Protein AF-0000000072260199 (afdb_homodimer)

InterPro domains:
  IPR011611 Carbohydrate kinase PfkB [PF00294] (3-303)
  IPR029056 Ribokinase-like [G3DSA:3.40.1190.20] (2-330)
  IPR029056 Ribokinase-like [SSF53613] (3-320)
  IPR052700 Carbohydrate kinase PfkB-like [PTHR43320] (13-313)

Sequence (662 aa):
MGKKIITIGEIMMRMNTPEHLRFSQADTYHVTYGGAEANVAISLAQFGLETSHVTAFPDNDLGTKASSYLRQNGLDTQFVYFREGRMGLYFLENGSMQRASRIIYDRFDSAFANFDGNEIDWDLVFEGASWFHWTGITPAISQKAADLLLKALKVASSKGLTISADINYRRNLWQYGKGPLDIMPELIRYSHVIVAGSSDFENCMDIKVNDWADACFQAKSDFPNIRYITKTKRESISASHNRLKGILWNGKEVLKSKTYEITHIVDRVGGGDAFIAGLIYGLLHTDDQVALEFATAASVLKHSIPGDANLVKVEEVFDLVHDKNVGKLLRMGKKIITIGEIMMRMNTPEHLRFSQADTYHVTYGGAEANVAISLAQFGLETSHVTAFPDNDLGTKASSYLRQNGLDTQFVYFREGRMGLYFLENGSMQRASRIIYDRFDSAFANFDGNEIDWDLVFEGASWFHWTGITPAISQKAADLLLKALKVASSKGLTISADINYRRNLWQYGKGPLDIMPELIRYSHVIVAGSSDFENCMDIKVNDWADACFQAKSDFPNIRYITKTKRESISASHNRLKGILWNGKEVLKSKTYEITHIVDRVGGGDAFIAGLIYGLLHTDDQVALEFATAASVLKHSIPGDANLVKVEEVFDLVHDKNVGKLLR

Structure (mmCIF, N/CA/C/O backbone):
data_AF-0000000072260199-model_v1
#
loop_
_entity.id
_entity.type
_entity.pdbx_description
1 polymer '2-dehydro-3-deoxygluconate kinase'
#
loop_
_atom_site.group_PDB
_atom_site.id
_atom_site.type_symbol
_atom_site.label_atom_id
_atom_site.label_alt_id
_atom_site.label_comp_id
_atom_site.label_asym_id
_atom_site.label_entity_id
_atom_site.label_seq_id
_atom_site.pdbx_PDB_ins_code
_atom_site.Cartn_x
_atom_site.Cartn_y
_atom_site.Cartn_z
_atom_site.occupancy
_atom_site.B_iso_or_equiv
_atom_site.auth_seq_id
_atom_site.auth_comp_id
_atom_site.auth_asym_id
_atom_site.auth_atom_id
_atom_site.pdbx_PDB_model_num
ATOM 1 N N . MET A 1 1 ? -15.352 31.203 24.688 1 41.91 1 MET A N 1
ATOM 2 C CA . MET A 1 1 ? -15.883 30.188 23.781 1 41.91 1 MET A CA 1
ATOM 3 C C . MET A 1 1 ? -14.758 29.516 23 1 41.91 1 MET A C 1
ATOM 5 O O . MET A 1 1 ? -13.875 30.203 22.469 1 41.91 1 MET A O 1
ATOM 9 N N . GLY A 1 2 ? -14.531 28.344 23.156 1 58.09 2 GLY A N 1
ATOM 10 C CA . GLY A 1 2 ? -13.305 27.719 22.672 1 58.09 2 GLY A CA 1
ATOM 11 C C . GLY A 1 2 ? -13.141 27.844 21.156 1 58.09 2 GLY A C 1
ATOM 12 O O . GLY A 1 2 ? -14.117 28.078 20.438 1 58.09 2 GLY A O 1
ATOM 13 N N . LYS A 1 3 ? -11.922 28.172 20.594 1 83.94 3 LYS A N 1
ATOM 14 C CA . LYS A 1 3 ? -11.688 28.406 19.172 1 83.94 3 LYS A CA 1
ATOM 15 C C . LYS A 1 3 ? -11.633 27.094 18.391 1 83.94 3 LYS A C 1
ATOM 17 O O . LYS A 1 3 ? -11 26.125 18.828 1 83.94 3 LYS A O 1
ATOM 22 N N . LYS A 1 4 ? -12.625 26.984 17.469 1 95.75 4 LYS A N 1
ATOM 23 C CA . LYS A 1 4 ? -12.664 25.844 16.578 1 95.75 4 LYS A CA 1
ATOM 24 C C . LYS A 1 4 ? -11.734 26.031 15.383 1 95.75 4 LYS A C 1
ATOM 26 O O . LYS A 1 4 ? -11.758 27.078 14.734 1 95.75 4 LYS A O 1
ATOM 31 N N . ILE A 1 5 ? -10.859 25.047 15.242 1 98.44 5 ILE A N 1
ATOM 32 C CA . ILE A 1 5 ? -9.883 25.078 14.156 1 98.44 5 ILE A CA 1
ATOM 33 C C . ILE A 1 5 ? -10.234 24 13.125 1 98.44 5 ILE A C 1
ATOM 35 O O . ILE A 1 5 ? -10.469 22.844 13.477 1 98.44 5 ILE A O 1
ATOM 39 N N . ILE A 1 6 ? -10.289 24.375 11.875 1 98.81 6 ILE A N 1
ATOM 40 C CA . ILE A 1 6 ? -10.555 23.453 10.773 1 98.81 6 ILE A CA 1
ATOM 41 C C . ILE A 1 6 ? -9.289 23.234 9.961 1 98.81 6 ILE A C 1
ATOM 43 O O . ILE A 1 6 ? -8.555 24.188 9.672 1 98.81 6 ILE A O 1
ATOM 47 N N . THR A 1 7 ? -8.969 22.047 9.695 1 98.81 7 THR A N 1
ATOM 48 C CA . THR A 1 7 ? -7.91 21.703 8.758 1 98.81 7 THR A CA 1
ATOM 49 C C . THR A 1 7 ? -8.445 20.828 7.633 1 98.81 7 THR A C 1
ATOM 51 O O . THR A 1 7 ? -9.539 20.266 7.742 1 98.81 7 THR A O 1
ATOM 54 N N . ILE A 1 8 ? -7.699 20.75 6.5 1 98.81 8 ILE A N 1
ATOM 55 C CA . ILE A 1 8 ? -8.094 19.953 5.34 1 98.81 8 ILE A CA 1
ATOM 56 C C . ILE A 1 8 ? -6.855 19.312 4.715 1 98.81 8 ILE A C 1
ATOM 58 O O . ILE A 1 8 ? -5.82 19.969 4.555 1 98.81 8 ILE A O 1
ATOM 62 N N . GLY A 1 9 ? -6.984 18.031 4.398 1 98.38 9 GLY A N 1
ATOM 63 C CA . GLY A 1 9 ? -5.859 17.438 3.693 1 98.38 9 GLY A CA 1
ATOM 64 C C . GLY A 1 9 ? -5.883 15.922 3.707 1 98.38 9 GLY A C 1
ATOM 65 O O . GLY A 1 9 ? -6.781 15.312 4.297 1 98.38 9 GLY A O 1
ATOM 66 N N . GLU A 1 10 ? -4.879 15.367 3.037 1 98.25 10 GLU A N 1
ATOM 67 C CA . GLU A 1 10 ? -4.738 13.922 2.908 1 98.25 10 GLU A CA 1
ATOM 68 C C . GLU A 1 10 ? -4.109 13.312 4.16 1 98.25 10 GLU A C 1
ATOM 70 O O . GLU A 1 10 ? -3.205 13.906 4.754 1 98.25 10 GLU A O 1
ATOM 75 N N . ILE A 1 11 ? -4.586 12.188 4.578 1 97.88 11 ILE A N 1
ATOM 76 C CA . ILE A 1 11 ? -3.955 11.344 5.59 1 97.88 11 ILE A CA 1
ATOM 77 C C . ILE A 1 11 ? -3.492 10.031 4.957 1 97.88 11 ILE A C 1
ATOM 79 O O . ILE A 1 11 ? -4.242 9.398 4.215 1 97.88 11 ILE A O 1
ATOM 83 N N . MET A 1 12 ? -2.275 9.711 5.215 1 97.94 12 MET A N 1
ATOM 84 C CA . MET A 1 12 ? -1.699 8.477 4.688 1 97.94 12 MET A CA 1
ATOM 85 C C . MET A 1 12 ? -1.478 7.461 5.801 1 97.94 12 MET A C 1
ATOM 87 O O . MET A 1 12 ? -1.394 7.828 6.973 1 97.94 12 MET A O 1
ATOM 91 N N . MET A 1 13 ? -1.472 6.227 5.414 1 97.5 13 MET A N 1
ATOM 92 C CA . MET A 1 13 ? -1.015 5.152 6.293 1 97.5 13 MET A CA 1
ATOM 93 C C . MET A 1 13 ? 0.502 5.004 6.227 1 97.5 13 MET A C 1
ATOM 95 O O . MET A 1 13 ? 1.063 4.816 5.145 1 97.5 13 MET A O 1
ATOM 99 N N . ARG A 1 14 ? 1.135 5.156 7.297 1 96.75 14 ARG A N 1
ATOM 100 C CA . ARG A 1 14 ? 2.582 4.996 7.395 1 96.75 14 ARG A CA 1
ATOM 101 C C . ARG A 1 14 ? 2.949 3.592 7.863 1 96.75 14 ARG A C 1
ATOM 103 O O . ARG A 1 14 ? 2.4 3.1 8.852 1 96.75 14 ARG A O 1
ATOM 110 N N . MET A 1 15 ? 3.824 2.955 7.129 1 95.38 15 MET A N 1
ATOM 111 C CA . MET A 1 15 ? 4.387 1.656 7.484 1 95.38 15 MET A CA 1
ATOM 112 C C . MET A 1 15 ? 5.855 1.787 7.871 1 95.38 15 MET A C 1
ATOM 114 O O . MET A 1 15 ? 6.719 1.952 7.004 1 95.38 15 MET A O 1
ATOM 118 N N . ASN A 1 16 ? 6.125 1.599 9.133 1 94.62 16 ASN A N 1
ATOM 119 C CA . ASN A 1 16 ? 7.48 1.776 9.648 1 94.62 16 ASN A CA 1
ATOM 120 C C . ASN A 1 16 ? 8.125 0.439 10 1 94.62 16 ASN A C 1
ATOM 122 O O . ASN A 1 16 ? 7.512 -0.393 10.672 1 94.62 16 ASN A O 1
ATOM 126 N N . THR A 1 17 ? 9.406 0.3 9.539 1 93.38 17 THR A N 1
ATOM 127 C CA . THR A 1 17 ? 10.148 -0.855 10.023 1 93.38 17 THR A CA 1
ATOM 128 C C . THR A 1 17 ? 10.391 -0.752 11.531 1 93.38 17 THR A C 1
ATOM 130 O O . THR A 1 17 ? 10.539 0.348 12.062 1 93.38 17 THR A O 1
ATOM 133 N N . PRO A 1 18 ? 10.383 -1.902 12.203 1 91.19 18 PRO A N 1
ATOM 134 C CA . PRO A 1 18 ? 10.664 -1.852 13.641 1 91.19 18 PRO A CA 1
ATOM 135 C C . PRO A 1 18 ? 12.078 -1.359 13.953 1 91.19 18 PRO A C 1
ATOM 137 O O . PRO A 1 18 ? 13.039 -1.771 13.297 1 91.19 18 PRO A O 1
ATOM 140 N N . GLU A 1 19 ? 12.078 -0.422 14.922 1 87.69 19 GLU A N 1
ATOM 141 C CA . GLU A 1 19 ? 13.367 0.079 15.406 1 87.69 19 GLU A CA 1
ATOM 142 C C . GLU A 1 19 ? 14.195 0.663 14.266 1 87.69 19 GLU A C 1
ATOM 144 O O . GLU A 1 19 ? 13.727 1.54 13.539 1 87.69 19 GLU A O 1
ATOM 149 N N . HIS A 1 20 ? 15.289 0.077 14.062 1 85.44 20 HIS A N 1
ATOM 150 C CA . HIS A 1 20 ? 16.172 0.608 13.031 1 85.44 20 HIS A CA 1
ATOM 151 C C . HIS A 1 20 ? 16.453 -0.436 11.953 1 85.44 20 HIS A C 1
ATOM 153 O O . HIS A 1 20 ? 17.469 -0.376 11.281 1 85.44 20 HIS A O 1
ATOM 159 N N . LEU A 1 21 ? 15.508 -1.371 11.805 1 85.62 21 LEU A N 1
ATOM 160 C CA . LEU A 1 21 ? 15.648 -2.375 10.758 1 85.62 21 LEU A CA 1
ATOM 161 C C . LEU A 1 21 ? 15.523 -1.739 9.375 1 85.62 21 LEU A C 1
ATOM 163 O O . LEU A 1 21 ? 14.719 -0.83 9.18 1 85.62 21 LEU A O 1
ATOM 167 N N . ARG A 1 22 ? 16.359 -2.273 8.484 1 86.62 22 ARG A N 1
ATOM 168 C CA . ARG A 1 22 ? 16.219 -1.896 7.082 1 86.62 22 ARG A CA 1
ATOM 169 C C . ARG A 1 22 ? 14.984 -2.535 6.465 1 86.62 22 ARG A C 1
ATOM 171 O O . ARG A 1 22 ? 14.461 -3.525 6.984 1 86.62 22 ARG A O 1
ATOM 178 N N . PHE A 1 23 ? 14.523 -1.95 5.355 1 90.38 23 PHE A N 1
ATOM 179 C CA . PHE A 1 23 ? 13.445 -2.588 4.609 1 90.38 23 PHE A CA 1
ATOM 180 C C . PHE A 1 23 ? 13.789 -4.039 4.293 1 90.38 23 PHE A C 1
ATOM 182 O O . PHE A 1 23 ? 12.93 -4.918 4.383 1 90.38 23 PHE A O 1
ATOM 189 N N . SER A 1 24 ? 14.992 -4.324 3.994 1 86.5 24 SER A N 1
ATOM 190 C CA . SER A 1 24 ? 15.469 -5.645 3.582 1 86.5 24 SER A CA 1
ATOM 191 C C . SER A 1 24 ? 15.414 -6.637 4.738 1 86.5 24 SER A C 1
ATOM 193 O O . SER A 1 24 ? 15.414 -7.852 4.523 1 86.5 24 SER A O 1
ATOM 195 N N . GLN A 1 25 ? 15.359 -6.117 5.945 1 84.38 25 GLN A N 1
ATOM 196 C CA . GLN A 1 25 ? 15.406 -6.973 7.129 1 84.38 25 GLN A CA 1
ATOM 197 C C . GLN A 1 25 ? 14.008 -7.199 7.691 1 84.38 25 GLN A C 1
ATOM 199 O O . GLN A 1 25 ? 13.773 -8.164 8.43 1 84.38 25 GLN A O 1
ATOM 204 N N . ALA A 1 26 ? 13.125 -6.309 7.398 1 88.25 26 ALA A N 1
ATOM 205 C CA . ALA A 1 26 ? 11.875 -6.242 8.141 1 88.25 26 ALA A CA 1
ATOM 206 C C . ALA A 1 26 ? 10.859 -7.25 7.609 1 88.25 26 ALA A C 1
ATOM 208 O O . ALA A 1 26 ? 10.68 -7.375 6.395 1 88.25 26 ALA A O 1
ATOM 209 N N . ASP A 1 27 ? 10.219 -7.941 8.531 1 91.88 27 ASP A N 1
ATOM 210 C CA . ASP A 1 27 ? 9.102 -8.805 8.172 1 91.88 27 ASP A CA 1
ATOM 211 C C . ASP A 1 27 ? 7.809 -8.344 8.844 1 91.88 27 ASP A C 1
ATOM 213 O O . ASP A 1 27 ? 6.793 -9.039 8.797 1 91.88 27 ASP A O 1
ATOM 217 N N . THR A 1 28 ? 7.949 -7.25 9.508 1 93.88 28 THR A N 1
ATOM 218 C CA . THR A 1 28 ? 6.805 -6.59 10.133 1 93.88 28 THR A CA 1
ATOM 219 C C . THR A 1 28 ? 6.895 -5.078 9.961 1 93.88 28 THR A C 1
ATOM 221 O O . THR A 1 28 ? 7.988 -4.527 9.812 1 93.88 28 THR A O 1
ATOM 224 N N . TYR A 1 29 ? 5.766 -4.457 9.953 1 95.25 29 TYR A N 1
ATOM 225 C CA . TYR A 1 29 ? 5.684 -3 9.953 1 95.25 29 TYR A CA 1
ATOM 226 C C . TYR A 1 29 ? 4.75 -2.504 11.055 1 95.25 29 TYR A C 1
ATOM 228 O O . TYR A 1 29 ? 3.701 -3.104 11.297 1 95.25 29 TYR A O 1
ATOM 236 N N . HIS A 1 30 ? 5.137 -1.415 11.672 1 94.38 30 HIS A N 1
ATOM 237 C CA . HIS A 1 30 ? 4.234 -0.67 12.539 1 94.38 30 HIS A CA 1
ATOM 238 C C . HIS A 1 30 ? 3.42 0.348 11.75 1 94.38 30 HIS A C 1
ATOM 240 O O . HIS A 1 30 ? 3.949 1.016 10.859 1 94.38 30 HIS A O 1
ATOM 246 N N . VAL A 1 31 ? 2.145 0.368 12.094 1 94.69 31 VAL A N 1
ATOM 247 C CA . VAL A 1 31 ? 1.26 1.221 11.305 1 94.69 31 VAL A CA 1
ATOM 248 C C . VAL A 1 31 ? 0.827 2.424 12.141 1 94.69 31 VAL A C 1
ATOM 250 O O . VAL A 1 31 ? 0.5 2.285 13.32 1 94.69 31 VAL A O 1
ATOM 253 N N . THR A 1 32 ? 0.883 3.564 11.547 1 93.5 32 THR A N 1
ATOM 254 C CA . THR A 1 32 ? 0.284 4.793 12.055 1 93.5 32 THR A CA 1
ATOM 255 C C . THR A 1 32 ? -0.312 5.617 10.922 1 93.5 32 THR A C 1
ATOM 257 O O . THR A 1 32 ? -0.227 5.227 9.75 1 93.5 32 THR A O 1
ATOM 260 N N . TYR A 1 33 ? -1.049 6.566 11.305 1 96.31 33 TYR A N 1
ATOM 261 C CA . TYR A 1 33 ? -1.679 7.445 10.328 1 96.31 33 TYR A CA 1
ATOM 262 C C . TYR A 1 33 ? -1.217 8.891 10.508 1 96.31 33 TYR A C 1
ATOM 264 O O . TYR A 1 33 ? -1.046 9.352 11.641 1 96.31 33 TYR A O 1
ATOM 272 N N . GLY A 1 34 ? -0.975 9.523 9.336 1 95 34 GLY A N 1
ATOM 273 C CA . GLY A 1 34 ? -0.5 10.891 9.445 1 95 34 GLY A CA 1
ATOM 274 C C . GLY A 1 34 ? -0.75 11.711 8.195 1 95 34 GLY A C 1
ATOM 275 O O . GLY A 1 34 ? -0.775 11.172 7.086 1 95 34 GLY A O 1
ATOM 276 N N . GLY A 1 35 ? -0.874 12.891 8.312 1 97 35 GLY A N 1
ATOM 277 C CA . GLY A 1 35 ? -0.984 13.992 7.375 1 97 35 GLY A CA 1
ATOM 278 C C . GLY A 1 35 ? -0.633 15.336 7.992 1 97 35 GLY A C 1
ATOM 279 O O . GLY A 1 35 ? -0.957 15.594 9.156 1 97 35 GLY A O 1
ATOM 280 N N . ALA A 1 36 ? -0.02 16.094 7.191 1 97.62 36 ALA A N 1
ATOM 281 C CA . ALA A 1 36 ? 0.522 17.328 7.738 1 97.62 36 ALA A CA 1
ATOM 282 C C . ALA A 1 36 ? -0.561 18.141 8.453 1 97.62 36 ALA A C 1
ATOM 284 O O . ALA A 1 36 ? -0.431 18.453 9.641 1 97.62 36 ALA A O 1
ATOM 285 N N . GLU A 1 37 ? -1.662 18.422 7.766 1 98.56 37 GLU A N 1
ATOM 286 C CA . GLU A 1 37 ? -2.725 19.234 8.344 1 98.56 37 GLU A CA 1
ATOM 287 C C . GLU A 1 37 ? -3.404 18.516 9.508 1 98.56 37 GLU A C 1
ATOM 289 O O . GLU A 1 37 ? -3.74 19.141 10.516 1 98.56 37 GLU A O 1
ATOM 294 N N . ALA A 1 38 ? -3.561 17.219 9.336 1 98.38 38 ALA A N 1
ATOM 295 C CA . ALA A 1 38 ? -4.176 16.438 10.406 1 98.38 38 ALA A CA 1
ATOM 296 C C . ALA A 1 38 ? -3.293 16.406 11.656 1 98.38 38 ALA A C 1
ATOM 298 O O . ALA A 1 38 ? -3.795 16.469 12.781 1 98.38 38 ALA A O 1
ATOM 299 N N . ASN A 1 39 ? -2.002 16.281 11.461 1 98.44 39 ASN A N 1
ATOM 300 C CA . ASN A 1 39 ? -1.07 16.328 12.586 1 98.44 39 ASN A CA 1
ATOM 301 C C . ASN A 1 39 ? -1.191 17.625 13.367 1 98.44 39 ASN A C 1
ATOM 303 O O . ASN A 1 39 ? -1.14 17.625 14.594 1 98.44 39 ASN A O 1
ATOM 307 N N . VAL A 1 40 ? -1.35 18.719 12.609 1 98.75 40 VAL A N 1
ATOM 308 C CA . VAL A 1 40 ? -1.544 20.016 13.242 1 98.75 40 VAL A CA 1
ATOM 309 C C . VAL A 1 40 ? -2.824 20 14.078 1 98.75 40 VAL A C 1
ATOM 311 O O . VAL A 1 40 ? -2.826 20.422 15.234 1 98.75 40 VAL A O 1
ATOM 314 N N . ALA A 1 41 ? -3.885 19.484 13.508 1 98.56 41 ALA A N 1
ATOM 315 C CA . ALA A 1 41 ? -5.176 19.438 14.188 1 98.56 41 ALA A CA 1
ATOM 316 C C . ALA A 1 41 ? -5.098 18.562 15.445 1 98.56 41 ALA A C 1
ATOM 318 O O . ALA A 1 41 ? -5.652 18.922 16.484 1 98.56 41 ALA A O 1
ATOM 319 N N . ILE A 1 42 ? -4.453 17.438 15.352 1 98.38 42 ILE A N 1
ATOM 320 C CA . ILE A 1 42 ? -4.312 16.531 16.5 1 98.38 42 ILE A CA 1
ATOM 321 C C . ILE A 1 42 ? -3.557 17.234 17.625 1 98.38 42 ILE A C 1
ATOM 323 O O . ILE A 1 42 ? -3.961 17.172 18.781 1 98.38 42 ILE A O 1
ATOM 327 N N . SER A 1 43 ? -2.443 17.891 17.266 1 98.25 43 SER A N 1
ATOM 328 C CA . SER A 1 43 ? -1.666 18.625 18.266 1 98.25 43 SER A CA 1
ATOM 329 C C . SER A 1 43 ? -2.512 19.688 18.938 1 98.25 43 SER A C 1
ATOM 331 O O . SER A 1 43 ? -2.48 19.828 20.172 1 98.25 43 SER A O 1
ATOM 333 N N . LEU A 1 44 ? -3.283 20.406 18.203 1 98.44 44 LEU A N 1
ATOM 334 C CA . LEU A 1 44 ? -4.129 21.469 18.75 1 98.44 44 LEU A CA 1
ATOM 335 C C . LEU A 1 44 ? -5.211 20.891 19.656 1 98.44 44 LEU A C 1
ATOM 337 O O . LEU A 1 44 ? -5.578 21.5 20.656 1 98.44 44 LEU A O 1
ATOM 341 N N . ALA A 1 45 ? -5.707 19.75 19.25 1 97.62 45 ALA A N 1
ATOM 342 C CA . ALA A 1 45 ? -6.66 19.062 20.125 1 97.62 45 ALA A CA 1
ATOM 343 C C . ALA A 1 45 ? -6.031 18.734 21.469 1 97.62 45 ALA A C 1
ATOM 345 O O . ALA A 1 45 ? -6.672 18.875 22.516 1 97.62 45 ALA A O 1
ATOM 346 N N . GLN A 1 46 ? -4.773 18.281 21.453 1 96.81 46 GLN A N 1
ATOM 347 C CA . GLN A 1 46 ? -4.066 18 22.688 1 96.81 46 GLN A CA 1
ATOM 348 C C . GLN A 1 46 ? -3.93 19.266 23.547 1 96.81 46 GLN A C 1
ATOM 350 O O . GLN A 1 46 ? -3.865 19.188 24.766 1 96.81 46 GLN A O 1
ATOM 355 N N . PHE A 1 47 ? -3.887 20.406 22.875 1 97.19 47 PHE A N 1
ATOM 356 C CA . PHE A 1 47 ? -3.764 21.688 23.562 1 97.19 47 PHE A CA 1
ATOM 357 C C . PHE A 1 47 ? -5.121 22.172 24.062 1 97.19 47 PHE A C 1
ATOM 359 O O . PHE A 1 47 ? -5.246 23.297 24.562 1 97.19 47 PHE A O 1
ATOM 366 N N . GLY A 1 48 ? -6.195 21.391 23.859 1 95.19 48 GLY A N 1
ATOM 367 C CA . GLY A 1 48 ? -7.496 21.672 24.438 1 95.19 48 GLY A CA 1
ATOM 368 C C . GLY A 1 48 ? -8.422 22.438 23.516 1 95.19 48 GLY A C 1
ATOM 369 O O . GLY A 1 48 ? -9.484 22.906 23.922 1 95.19 48 GLY A O 1
ATOM 370 N N . LEU A 1 49 ? -8.055 22.562 22.281 1 96.94 49 LEU A N 1
ATOM 371 C CA . LEU A 1 49 ? -8.898 23.281 21.344 1 96.94 49 LEU A CA 1
ATOM 372 C C . LEU A 1 49 ? -9.828 22.328 20.609 1 96.94 49 LEU A C 1
ATOM 374 O O . LEU A 1 49 ? -9.547 21.125 20.516 1 96.94 49 LEU A O 1
ATOM 378 N N . GLU A 1 50 ? -10.93 22.828 20.125 1 97.25 50 GLU A N 1
ATOM 379 C CA . GLU A 1 50 ? -11.82 22.062 19.25 1 97.25 50 GLU A CA 1
ATOM 380 C C . GLU A 1 50 ? -11.289 22.031 17.828 1 97.25 50 GLU A C 1
ATOM 382 O O . GLU A 1 50 ? -11.008 23.078 17.234 1 97.25 50 GLU A O 1
ATOM 387 N N . THR A 1 51 ? -11.086 20.859 17.312 1 98.12 51 THR A N 1
ATOM 388 C CA . THR A 1 51 ? -10.516 20.734 15.977 1 98.12 51 THR A CA 1
ATOM 389 C C . THR A 1 51 ? -11.32 19.75 15.141 1 98.12 51 THR A C 1
ATOM 391 O O . THR A 1 51 ? -11.859 18.766 15.672 1 98.12 51 THR A O 1
ATOM 394 N N . SER A 1 52 ? -11.477 20.016 13.875 1 98.19 52 SER A N 1
ATOM 395 C CA . SER A 1 52 ? -12.047 19.109 12.875 1 98.19 52 SER A CA 1
ATOM 396 C C . SER A 1 52 ? -11.164 19.047 11.633 1 98.19 52 SER A C 1
ATOM 398 O O . SER A 1 52 ? -10.453 20 11.312 1 98.19 52 SER A O 1
ATOM 400 N N . HIS A 1 53 ? -11.211 17.938 10.984 1 98.56 53 HIS A N 1
ATOM 401 C CA . HIS A 1 53 ? -10.414 17.719 9.781 1 98.56 53 HIS A CA 1
ATOM 402 C C . HIS A 1 53 ? -11.289 17.281 8.617 1 98.56 53 HIS A C 1
ATOM 404 O O . HIS A 1 53 ? -12.07 16.328 8.742 1 98.56 53 HIS A O 1
ATOM 410 N N . VAL A 1 54 ? -11.164 18 7.543 1 98.75 54 VAL A N 1
ATOM 411 C CA . VAL A 1 54 ? -11.875 17.641 6.324 1 98.75 54 VAL A CA 1
ATOM 412 C C . VAL A 1 54 ? -10.992 16.75 5.457 1 98.75 54 VAL A C 1
ATOM 414 O O . VAL A 1 54 ? -9.891 17.141 5.074 1 98.75 54 VAL A O 1
ATOM 417 N N . THR A 1 55 ? -11.477 15.539 5.168 1 98.75 55 THR A N 1
ATOM 418 C CA . THR A 1 55 ? -10.688 14.609 4.363 1 98.75 55 THR A CA 1
ATOM 419 C C . THR A 1 55 ? -11.586 13.539 3.748 1 98.75 55 THR A C 1
ATOM 421 O O . THR A 1 55 ? -12.805 13.562 3.924 1 98.75 55 THR A O 1
ATOM 424 N N . ALA A 1 56 ? -10.992 12.719 2.902 1 98.62 56 ALA A N 1
ATOM 425 C CA . ALA A 1 56 ? -11.672 11.562 2.32 1 98.62 56 ALA A CA 1
ATOM 426 C C . ALA A 1 56 ? -10.805 10.305 2.426 1 98.62 56 ALA A C 1
ATOM 428 O O . ALA A 1 56 ? -9.609 10.344 2.141 1 98.62 56 ALA A O 1
ATOM 429 N N . PHE A 1 57 ? -11.422 9.234 2.92 1 98.31 57 PHE A N 1
ATOM 430 C CA . PHE A 1 57 ? -10.789 7.926 3.006 1 98.31 57 PHE A CA 1
ATOM 431 C C . PHE A 1 57 ? -11.469 6.938 2.066 1 98.31 57 PHE A C 1
ATOM 433 O O . PHE A 1 57 ? -12.602 7.152 1.639 1 98.31 57 PHE A O 1
ATOM 440 N N . PRO A 1 58 ? -10.641 5.824 1.667 1 97.62 58 PRO A N 1
ATOM 441 C CA . PRO A 1 58 ? -11.336 4.742 0.964 1 97.62 58 PRO A CA 1
ATOM 442 C C . PRO A 1 58 ? -12.469 4.141 1.787 1 97.62 58 PRO A C 1
ATOM 444 O O . PRO A 1 58 ? -12.352 4.008 3.008 1 97.62 58 PRO A O 1
ATOM 447 N N . ASP A 1 59 ? -13.555 3.775 1.105 1 96.31 59 ASP A N 1
ATOM 448 C CA . ASP A 1 59 ? -14.703 3.164 1.771 1 96.31 59 ASP A CA 1
ATOM 449 C C . ASP A 1 59 ? -14.438 1.69 2.074 1 96.31 59 ASP A C 1
ATOM 451 O O . ASP A 1 59 ? -15.094 0.81 1.512 1 96.31 59 ASP A O 1
ATOM 455 N N . ASN A 1 60 ? -13.539 1.409 2.959 1 95.06 60 ASN A N 1
ATOM 456 C CA . ASN A 1 60 ? -13.172 0.087 3.453 1 95.06 60 ASN A CA 1
ATOM 457 C C . ASN A 1 60 ? -12.602 0.157 4.863 1 95.06 60 ASN A C 1
ATOM 459 O O . ASN A 1 60 ? -12.609 1.217 5.492 1 95.06 60 ASN A O 1
ATOM 463 N N . ASP A 1 61 ? -12.102 -0.939 5.406 1 94.56 61 ASP A N 1
ATOM 464 C CA . ASP A 1 61 ? -11.719 -1.05 6.809 1 94.56 61 ASP A CA 1
ATOM 465 C C . ASP A 1 61 ? -10.477 -0.214 7.102 1 94.56 61 ASP A C 1
ATOM 467 O O . ASP A 1 61 ? -10.266 0.226 8.234 1 94.56 61 ASP A O 1
ATOM 471 N N . LEU A 1 62 ? -9.609 -0.02 6.129 1 95.56 62 LEU A N 1
ATOM 472 C CA . LEU A 1 62 ? -8.445 0.835 6.34 1 95.56 62 LEU A CA 1
ATOM 473 C C . LEU A 1 62 ? -8.875 2.279 6.582 1 95.56 62 LEU A C 1
ATOM 475 O O . LEU A 1 62 ? -8.336 2.949 7.469 1 95.56 62 LEU A O 1
ATOM 479 N N . GLY A 1 63 ? -9.828 2.703 5.699 1 97.12 63 GLY A N 1
ATOM 480 C CA . GLY A 1 63 ? -10.375 4.035 5.906 1 97.12 63 GLY A CA 1
ATOM 481 C C . GLY A 1 63 ? -11.055 4.199 7.254 1 97.12 63 GLY A C 1
ATOM 482 O O . GLY A 1 63 ? -10.875 5.223 7.922 1 97.12 63 GLY A O 1
ATOM 483 N N . THR A 1 64 ? -11.789 3.197 7.629 1 95.44 64 THR A N 1
ATOM 484 C CA . THR A 1 64 ? -12.469 3.223 8.922 1 95.44 64 THR A CA 1
ATOM 485 C C . THR A 1 64 ? -11.461 3.305 10.062 1 95.44 64 THR A C 1
ATOM 487 O O . THR A 1 64 ? -11.664 4.051 11.023 1 95.44 64 THR A O 1
ATOM 490 N N . LYS A 1 65 ? -10.43 2.545 9.969 1 95.56 65 LYS A N 1
ATOM 491 C CA . LYS A 1 65 ? -9.391 2.566 10.992 1 95.56 65 LYS A CA 1
ATOM 492 C C . LYS A 1 65 ? -8.727 3.939 11.07 1 95.56 65 LYS A C 1
ATOM 494 O O . LYS A 1 65 ? -8.445 4.434 12.164 1 95.56 65 LYS A O 1
ATOM 499 N N . ALA A 1 66 ? -8.484 4.535 9.969 1 97.12 66 ALA A N 1
ATOM 500 C CA . ALA A 1 66 ? -7.887 5.867 9.938 1 97.12 66 ALA A CA 1
ATOM 501 C C . ALA A 1 66 ? -8.789 6.895 10.609 1 97.12 66 ALA A C 1
ATOM 503 O O . ALA A 1 66 ? -8.32 7.75 11.359 1 97.12 66 ALA A O 1
ATOM 504 N N . SER A 1 67 ? -10.039 6.797 10.305 1 97.19 67 SER A N 1
ATOM 505 C CA . SER A 1 67 ? -11 7.691 10.945 1 97.19 67 SER A CA 1
ATOM 506 C C . SER A 1 67 ? -11.016 7.496 12.461 1 97.19 67 SER A C 1
ATOM 508 O O . SER A 1 67 ? -11.094 8.469 13.219 1 97.19 67 SER A O 1
ATOM 510 N N . SER A 1 68 ? -10.977 6.254 12.883 1 95.62 68 SER A N 1
ATOM 511 C CA . SER A 1 68 ? -10.938 5.949 14.312 1 95.62 68 SER A CA 1
ATOM 512 C C . SER A 1 68 ? -9.703 6.543 14.977 1 95.62 68 SER A C 1
ATOM 514 O O . SER A 1 68 ? -9.766 7.008 16.109 1 95.62 68 SER A O 1
ATOM 516 N N . TYR A 1 69 ? -8.625 6.488 14.305 1 96.06 69 TYR A N 1
ATOM 517 C CA . TYR A 1 69 ? -7.387 7.078 14.797 1 96.06 69 TYR A CA 1
ATOM 518 C C . TYR A 1 69 ? -7.562 8.562 15.07 1 96.06 69 TYR A C 1
ATOM 520 O O . TYR A 1 69 ? -7.125 9.07 16.109 1 96.06 69 TYR A O 1
ATOM 528 N N . LEU A 1 70 ? -8.18 9.281 14.109 1 97.12 70 LEU A N 1
ATOM 529 C CA . LEU A 1 70 ? -8.43 10.711 14.289 1 97.12 70 LEU A CA 1
ATOM 530 C C . LEU A 1 70 ? -9.297 10.961 15.508 1 97.12 70 LEU A C 1
ATOM 532 O O . LEU A 1 70 ? -8.984 11.82 16.344 1 97.12 70 LEU A O 1
ATOM 536 N N . ARG A 1 71 ? -10.344 10.172 15.57 1 95.69 71 ARG A N 1
ATOM 537 C CA . ARG A 1 71 ? -11.258 10.328 16.703 1 95.69 71 ARG A CA 1
ATOM 538 C C . ARG A 1 71 ? -10.547 10.039 18.016 1 95.69 71 ARG A C 1
ATOM 540 O O . ARG A 1 71 ? -10.75 10.758 19 1 95.69 71 ARG A O 1
ATOM 547 N N . GLN A 1 72 ? -9.766 9.023 18.031 1 94.25 72 GLN A N 1
ATOM 548 C CA . GLN A 1 72 ? -9.016 8.648 19.219 1 94.25 72 GLN A CA 1
ATOM 549 C C . GLN A 1 72 ? -8.109 9.789 19.688 1 94.25 72 GLN A C 1
ATOM 551 O O . GLN A 1 72 ? -7.887 9.961 20.875 1 94.25 72 GLN A O 1
ATOM 556 N N . ASN A 1 73 ? -7.695 10.586 18.734 1 95.69 73 ASN A N 1
ATOM 557 C CA . ASN A 1 73 ? -6.754 11.648 19.047 1 95.69 73 ASN A CA 1
ATOM 558 C C . ASN A 1 73 ? -7.461 12.992 19.203 1 95.69 73 ASN A C 1
ATOM 560 O O . ASN A 1 73 ? -6.828 14.047 19.094 1 95.69 73 ASN A O 1
ATOM 564 N N . GLY A 1 74 ? -8.797 13.023 19.312 1 94.88 74 GLY A N 1
ATOM 565 C CA . GLY A 1 74 ? -9.523 14.195 19.781 1 94.88 74 GLY A CA 1
ATOM 566 C C . GLY A 1 74 ? -10.148 15 18.672 1 94.88 74 GLY A C 1
ATOM 567 O O . GLY A 1 74 ? -10.734 16.062 18.906 1 94.88 74 GLY A O 1
ATOM 568 N N . LEU A 1 75 ? -10.047 14.5 17.406 1 96.75 75 LEU A N 1
ATOM 569 C CA . LEU A 1 75 ? -10.609 15.266 16.297 1 96.75 75 LEU A CA 1
ATOM 570 C C . LEU A 1 75 ? -12.086 14.938 16.109 1 96.75 75 LEU A C 1
ATOM 572 O O . LEU A 1 75 ? -12.5 13.781 16.281 1 96.75 75 LEU A O 1
ATOM 576 N N . ASP A 1 76 ? -12.82 15.977 15.82 1 95.69 76 ASP A N 1
ATOM 577 C CA . ASP A 1 76 ? -14.164 15.75 15.289 1 95.69 76 ASP A CA 1
ATOM 578 C C . ASP A 1 76 ? -14.102 15.203 13.859 1 95.69 76 ASP A C 1
ATOM 580 O O . ASP A 1 76 ? -13.516 15.836 12.977 1 95.69 76 ASP A O 1
ATOM 584 N N . THR A 1 77 ? -14.734 14.039 13.609 1 96.38 77 THR A N 1
ATOM 585 C CA . THR A 1 77 ? -14.594 13.359 12.328 1 96.38 77 THR A CA 1
ATOM 586 C C . THR A 1 77 ? -15.875 13.484 11.508 1 96.38 77 THR A C 1
ATOM 588 O O . THR A 1 77 ? -16.125 12.68 10.609 1 96.38 77 THR A O 1
ATOM 591 N N . GLN A 1 78 ? -16.672 14.492 11.781 1 96.12 78 GLN A N 1
ATOM 592 C CA . GLN A 1 78 ? -17.953 14.664 11.078 1 96.12 78 GLN A CA 1
ATOM 593 C C . GLN A 1 78 ? -17.734 14.992 9.609 1 96.12 78 GLN A C 1
ATOM 595 O O . GLN A 1 78 ? -18.609 14.766 8.773 1 96.12 78 GLN A O 1
ATOM 600 N N . PHE A 1 79 ? -16.578 15.484 9.297 1 98 79 PHE A N 1
ATOM 601 C CA . PHE A 1 79 ? -16.312 15.914 7.93 1 98 79 PHE A CA 1
ATOM 602 C C . PHE A 1 79 ? -15.305 15 7.254 1 98 79 PHE A C 1
ATOM 604 O O . PHE A 1 79 ? -14.492 15.445 6.438 1 98 79 PHE A O 1
ATOM 611 N N . VAL A 1 80 ? -15.25 13.773 7.73 1 98.19 80 VAL A N 1
ATOM 612 C CA . VAL A 1 80 ? -14.531 12.703 7.055 1 98.19 80 VAL A CA 1
ATOM 613 C C . VAL A 1 80 ? -15.461 11.984 6.078 1 98.19 80 VAL A C 1
ATOM 615 O O . VAL A 1 80 ? -16.531 11.5 6.473 1 98.19 80 VAL A O 1
ATOM 618 N N . TYR A 1 81 ? -15.094 11.938 4.844 1 98.5 81 TYR A N 1
ATOM 619 C CA . TYR A 1 81 ? -15.891 11.305 3.805 1 98.5 81 TYR A CA 1
ATOM 620 C C . TYR A 1 81 ? -15.258 9.992 3.354 1 98.5 81 TYR A C 1
ATOM 622 O O . TYR A 1 81 ? -14.039 9.828 3.432 1 98.5 81 TYR A O 1
ATOM 630 N N . PHE A 1 82 ? -16.109 9.039 2.963 1 97.75 82 PHE A N 1
ATOM 631 C CA . PHE A 1 82 ? -15.656 7.75 2.455 1 97.75 82 PHE A CA 1
ATOM 632 C C . PHE A 1 82 ? -16 7.594 0.979 1 97.75 82 PHE A C 1
ATOM 634 O O . PHE A 1 82 ? -17.141 7.816 0.577 1 97.75 82 PHE A O 1
ATOM 641 N N . ARG A 1 83 ? -14.977 7.312 0.173 1 97.06 83 ARG A N 1
ATOM 642 C CA . ARG A 1 83 ? -15.109 7.207 -1.276 1 97.06 83 ARG A CA 1
ATOM 643 C C . ARG A 1 83 ? -14.383 5.973 -1.805 1 97.06 83 ARG A C 1
ATOM 645 O O . ARG A 1 83 ? -13.523 5.414 -1.121 1 97.06 83 ARG A O 1
ATOM 652 N N . GLU A 1 84 ? -14.805 5.566 -3.045 1 94.88 84 GLU A N 1
ATOM 653 C CA . GLU A 1 84 ? -14.047 4.52 -3.717 1 94.88 84 GLU A CA 1
ATOM 654 C C . GLU A 1 84 ? -12.602 4.957 -3.953 1 94.88 84 GLU A C 1
ATOM 656 O O . GLU A 1 84 ? -12.336 6.129 -4.227 1 94.88 84 GLU A O 1
ATOM 661 N N . GLY A 1 85 ? -11.781 3.945 -3.805 1 95.19 85 GLY A N 1
ATOM 662 C CA . GLY A 1 85 ? -10.383 4.242 -4.051 1 95.19 85 GLY A CA 1
ATOM 663 C C . GLY A 1 85 ? -9.453 3.604 -3.037 1 95.19 85 GLY A C 1
ATOM 664 O O . GLY A 1 85 ? -9.828 2.65 -2.354 1 95.19 85 GLY A O 1
ATOM 665 N N . ARG A 1 86 ? -8.203 4.152 -3.016 1 96.31 86 ARG A N 1
ATOM 666 C CA . ARG A 1 86 ? -7.172 3.541 -2.18 1 96.31 86 ARG A CA 1
ATOM 667 C C . ARG A 1 86 ? -6.676 4.52 -1.121 1 96.31 86 ARG A C 1
ATOM 669 O O . ARG A 1 86 ? -6.871 5.73 -1.246 1 96.31 86 ARG A O 1
ATOM 676 N N . MET A 1 87 ? -6.09 3.977 -0.057 1 96.31 87 MET A N 1
ATOM 677 C CA . MET A 1 87 ? -5.375 4.75 0.955 1 96.31 87 MET A CA 1
ATOM 678 C C . MET A 1 87 ? -3.98 5.125 0.465 1 96.31 87 MET A C 1
ATOM 680 O O . MET A 1 87 ? -3.262 4.285 -0.08 1 96.31 87 MET A O 1
ATOM 684 N N . GLY A 1 88 ? -3.645 6.438 0.533 1 96.81 88 GLY A N 1
ATOM 685 C CA . GLY A 1 88 ? -2.236 6.742 0.338 1 96.81 88 GLY A CA 1
ATOM 686 C C . GLY A 1 88 ? -1.339 6.117 1.388 1 96.81 88 GLY A C 1
ATOM 687 O O . GLY A 1 88 ? -1.695 6.066 2.566 1 96.81 88 GLY A O 1
ATOM 688 N N . LEU A 1 89 ? -0.088 5.656 0.94 1 96.75 89 LEU A N 1
ATOM 689 C CA . LEU A 1 89 ? 0.845 4.996 1.846 1 96.75 89 LEU A CA 1
ATOM 690 C C . LEU A 1 89 ? 2.229 5.633 1.757 1 96.75 89 LEU A C 1
ATOM 692 O O . LEU A 1 89 ? 2.564 6.266 0.752 1 96.75 89 LEU A O 1
ATOM 696 N N . TYR A 1 90 ? 2.912 5.48 2.783 1 95.19 90 TYR A N 1
ATOM 697 C CA . TYR A 1 90 ? 4.359 5.605 2.666 1 95.19 90 TYR A CA 1
ATOM 698 C C . TYR A 1 90 ? 5.07 4.672 3.639 1 95.19 90 TYR A C 1
ATOM 700 O O . TYR A 1 90 ? 4.52 4.32 4.688 1 95.19 90 TYR A O 1
ATOM 708 N N . PHE A 1 91 ? 6.234 4.242 3.221 1 95.44 91 PHE A N 1
ATOM 709 C CA . PHE A 1 91 ? 7.082 3.352 4.004 1 95.44 91 PHE A CA 1
ATOM 710 C C . PHE A 1 91 ? 8.281 4.105 4.574 1 95.44 91 PHE A C 1
ATOM 712 O O . PHE A 1 91 ? 8.883 4.934 3.887 1 95.44 91 PHE A O 1
ATOM 719 N N . LEU A 1 92 ? 8.578 3.83 5.852 1 94.12 92 LEU A N 1
ATOM 720 C CA . LEU A 1 92 ? 9.664 4.562 6.504 1 94.12 92 LEU A CA 1
ATOM 721 C C . LEU A 1 92 ? 10.633 3.602 7.184 1 94.12 92 LEU A C 1
ATOM 723 O O . LEU A 1 92 ? 10.219 2.74 7.961 1 94.12 92 LEU A O 1
ATOM 727 N N . GLU A 1 93 ? 11.852 3.676 6.801 1 91.19 93 GLU A N 1
ATOM 728 C CA . GLU A 1 93 ? 12.992 3.07 7.48 1 91.19 93 GLU A CA 1
ATOM 729 C C . GLU A 1 93 ? 13.734 4.098 8.328 1 91.19 93 GLU A C 1
ATOM 731 O O . GLU A 1 93 ? 14.25 5.086 7.801 1 91.19 93 GLU A O 1
ATOM 736 N N . ASN A 1 94 ? 13.75 3.834 9.641 1 87 94 ASN A N 1
ATOM 737 C CA . ASN A 1 94 ? 14.406 4.789 10.531 1 87 94 ASN A CA 1
ATOM 738 C C . ASN A 1 94 ? 15.93 4.656 10.461 1 87 94 ASN A C 1
ATOM 740 O O . ASN A 1 94 ? 16.469 3.57 10.664 1 87 94 ASN A O 1
ATOM 744 N N . GLY A 1 95 ? 16.484 5.777 10.195 1 79.75 95 GLY A N 1
ATOM 745 C CA . GLY A 1 95 ? 17.938 5.816 10.258 1 79.75 95 GLY A CA 1
ATOM 746 C C . GLY A 1 95 ? 18.484 5.805 11.672 1 79.75 95 GLY A C 1
ATOM 747 O O . GLY A 1 95 ? 17.719 5.695 12.633 1 79.75 95 GLY A O 1
ATOM 748 N N . SER A 1 96 ? 19.797 5.688 11.758 1 74.38 96 SER A N 1
ATOM 749 C CA . SER A 1 96 ? 20.516 5.758 13.023 1 74.38 96 SER A CA 1
ATOM 750 C C . SER A 1 96 ? 21.922 6.297 12.828 1 74.38 96 SER A C 1
ATOM 752 O O . SER A 1 96 ? 22.594 5.961 11.852 1 74.38 96 SER A O 1
ATOM 754 N N . MET A 1 97 ? 22.297 7.297 13.68 1 74.5 97 MET A N 1
ATOM 755 C CA . MET A 1 97 ? 23.625 7.883 13.602 1 74.5 97 MET A CA 1
ATOM 756 C C . MET A 1 97 ? 23.859 8.539 12.25 1 74.5 97 MET A C 1
ATOM 758 O O . MET A 1 97 ? 23.125 9.445 11.859 1 74.5 97 MET A O 1
ATOM 762 N N . GLN A 1 98 ? 24.781 7.977 11.5 1 73.75 98 GLN A N 1
ATOM 763 C CA . GLN A 1 98 ? 25.125 8.578 10.211 1 73.75 98 GLN A CA 1
ATOM 764 C C . GLN A 1 98 ? 24.219 8.047 9.102 1 73.75 98 GLN A C 1
ATOM 766 O O . GLN A 1 98 ? 24.266 8.547 7.973 1 73.75 98 GLN A O 1
ATOM 771 N N . ARG A 1 99 ? 23.422 7.102 9.383 1 76.88 99 ARG A N 1
ATOM 772 C CA . ARG A 1 99 ? 22.531 6.527 8.375 1 76.88 99 ARG A CA 1
ATOM 773 C C . ARG A 1 99 ? 21.203 7.281 8.32 1 76.88 99 ARG A C 1
ATOM 775 O O . ARG A 1 99 ? 20.438 7.289 9.297 1 76.88 99 ARG A O 1
ATOM 782 N N . ALA A 1 100 ? 20.891 7.789 7.262 1 83.62 100 ALA A N 1
ATOM 783 C CA . ALA A 1 100 ? 19.688 8.594 7.105 1 83.62 100 ALA A CA 1
ATOM 784 C C . ALA A 1 100 ? 18.438 7.719 7.059 1 83.62 100 ALA A C 1
ATOM 786 O O . ALA A 1 100 ? 18.5 6.562 6.633 1 83.62 100 ALA A O 1
ATOM 787 N N . SER A 1 101 ? 17.391 8.234 7.5 1 86.44 101 SER A N 1
ATOM 788 C CA . SER A 1 101 ? 16.094 7.586 7.293 1 86.44 101 SER A CA 1
ATOM 789 C C . SER A 1 101 ? 15.711 7.582 5.82 1 86.44 101 SER A C 1
ATOM 791 O O . SER A 1 101 ? 16.203 8.406 5.043 1 86.44 101 SER A O 1
ATOM 793 N N . ARG A 1 102 ? 14.953 6.609 5.465 1 89.31 102 ARG A N 1
ATOM 794 C CA . ARG A 1 102 ? 14.508 6.492 4.078 1 89.31 102 ARG A CA 1
ATOM 795 C C . ARG A 1 102 ? 12.992 6.379 3.996 1 89.31 102 ARG A C 1
ATOM 797 O O . ARG A 1 102 ? 12.367 5.707 4.82 1 89.31 102 ARG A O 1
ATOM 804 N N . ILE A 1 103 ? 12.484 7.113 2.988 1 92.5 103 ILE A N 1
ATOM 805 C CA . ILE A 1 103 ? 11.039 7.086 2.787 1 92.5 103 ILE A CA 1
ATOM 806 C C . ILE A 1 103 ? 10.727 6.602 1.374 1 92.5 103 ILE A C 1
ATOM 808 O O . ILE A 1 103 ? 11.398 6.988 0.414 1 92.5 103 ILE A O 1
ATOM 812 N N . ILE A 1 104 ? 9.773 5.691 1.209 1 94.31 104 ILE A N 1
ATOM 813 C CA . ILE A 1 104 ? 9.172 5.293 -0.061 1 94.31 104 ILE A CA 1
ATOM 814 C C . ILE A 1 104 ? 7.691 5.664 -0.076 1 94.31 104 ILE A C 1
ATOM 816 O O . ILE A 1 104 ? 6.898 5.105 0.686 1 94.31 104 ILE A O 1
ATOM 820 N N . TYR A 1 105 ? 7.367 6.539 -0.958 1 93.88 105 TYR A N 1
ATOM 821 C CA . TYR A 1 105 ? 5.977 6.969 -1.047 1 93.88 105 TYR A CA 1
ATOM 822 C C . TYR A 1 105 ? 5.191 6.082 -2.004 1 93.88 105 TYR A C 1
ATOM 824 O O . TYR A 1 105 ? 5.703 5.68 -3.051 1 93.88 105 TYR A O 1
ATOM 832 N N . ASP A 1 106 ? 4.062 5.711 -1.672 1 95.12 106 ASP A N 1
ATOM 833 C CA . ASP A 1 106 ? 3.01 5.125 -2.494 1 95.12 106 ASP A CA 1
ATOM 834 C C . ASP A 1 106 ? 1.69 5.871 -2.307 1 95.12 106 ASP A C 1
ATOM 836 O O . ASP A 1 106 ? 0.744 5.336 -1.728 1 95.12 106 ASP A O 1
ATOM 840 N N . ARG A 1 107 ? 1.651 7.078 -2.922 1 92.81 107 ARG A N 1
ATOM 841 C CA . ARG A 1 107 ? 0.612 7.992 -2.453 1 92.81 107 ARG A CA 1
ATOM 842 C C . ARG A 1 107 ? -0.295 8.422 -3.602 1 92.81 107 ARG A C 1
ATOM 844 O O . ARG A 1 107 ? -1.369 8.984 -3.373 1 92.81 107 ARG A O 1
ATOM 851 N N . PHE A 1 108 ? 0.021 8.188 -4.812 1 90 108 PHE A N 1
ATOM 852 C CA . PHE A 1 108 ? -0.727 8.758 -5.926 1 90 108 PHE A CA 1
ATOM 853 C C . PHE A 1 108 ? -2.08 8.07 -6.078 1 90 108 PHE A C 1
ATOM 855 O O . PHE A 1 108 ? -2.244 6.918 -5.684 1 90 108 PHE A O 1
ATOM 862 N N . ASP A 1 109 ? -3.004 8.766 -6.523 1 93.88 109 ASP A N 1
ATOM 863 C CA . ASP A 1 109 ? -4.332 8.289 -6.891 1 93.88 109 ASP A CA 1
ATOM 864 C C . ASP A 1 109 ? -5.098 7.793 -5.668 1 93.88 109 ASP A C 1
ATOM 866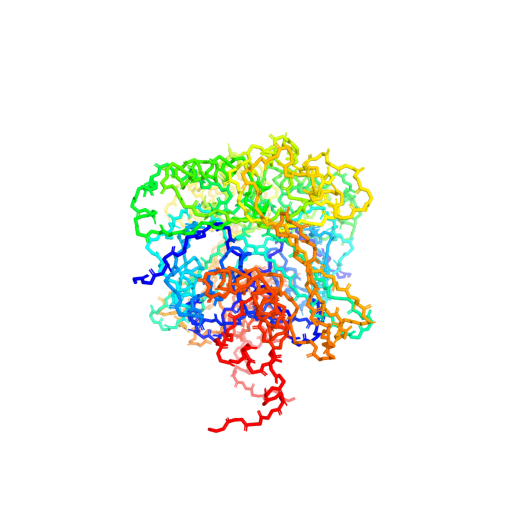 O O . ASP A 1 109 ? -5.781 6.77 -5.727 1 93.88 109 ASP A O 1
ATOM 870 N N . SER A 1 110 ? -4.887 8.492 -4.559 1 96.62 110 SER A N 1
ATOM 871 C CA . SER A 1 110 ? -5.613 8.148 -3.342 1 96.62 110 SER A CA 1
ATOM 872 C C . SER A 1 110 ? -7.059 8.625 -3.404 1 96.62 110 SER A C 1
ATOM 874 O O . SER A 1 110 ? -7.418 9.422 -4.27 1 96.62 110 SER A O 1
ATOM 876 N N . ALA A 1 111 ? -7.875 8.094 -2.482 1 97.81 111 ALA A N 1
ATOM 877 C CA . ALA A 1 111 ? -9.266 8.516 -2.365 1 97.81 111 ALA A CA 1
ATOM 878 C C . ALA A 1 111 ? -9.367 10.023 -2.184 1 97.81 111 ALA A C 1
ATOM 880 O O . ALA A 1 111 ? -10.258 10.664 -2.754 1 97.81 111 ALA A O 1
ATOM 881 N N . PHE A 1 112 ? -8.477 10.648 -1.468 1 98.31 112 PHE A N 1
ATOM 882 C CA . PHE A 1 112 ? -8.5 12.086 -1.247 1 98.31 112 PHE A CA 1
ATOM 883 C C . PHE A 1 112 ? -8.078 12.836 -2.506 1 98.31 112 PHE A C 1
ATOM 885 O O . PHE A 1 112 ? -8.688 13.844 -2.869 1 98.31 112 PHE A O 1
ATOM 892 N N . ALA A 1 113 ? -7.02 12.336 -3.154 1 97.56 113 ALA A N 1
ATOM 893 C CA . ALA A 1 113 ? -6.52 12.992 -4.359 1 97.56 113 ALA A CA 1
ATOM 894 C C . ALA A 1 113 ? -7.602 13.086 -5.426 1 97.56 113 ALA A C 1
ATOM 896 O O . ALA A 1 113 ? -7.609 14.016 -6.238 1 97.56 113 ALA A O 1
ATOM 897 N N . ASN A 1 114 ? -8.578 12.188 -5.383 1 97.25 114 ASN A N 1
ATOM 898 C CA . ASN A 1 114 ? -9.625 12.133 -6.398 1 97.25 114 ASN A CA 1
ATOM 899 C C . ASN A 1 114 ? -10.938 12.695 -5.879 1 97.25 114 ASN A C 1
ATOM 901 O O . ASN A 1 114 ? -11.969 12.609 -6.551 1 97.25 114 ASN A O 1
ATOM 905 N N . PHE A 1 115 ? -10.945 13.242 -4.691 1 97.81 115 PHE A N 1
ATOM 906 C CA . PHE A 1 115 ? -12.141 13.742 -4.02 1 97.81 115 PHE A CA 1
ATOM 907 C C . PHE A 1 115 ? -12.469 15.156 -4.477 1 97.81 115 PHE A C 1
ATOM 909 O O . PHE A 1 115 ? -11.688 16.078 -4.25 1 97.81 115 PHE A O 1
ATOM 916 N N . ASP A 1 116 ? -13.609 15.352 -5.062 1 95.56 116 ASP A N 1
ATOM 917 C CA . ASP A 1 116 ? -13.969 16.672 -5.562 1 95.56 116 ASP A CA 1
ATOM 918 C C . ASP A 1 116 ? -14.664 17.5 -4.488 1 95.56 116 ASP A C 1
ATOM 920 O O . ASP A 1 116 ? -14.727 18.734 -4.582 1 95.56 116 ASP A O 1
ATOM 924 N N . GLY A 1 117 ? -15.289 16.875 -3.49 1 96.5 117 GLY A N 1
ATOM 925 C CA . GLY A 1 117 ? -15.867 17.531 -2.336 1 96.5 117 GLY A CA 1
ATOM 926 C C . GLY A 1 117 ? -17.109 18.344 -2.67 1 96.5 117 GLY A C 1
ATOM 927 O O . GLY A 1 117 ? -17.469 19.266 -1.938 1 96.5 117 GLY A O 1
ATOM 928 N N . ASN A 1 118 ? -17.781 18.062 -3.768 1 95.81 118 ASN A N 1
ATOM 929 C CA . ASN A 1 118 ? -18.953 18.828 -4.199 1 95.81 118 ASN A CA 1
ATOM 930 C C . ASN A 1 118 ? -20.078 18.766 -3.174 1 95.81 118 ASN A C 1
ATOM 932 O O . ASN A 1 118 ? -20.906 19.672 -3.102 1 95.81 118 ASN A O 1
ATOM 936 N N . GLU A 1 119 ? -20.031 17.734 -2.361 1 96.31 119 GLU A N 1
ATOM 937 C CA . GLU A 1 119 ? -21.109 17.531 -1.4 1 96.31 119 GLU A CA 1
ATOM 938 C C . GLU A 1 119 ? -20.828 18.25 -0.088 1 96.31 119 GLU A C 1
ATOM 940 O O . GLU A 1 119 ? -21.688 18.297 0.801 1 96.31 119 GLU A O 1
ATOM 945 N N . ILE A 1 120 ? -19.719 18.875 0.102 1 98.06 120 ILE A N 1
ATOM 946 C CA . ILE A 1 120 ? -19.344 19.5 1.361 1 98.06 120 ILE A CA 1
ATOM 947 C C . ILE A 1 120 ? -20.141 20.781 1.568 1 98.06 120 ILE A C 1
ATOM 949 O O . ILE A 1 120 ? -20.203 21.641 0.675 1 98.06 120 ILE A O 1
ATOM 953 N N . ASP A 1 121 ? -20.766 20.891 2.682 1 98.19 121 ASP A N 1
ATOM 954 C CA . ASP A 1 121 ? -21.375 22.141 3.139 1 98.19 121 ASP A CA 1
ATOM 955 C C . ASP A 1 121 ? -20.391 22.984 3.941 1 98.19 121 ASP A C 1
ATOM 957 O O . ASP A 1 121 ? -20.297 22.844 5.164 1 98.19 121 ASP A O 1
ATOM 961 N N . TRP A 1 122 ? -19.75 23.906 3.252 1 98.12 122 TRP A N 1
ATOM 962 C CA . TRP A 1 122 ? -18.672 24.656 3.863 1 98.12 122 TRP A CA 1
ATOM 963 C C . TRP A 1 122 ? -19.203 25.594 4.945 1 98.12 122 TRP A C 1
ATOM 965 O O . TRP A 1 122 ? -18.484 25.922 5.895 1 98.12 122 TRP A O 1
ATOM 975 N N . ASP A 1 123 ? -20.406 26.031 4.84 1 97.38 123 ASP A N 1
ATOM 976 C CA . ASP A 1 123 ? -21 26.828 5.906 1 97.38 123 ASP A CA 1
ATOM 977 C C . ASP A 1 123 ? -21.078 26.031 7.207 1 97.38 123 ASP A C 1
ATOM 979 O O . ASP A 1 123 ? -20.781 26.562 8.281 1 97.38 123 ASP A O 1
ATOM 983 N N . LEU A 1 124 ? -21.484 24.844 7.016 1 97.44 124 LEU A N 1
ATOM 984 C CA . LEU A 1 124 ? -21.547 23.969 8.188 1 97.44 124 LEU A CA 1
ATOM 985 C C . LEU A 1 124 ? -20.141 23.672 8.719 1 97.44 124 LEU A C 1
ATOM 987 O O . LEU A 1 124 ? -19.922 23.672 9.93 1 97.44 124 LEU A O 1
ATOM 991 N N . VAL A 1 125 ? -19.203 23.422 7.852 1 98.19 125 VAL A N 1
ATOM 992 C CA . VAL A 1 125 ? -17.828 23.078 8.227 1 98.19 125 VAL A CA 1
ATOM 993 C C . VAL A 1 125 ? -17.234 24.219 9.062 1 98.19 125 VAL A C 1
ATOM 995 O O . VAL A 1 125 ? -16.578 23.953 10.086 1 98.19 125 VAL A O 1
ATOM 998 N N . PHE A 1 126 ? -17.484 25.469 8.656 1 98 126 PHE A N 1
ATOM 999 C CA . PHE A 1 126 ? -16.797 26.609 9.281 1 98 126 PHE A CA 1
ATOM 1000 C C . PHE A 1 126 ? -17.672 27.234 10.367 1 98 126 PHE A C 1
ATOM 1002 O O . PHE A 1 126 ? -17.328 28.281 10.922 1 98 126 PHE A O 1
ATOM 1009 N N . GLU A 1 127 ? -18.859 26.578 10.656 1 96.12 127 GLU A N 1
ATOM 1010 C CA . GLU A 1 127 ? -19.688 27.109 11.719 1 96.12 127 GLU A CA 1
ATOM 1011 C C . GLU A 1 127 ? -18.938 27.141 13.047 1 96.12 127 GLU A C 1
ATOM 1013 O O . GLU A 1 127 ? -18.469 26.109 13.523 1 96.12 127 GLU A O 1
ATOM 1018 N N . GLY A 1 128 ? -18.812 28.297 13.609 1 95.38 128 GLY A N 1
ATOM 1019 C CA . GLY A 1 128 ? -18.172 28.469 14.906 1 95.38 128 GLY A CA 1
ATOM 1020 C C . GLY A 1 128 ? -16.656 28.422 14.828 1 95.38 128 GLY A C 1
ATOM 1021 O O . GLY A 1 128 ? -15.977 28.562 15.852 1 95.38 128 GLY A O 1
ATOM 1022 N N . ALA A 1 129 ? -16.078 28.312 13.633 1 97.25 129 ALA A N 1
ATOM 1023 C CA . ALA A 1 129 ? -14.633 28.234 13.477 1 97.25 129 ALA A CA 1
ATOM 1024 C C . ALA A 1 129 ? -14 29.609 13.484 1 97.25 129 ALA A C 1
ATOM 1026 O O . ALA A 1 129 ? -14.609 30.578 13.023 1 97.25 129 ALA A O 1
ATOM 1027 N N . SER A 1 130 ? -12.789 29.688 13.977 1 97.25 130 SER A N 1
ATOM 1028 C CA . SER A 1 130 ? -12.07 30.953 13.984 1 97.25 130 SER A CA 1
ATOM 1029 C C . SER A 1 130 ? -10.758 30.844 13.219 1 97.25 130 SER A C 1
ATOM 1031 O O . SER A 1 130 ? -10.125 31.859 12.914 1 97.25 130 SER A O 1
ATOM 1033 N N . TRP A 1 131 ? -10.391 29.625 12.898 1 98.62 131 TRP A N 1
ATOM 1034 C CA . TRP A 1 131 ? -9.086 29.391 12.273 1 98.62 131 TRP A CA 1
ATOM 1035 C C . TRP A 1 131 ? -9.172 28.266 11.242 1 98.62 131 TRP A C 1
ATOM 1037 O O . TRP A 1 131 ? -9.906 27.297 11.43 1 98.62 131 TRP A O 1
ATOM 1047 N N . PHE A 1 132 ? -8.531 28.438 10.078 1 98.81 132 PHE A N 1
ATOM 1048 C CA . PHE A 1 132 ? -8.414 27.438 9.023 1 98.81 132 PHE A CA 1
ATOM 1049 C C . PHE A 1 132 ? -6.953 27.25 8.625 1 98.81 132 PHE A C 1
ATOM 1051 O O . PHE A 1 132 ? -6.23 28.219 8.406 1 98.81 132 PHE A O 1
ATOM 1058 N N . HIS A 1 133 ? -6.492 25.984 8.602 1 98.88 133 HIS A N 1
ATOM 1059 C CA . HIS A 1 133 ? -5.098 25.688 8.266 1 98.88 133 HIS A CA 1
ATOM 1060 C C . HIS A 1 133 ? -5 24.734 7.09 1 98.88 133 HIS A C 1
ATOM 1062 O O . HIS A 1 133 ? -5.758 23.766 7.008 1 98.88 133 HIS A O 1
ATOM 1068 N N . TRP A 1 134 ? -4.051 25 6.211 1 98.81 134 TRP A N 1
ATOM 1069 C CA . TRP A 1 134 ? -3.791 24.141 5.059 1 98.81 134 TRP A CA 1
ATOM 1070 C C . TRP A 1 134 ? -2.295 24.047 4.77 1 98.81 134 TRP A C 1
ATOM 1072 O O . TRP A 1 134 ? -1.497 24.766 5.383 1 98.81 134 TRP A O 1
ATOM 1082 N N . THR A 1 135 ? -1.878 23.094 4.004 1 98.69 135 THR A N 1
ATOM 1083 C CA . THR A 1 135 ? -0.49 22.984 3.566 1 98.69 135 THR A CA 1
ATOM 1084 C C . THR A 1 135 ? -0.407 22.891 2.045 1 98.69 135 THR A C 1
ATOM 1086 O O . THR A 1 135 ? -1.398 22.594 1.382 1 98.69 135 THR A O 1
ATOM 1089 N N . GLY A 1 136 ? 0.814 23.188 1.511 1 98.38 136 GLY A N 1
ATOM 1090 C CA . GLY A 1 136 ? 1.054 23.094 0.079 1 98.38 136 GLY A CA 1
ATOM 1091 C C . GLY A 1 136 ? 1.017 21.688 -0.454 1 98.38 136 GLY A C 1
ATOM 1092 O O . GLY A 1 136 ? 1.016 21.469 -1.668 1 98.38 136 GLY A O 1
ATOM 1093 N N . ILE A 1 137 ? 0.911 20.734 0.425 1 97.62 137 ILE A N 1
ATOM 1094 C CA . ILE A 1 137 ? 0.811 19.344 0 1 97.62 137 ILE A CA 1
ATOM 1095 C C . ILE A 1 137 ? -0.543 19.094 -0.662 1 97.62 137 ILE A C 1
ATOM 1097 O O . ILE A 1 137 ? -0.624 18.453 -1.706 1 97.62 137 ILE A O 1
ATOM 1101 N N . THR A 1 138 ? -1.612 19.656 -0.129 1 98.12 138 THR A N 1
ATOM 1102 C CA . THR A 1 138 ? -2.977 19.406 -0.58 1 98.12 138 THR A CA 1
ATOM 1103 C C . THR A 1 138 ? -3.146 19.797 -2.043 1 98.12 138 THR A C 1
ATOM 1105 O O . THR A 1 138 ? -3.539 18.984 -2.875 1 98.12 138 THR A O 1
ATOM 1108 N N . PRO A 1 139 ? -2.73 21 -2.449 1 98.31 139 PRO A N 1
ATOM 1109 C CA . PRO A 1 139 ? -2.904 21.344 -3.859 1 98.31 139 PRO A CA 1
ATOM 1110 C C . PRO A 1 139 ? -1.893 20.656 -4.77 1 98.31 139 PRO A C 1
ATOM 1112 O O . PRO A 1 139 ? -2.064 20.641 -5.992 1 98.31 139 PRO A O 1
ATOM 1115 N N . ALA A 1 140 ? -0.835 20.172 -4.227 1 98 140 ALA A N 1
ATOM 1116 C CA . ALA A 1 140 ? 0.219 19.547 -5.031 1 98 140 ALA A CA 1
ATOM 1117 C C . ALA A 1 140 ? -0.187 18.156 -5.5 1 98 140 ALA A C 1
ATOM 1119 O O . ALA A 1 140 ? 0.345 17.656 -6.488 1 98 140 ALA A O 1
ATOM 1120 N N . ILE A 1 141 ? -1.088 17.484 -4.859 1 97 141 ILE A N 1
ATOM 1121 C CA . ILE A 1 141 ? -1.315 16.047 -5.074 1 97 141 ILE A CA 1
ATOM 1122 C C . ILE A 1 141 ? -2.236 15.852 -6.277 1 97 141 ILE A C 1
ATOM 1124 O O . ILE A 1 141 ? -2.188 14.812 -6.938 1 97 141 ILE A O 1
ATOM 1128 N N . SER A 1 142 ? -3.166 16.859 -6.559 1 97.5 142 SER A N 1
ATOM 1129 C CA . SER A 1 142 ? -4.047 16.734 -7.715 1 97.5 142 SER A CA 1
ATOM 1130 C C . SER A 1 142 ? -4.785 18.047 -7.984 1 97.5 142 SER A C 1
ATOM 1132 O O . SER A 1 142 ? -4.883 18.906 -7.102 1 97.5 142 SER A O 1
ATOM 1134 N N . GLN A 1 143 ? -5.305 18.172 -9.211 1 97.69 143 GLN A N 1
ATOM 1135 C CA . GLN A 1 143 ? -6.113 19.344 -9.547 1 97.69 143 GLN A CA 1
ATOM 1136 C C . GLN A 1 143 ? -7.395 19.375 -8.719 1 97.69 143 GLN A C 1
ATOM 1138 O O . GLN A 1 143 ? -7.82 20.453 -8.273 1 97.69 143 GLN A O 1
ATOM 1143 N N . LYS A 1 144 ? -7.988 18.219 -8.523 1 97.69 144 LYS A N 1
ATOM 1144 C CA . LYS A 1 144 ? -9.203 18.141 -7.715 1 97.69 144 LYS A CA 1
ATOM 1145 C C . LYS A 1 144 ? -8.961 18.656 -6.297 1 97.69 144 LYS A C 1
ATOM 1147 O O . LYS A 1 144 ? -9.766 19.422 -5.758 1 97.69 144 LYS A O 1
ATOM 1152 N N . ALA A 1 145 ? -7.84 18.25 -5.742 1 98.12 145 ALA A N 1
ATOM 1153 C CA . ALA A 1 145 ? -7.496 18.688 -4.391 1 98.12 145 ALA A CA 1
ATOM 1154 C C . ALA A 1 145 ? -7.234 20.188 -4.348 1 98.12 145 ALA A C 1
ATOM 1156 O O . ALA A 1 145 ? -7.621 20.859 -3.391 1 98.12 145 ALA A O 1
ATOM 1157 N N . ALA A 1 146 ? -6.574 20.688 -5.371 1 98.38 146 ALA A N 1
ATOM 1158 C CA . ALA A 1 146 ? -6.316 22.125 -5.465 1 98.38 146 ALA A CA 1
ATOM 1159 C C . ALA A 1 146 ? -7.621 22.922 -5.535 1 98.38 146 ALA A C 1
ATOM 1161 O O . ALA A 1 146 ? -7.789 23.922 -4.836 1 98.38 146 ALA A O 1
ATOM 1162 N N . ASP A 1 147 ? -8.555 22.438 -6.348 1 98.5 147 ASP A N 1
ATOM 1163 C CA . ASP A 1 147 ? -9.844 23.094 -6.508 1 98.5 147 ASP A CA 1
ATOM 1164 C C . ASP A 1 147 ? -10.648 23.062 -5.207 1 98.5 147 ASP A C 1
ATOM 1166 O O . ASP A 1 147 ? -11.281 24.047 -4.836 1 98.5 147 ASP A O 1
ATOM 1170 N N . LEU A 1 148 ? -10.594 21.953 -4.609 1 98.5 148 LEU A N 1
ATOM 1171 C CA . LEU A 1 148 ? -11.281 21.766 -3.336 1 98.5 148 LEU A CA 1
ATOM 1172 C C . LEU A 1 148 ? -10.758 22.75 -2.295 1 98.5 148 LEU A C 1
ATOM 1174 O O . LEU A 1 148 ? -11.547 23.391 -1.586 1 98.5 148 LEU A O 1
ATOM 1178 N N . LEU A 1 149 ? -9.469 22.844 -2.205 1 98.69 149 LEU A N 1
ATOM 1179 C CA . LEU A 1 149 ? -8.836 23.75 -1.242 1 98.69 149 LEU A CA 1
ATOM 1180 C C . LEU A 1 149 ? -9.188 25.203 -1.544 1 98.69 149 LEU A C 1
ATOM 1182 O O . LEU A 1 149 ? -9.453 25.984 -0.629 1 98.69 149 LEU A O 1
ATOM 1186 N N . LEU A 1 150 ? -9.172 25.562 -2.799 1 98.69 150 LEU A N 1
ATOM 1187 C CA . LEU A 1 150 ? -9.5 26.938 -3.182 1 98.69 150 LEU A CA 1
ATOM 1188 C C . LEU A 1 150 ? -10.914 27.297 -2.74 1 98.69 150 LEU A C 1
ATOM 1190 O O . LEU A 1 150 ? -11.148 28.375 -2.215 1 98.69 150 LEU A O 1
ATOM 1194 N N . LYS A 1 151 ? -11.836 26.359 -2.947 1 98.44 151 LYS A N 1
ATOM 1195 C CA . LYS A 1 151 ? -13.211 26.578 -2.5 1 98.44 151 LYS A CA 1
ATOM 1196 C C . LYS A 1 151 ? -13.266 26.797 -0.992 1 98.44 151 LYS A C 1
ATOM 1198 O O . LYS A 1 151 ? -13.945 27.719 -0.52 1 98.44 151 LYS A O 1
ATOM 1203 N N . ALA A 1 152 ? -12.594 26 -0.277 1 98.75 152 ALA A N 1
ATOM 1204 C CA . ALA A 1 152 ? -12.555 26.125 1.179 1 98.75 152 ALA A CA 1
ATOM 1205 C C . ALA A 1 152 ? -11.984 27.469 1.604 1 98.75 152 ALA A C 1
ATOM 1207 O O . ALA A 1 152 ? -12.508 28.125 2.512 1 98.75 152 ALA A O 1
ATOM 1208 N N . LEU A 1 153 ? -10.914 27.891 0.937 1 98.81 153 LEU A N 1
ATOM 1209 C CA . LEU A 1 153 ? -10.227 29.141 1.266 1 98.81 153 LEU A CA 1
ATOM 1210 C C . LEU A 1 153 ? -11.141 30.344 1.033 1 98.81 153 LEU A C 1
ATOM 1212 O O . LEU A 1 153 ? -11.188 31.25 1.855 1 98.81 153 LEU A O 1
ATOM 1216 N N . LYS A 1 154 ? -11.844 30.312 -0.053 1 98.62 154 LYS A N 1
ATOM 1217 C CA . LYS A 1 154 ? -12.766 31.406 -0.37 1 98.62 154 LYS A CA 1
ATOM 1218 C C . LYS A 1 154 ? -13.836 31.531 0.702 1 98.62 154 LYS A C 1
ATOM 1220 O O . LYS A 1 154 ? -14.125 32.656 1.163 1 98.62 154 LYS A O 1
ATOM 1225 N N . VAL A 1 155 ? -14.391 30.438 1.109 1 98.62 155 VAL A N 1
ATOM 1226 C CA . VAL A 1 155 ? -15.453 30.469 2.109 1 98.62 155 VAL A CA 1
ATOM 1227 C C . VAL A 1 155 ? -14.883 30.891 3.459 1 98.62 155 VAL A C 1
ATOM 1229 O O . VAL A 1 155 ? -15.461 31.719 4.16 1 98.62 155 VAL A O 1
ATOM 1232 N N . ALA A 1 156 ? -13.766 30.312 3.865 1 98.62 156 ALA A N 1
ATOM 1233 C CA . ALA A 1 156 ? -13.125 30.688 5.125 1 98.62 156 ALA A CA 1
ATOM 1234 C C . ALA A 1 156 ? -12.852 32.188 5.184 1 98.62 156 ALA A C 1
ATOM 1236 O O . ALA A 1 156 ? -13.109 32.844 6.199 1 98.62 156 ALA A O 1
ATOM 1237 N N . SER A 1 157 ? -12.305 32.688 4.074 1 98.38 157 SER A N 1
ATOM 1238 C CA . SER A 1 157 ? -12 34.125 3.98 1 98.38 157 SER A CA 1
ATOM 1239 C C . SER A 1 157 ? -13.266 34.969 4.105 1 98.38 157 SER A C 1
ATOM 1241 O O . SER A 1 157 ? -13.273 35.969 4.824 1 98.38 157 SER A O 1
ATOM 1243 N N . SER A 1 158 ? -14.297 34.562 3.439 1 98.12 158 SER A N 1
ATOM 1244 C CA . SER A 1 158 ? -15.555 35.312 3.465 1 98.12 158 SER A CA 1
ATOM 1245 C C . SER A 1 158 ? -16.156 35.312 4.867 1 98.12 158 SER A C 1
ATOM 1247 O O . SER A 1 158 ? -16.891 36.25 5.215 1 98.12 158 SER A O 1
ATOM 1249 N N . LYS A 1 159 ? -15.805 34.406 5.668 1 97.5 159 LYS A N 1
ATOM 1250 C CA . LYS A 1 159 ? -16.344 34.312 7.023 1 97.5 159 LYS A CA 1
ATOM 1251 C C . LYS A 1 159 ? -15.398 34.969 8.031 1 97.5 159 LYS A C 1
ATOM 1253 O O . LYS A 1 159 ? -15.688 34.969 9.234 1 97.5 159 LYS A O 1
ATOM 1258 N N . GLY A 1 160 ? -14.305 35.438 7.586 1 97.31 160 GLY A N 1
ATOM 1259 C CA . GLY A 1 160 ? -13.398 36.219 8.414 1 97.31 160 GLY A CA 1
ATOM 1260 C C . GLY A 1 160 ? -12.484 35.375 9.266 1 97.31 160 GLY A C 1
ATOM 1261 O O . GLY A 1 160 ? -11.969 35.844 10.281 1 97.31 160 GLY A O 1
ATOM 1262 N N . LEU A 1 161 ? -12.336 34.125 8.906 1 98.06 161 LEU A N 1
ATOM 1263 C CA . LEU A 1 161 ? -11.438 33.281 9.664 1 98.06 161 LEU A CA 1
ATOM 1264 C C . LEU A 1 161 ? -9.984 33.719 9.484 1 98.06 161 LEU A C 1
ATOM 1266 O O . LEU A 1 161 ? -9.617 34.219 8.43 1 98.06 161 LEU A O 1
ATOM 1270 N N . THR A 1 162 ? -9.156 33.5 10.539 1 98.56 162 THR A N 1
ATOM 1271 C CA . THR A 1 162 ? -7.715 33.531 10.352 1 98.56 162 THR A CA 1
ATOM 1272 C C . THR A 1 162 ? -7.25 32.281 9.594 1 98.56 162 THR A C 1
ATOM 1274 O O . THR A 1 162 ? -7.66 31.172 9.914 1 98.56 162 THR A O 1
ATOM 1277 N N . ILE A 1 163 ? -6.434 32.469 8.57 1 98.81 163 ILE A N 1
ATOM 1278 C CA . ILE A 1 163 ? -5.992 31.359 7.723 1 98.81 163 ILE A CA 1
ATOM 1279 C C . ILE A 1 163 ? -4.477 31.234 7.801 1 98.81 163 ILE A C 1
ATOM 1281 O O . ILE A 1 163 ? -3.746 32.188 7.602 1 98.81 163 ILE A O 1
ATOM 1285 N N . SER A 1 164 ? -4.02 30.062 8.188 1 98.88 164 SER A N 1
ATOM 1286 C CA . SER A 1 164 ? -2.59 29.766 8.18 1 98.88 164 SER A CA 1
ATOM 1287 C C . SER A 1 164 ? -2.25 28.703 7.141 1 98.88 164 SER A C 1
ATOM 1289 O O . SER A 1 164 ? -3.105 27.891 6.773 1 98.88 164 SER A O 1
ATOM 1291 N N . ALA A 1 165 ? -0.96 28.688 6.734 1 98.75 165 ALA A N 1
ATOM 1292 C CA . ALA A 1 165 ? -0.522 27.75 5.699 1 98.75 165 ALA A CA 1
ATOM 1293 C C . ALA A 1 165 ? 0.944 27.375 5.891 1 98.75 165 ALA A C 1
ATOM 1295 O O . ALA A 1 165 ? 1.792 28.234 6.109 1 98.75 165 ALA A O 1
ATOM 1296 N N . ASP A 1 166 ? 1.166 26.109 5.863 1 98.62 166 ASP A N 1
ATOM 1297 C CA . ASP A 1 166 ? 2.52 25.641 5.582 1 98.62 166 ASP A CA 1
ATOM 1298 C C . ASP A 1 166 ? 2.746 25.484 4.078 1 98.62 166 ASP A C 1
ATOM 1300 O O . ASP A 1 166 ? 2.225 24.547 3.463 1 98.62 166 ASP A O 1
ATOM 1304 N N . ILE A 1 167 ? 3.533 26.359 3.471 1 97.75 167 ILE A N 1
ATOM 1305 C CA . ILE A 1 167 ? 3.689 26.344 2.02 1 97.75 167 ILE A CA 1
ATOM 1306 C C . ILE A 1 167 ? 4.238 25 1.562 1 97.75 167 ILE A C 1
ATOM 1308 O O . ILE A 1 167 ? 3.779 24.438 0.562 1 97.75 167 ILE A O 1
ATOM 1312 N N . ASN A 1 168 ? 5.23 24.469 2.34 1 95.75 168 ASN A N 1
ATOM 1313 C CA . ASN A 1 168 ? 5.617 23.062 2.234 1 95.75 168 ASN A CA 1
ATOM 1314 C C . ASN A 1 168 ? 5.828 22.656 0.781 1 95.75 168 ASN A C 1
ATOM 1316 O O . ASN A 1 168 ? 5.238 21.672 0.32 1 95.75 168 ASN A O 1
ATOM 1320 N N . TYR A 1 169 ? 6.777 23.344 0.031 1 94.38 169 TYR A N 1
ATOM 1321 C CA . TYR A 1 169 ? 7.082 23.016 -1.358 1 94.38 169 TYR A CA 1
ATOM 1322 C C . TYR A 1 169 ? 7.656 21.609 -1.477 1 94.38 169 TYR A C 1
ATOM 1324 O O . TYR A 1 169 ? 8.672 21.297 -0.846 1 94.38 169 TYR A O 1
ATOM 1332 N N . ARG A 1 170 ? 6.969 20.875 -2.221 1 93 170 ARG A N 1
ATOM 1333 C CA . ARG A 1 170 ? 7.418 19.516 -2.555 1 93 170 ARG A CA 1
ATOM 1334 C C . ARG A 1 170 ? 7.488 19.328 -4.066 1 93 170 ARG A C 1
ATOM 1336 O O . ARG A 1 170 ? 6.473 19.047 -4.707 1 93 170 ARG A O 1
ATOM 1343 N N . ARG A 1 171 ? 8.641 19.266 -4.582 1 89.88 171 ARG A N 1
ATOM 1344 C CA . ARG A 1 171 ? 8.883 19.266 -6.02 1 89.88 171 ARG A CA 1
ATOM 1345 C C . ARG A 1 171 ? 8.258 18.031 -6.668 1 89.88 171 ARG A C 1
ATOM 1347 O O . ARG A 1 171 ? 7.695 18.109 -7.762 1 89.88 171 ARG A O 1
ATOM 1354 N N . ASN A 1 172 ? 8.211 16.875 -5.992 1 90.12 172 ASN A N 1
ATOM 1355 C CA . ASN A 1 172 ? 7.871 15.602 -6.602 1 90.12 172 ASN A CA 1
ATOM 1356 C C . ASN A 1 172 ? 6.359 15.375 -6.633 1 90.12 172 ASN A C 1
ATOM 1358 O O . ASN A 1 172 ? 5.883 14.398 -7.211 1 90.12 172 ASN A O 1
ATOM 1362 N N . LEU A 1 173 ? 5.574 16.266 -6.043 1 94 173 LEU A N 1
ATOM 1363 C CA . LEU A 1 173 ? 4.141 16.016 -5.934 1 94 173 LEU A CA 1
ATOM 1364 C C . LEU A 1 173 ? 3.391 16.641 -7.105 1 94 173 LEU A C 1
ATOM 1366 O O . LEU A 1 173 ? 2.246 16.266 -7.383 1 94 173 LEU A O 1
ATOM 1370 N N . TRP A 1 174 ? 3.969 17.562 -7.82 1 94.94 174 TRP A N 1
ATOM 1371 C CA . TRP A 1 174 ? 3.309 18.328 -8.875 1 94.94 174 TRP A CA 1
ATOM 1372 C C . TRP A 1 174 ? 3.338 17.562 -10.195 1 94.94 174 TRP A C 1
ATOM 1374 O O . TRP A 1 174 ? 4.016 17.969 -11.141 1 94.94 174 TRP A O 1
ATOM 1384 N N . GLN A 1 175 ? 2.471 16.469 -10.25 1 92.12 175 GLN A N 1
ATOM 1385 C CA . GLN A 1 175 ? 2.576 15.539 -11.367 1 92.12 175 GLN A CA 1
ATOM 1386 C C . GLN A 1 175 ? 1.269 15.469 -12.156 1 92.12 175 GLN A C 1
ATOM 1388 O O . GLN A 1 175 ? 0.98 14.461 -12.805 1 92.12 175 GLN A O 1
ATOM 1393 N N . TYR A 1 176 ? 0.453 16.469 -12.094 1 94.38 176 TYR A N 1
ATOM 1394 C CA . TYR A 1 176 ? -0.825 16.422 -12.789 1 94.38 176 TYR A CA 1
ATOM 1395 C C . TYR A 1 176 ? -0.934 17.531 -13.82 1 94.38 176 TYR A C 1
ATOM 1397 O O . TYR A 1 176 ? -2.021 18.062 -14.062 1 94.38 176 TYR A O 1
ATOM 1405 N N . GLY A 1 177 ? 0.217 18.078 -14.297 1 95 177 GLY A N 1
ATOM 1406 C CA . GLY A 1 177 ? 0.27 19.016 -15.422 1 95 177 GLY A CA 1
ATOM 1407 C C . GLY A 1 177 ? 0.338 20.469 -14.992 1 95 177 GLY A C 1
ATOM 1408 O O . GLY A 1 177 ? 0.277 21.359 -15.828 1 95 177 GLY A O 1
ATOM 1409 N N . LYS A 1 178 ? 0.396 20.75 -13.703 1 95.62 178 LYS A N 1
ATOM 1410 C CA . LYS A 1 178 ? 0.532 22.094 -13.156 1 95.62 178 LYS A CA 1
ATOM 1411 C C . LYS A 1 178 ? 1.773 22.203 -12.273 1 95.62 178 LYS A C 1
ATOM 1413 O O . LYS A 1 178 ? 2.213 21.219 -11.68 1 95.62 178 LYS A O 1
ATOM 1418 N N . GLY A 1 179 ? 2.322 23.375 -12.281 1 95.88 179 GLY A N 1
ATOM 1419 C CA . GLY A 1 179 ? 3.41 23.672 -11.367 1 95.88 179 GLY A CA 1
ATOM 1420 C C . GLY A 1 179 ? 2.969 24.484 -10.156 1 95.88 179 GLY A C 1
ATOM 1421 O O . GLY A 1 179 ? 1.843 24.969 -10.117 1 95.88 179 GLY A O 1
ATOM 1422 N N . PRO A 1 180 ? 3.871 24.578 -9.203 1 97.31 180 PRO A N 1
ATOM 1423 C CA . PRO A 1 180 ? 3.521 25.328 -7.992 1 97.31 180 PRO A CA 1
ATOM 1424 C C . PRO A 1 180 ? 3.104 26.766 -8.289 1 97.31 180 PRO A C 1
ATOM 1426 O O . PRO A 1 180 ? 2.125 27.25 -7.719 1 97.31 180 PRO A O 1
ATOM 1429 N N . LEU A 1 181 ? 3.752 27.422 -9.18 1 97.5 181 LEU A N 1
ATOM 1430 C CA . LEU A 1 181 ? 3.484 28.844 -9.445 1 97.5 181 LEU A CA 1
ATOM 1431 C C . LEU A 1 181 ? 2.158 29.016 -10.18 1 97.5 181 LEU A C 1
ATOM 1433 O O . LEU A 1 181 ? 1.601 30.109 -10.211 1 97.5 181 LEU A O 1
ATOM 1437 N N . ASP A 1 182 ? 1.655 27.938 -10.773 1 97.75 182 ASP A N 1
ATOM 1438 C CA . ASP A 1 182 ? 0.351 27.969 -11.43 1 97.75 182 ASP A CA 1
ATOM 1439 C C . ASP A 1 182 ? -0.777 28 -10.398 1 97.75 182 ASP A C 1
ATOM 1441 O O . ASP A 1 182 ? -1.883 28.453 -10.703 1 97.75 182 ASP A O 1
ATOM 1445 N N . ILE A 1 183 ? -0.518 27.547 -9.195 1 98.31 183 ILE A N 1
ATOM 1446 C CA . ILE A 1 183 ? -1.611 27.25 -8.281 1 98.31 183 ILE A CA 1
ATOM 1447 C C . ILE A 1 183 ? -1.402 27.984 -6.961 1 98.31 183 ILE A C 1
ATOM 1449 O O . ILE A 1 183 ? -2.312 28.672 -6.469 1 98.31 183 ILE A O 1
ATOM 1453 N N . MET A 1 184 ? -0.237 28.047 -6.438 1 98.5 184 MET A N 1
ATOM 1454 C CA . MET A 1 184 ? 0.053 28.406 -5.055 1 98.5 184 MET A CA 1
ATOM 1455 C C . MET A 1 184 ? -0.196 29.891 -4.812 1 98.5 184 MET A C 1
ATOM 1457 O O . MET A 1 184 ? -0.751 30.266 -3.779 1 98.5 184 MET A O 1
ATOM 1461 N N . PRO A 1 185 ? 0.135 30.781 -5.734 1 98.38 185 PRO A N 1
ATOM 1462 C CA . PRO A 1 185 ? -0.074 32.219 -5.441 1 98.38 185 PRO A CA 1
ATOM 1463 C C . PRO A 1 185 ? -1.535 32.531 -5.148 1 98.38 185 PRO A C 1
ATOM 1465 O O . PRO A 1 185 ? -1.825 33.281 -4.211 1 98.38 185 PRO A O 1
ATOM 1468 N N . GLU A 1 186 ? -2.408 31.969 -5.926 1 98.19 186 GLU A N 1
ATOM 1469 C CA . GLU A 1 186 ? -3.83 32.219 -5.695 1 98.19 186 GLU A CA 1
ATOM 1470 C C . GLU A 1 186 ? -4.258 31.719 -4.316 1 98.19 186 GLU A C 1
ATOM 1472 O O . GLU A 1 186 ? -5.062 32.375 -3.645 1 98.19 186 GLU A O 1
ATOM 1477 N N . LEU A 1 187 ? -3.758 30.625 -3.885 1 98.75 187 LEU A N 1
ATOM 1478 C CA . LEU A 1 187 ? -4.109 30.047 -2.59 1 98.75 187 LEU A CA 1
ATOM 1479 C C . LEU A 1 187 ? -3.504 30.859 -1.453 1 98.75 187 LEU A C 1
ATOM 1481 O O . LEU A 1 187 ? -4.172 31.141 -0.452 1 98.75 187 LEU A O 1
ATOM 1485 N N . ILE A 1 188 ? -2.268 31.297 -1.606 1 98.62 188 ILE A N 1
ATOM 1486 C CA . ILE A 1 188 ? -1.515 32 -0.573 1 98.62 188 ILE A CA 1
ATOM 1487 C C . ILE A 1 188 ? -2.154 33.344 -0.303 1 98.62 188 ILE A C 1
ATOM 1489 O O . ILE A 1 188 ? -2.119 33.844 0.825 1 98.62 188 ILE A O 1
ATOM 1493 N N . ARG A 1 189 ? -2.84 33.875 -1.246 1 98.25 189 ARG A N 1
ATOM 1494 C CA . ARG A 1 189 ? -3.453 35.188 -1.138 1 98.25 189 ARG A CA 1
ATOM 1495 C C . ARG A 1 189 ? -4.457 35.25 0.008 1 98.25 189 ARG A C 1
ATOM 1497 O O . ARG A 1 189 ? -4.727 36.312 0.565 1 98.25 189 ARG A O 1
ATOM 1504 N N . TYR A 1 190 ? -4.953 34.125 0.359 1 98.56 190 TYR A N 1
ATOM 1505 C CA . TYR A 1 190 ? -5.977 34.094 1.399 1 98.56 190 TYR A CA 1
ATOM 1506 C C . TYR A 1 190 ? -5.348 33.906 2.773 1 98.56 190 TYR A C 1
ATOM 1508 O O . TYR A 1 190 ? -6.043 33.938 3.793 1 98.56 190 TYR A O 1
ATOM 1516 N N . SER A 1 191 ? -4.055 33.719 2.914 1 98.62 191 SER A N 1
ATOM 1517 C CA . SER A 1 191 ? -3.416 33.281 4.148 1 98.62 191 SER A CA 1
ATOM 1518 C C . SER A 1 191 ? -2.904 34.469 4.957 1 98.62 191 SER A C 1
ATOM 1520 O O . SER A 1 191 ? -2.473 35.469 4.391 1 98.62 191 SER A O 1
ATOM 1522 N N . HIS A 1 192 ? -2.93 34.375 6.262 1 98.75 192 HIS A N 1
ATOM 1523 C CA . HIS A 1 192 ? -2.496 35.406 7.199 1 98.75 192 HIS A CA 1
ATOM 1524 C C . HIS A 1 192 ? -1.182 35 7.867 1 98.75 192 HIS A C 1
ATOM 1526 O O . HIS A 1 192 ? -0.383 35.875 8.219 1 98.75 192 HIS A O 1
ATOM 1532 N N . VAL A 1 193 ? -1.004 33.781 8.117 1 98.69 193 VAL A N 1
ATOM 1533 C CA . VAL A 1 193 ? 0.192 33.219 8.727 1 98.69 193 VAL A CA 1
ATOM 1534 C C . VAL A 1 193 ? 0.783 32.125 7.816 1 98.69 193 VAL A C 1
ATOM 1536 O O . VAL A 1 193 ? 0.103 31.172 7.465 1 98.69 193 VAL A O 1
ATOM 1539 N N . ILE A 1 194 ? 2.045 32.25 7.41 1 98.69 194 ILE A N 1
ATOM 1540 C CA . ILE A 1 194 ? 2.58 31.219 6.531 1 98.69 194 ILE A CA 1
ATOM 1541 C C . ILE A 1 194 ? 3.926 30.734 7.066 1 98.69 194 ILE A C 1
ATOM 1543 O O . ILE A 1 194 ? 4.66 31.5 7.703 1 98.69 194 ILE A O 1
ATOM 1547 N N . VAL A 1 195 ? 4.168 29.5 6.914 1 98.19 195 VAL A N 1
ATOM 1548 C CA . VAL A 1 195 ? 5.496 28.906 7.059 1 98.19 195 VAL A CA 1
ATOM 1549 C C . VAL A 1 195 ? 6.195 28.875 5.703 1 98.19 195 VAL A C 1
ATOM 1551 O O . VAL A 1 195 ? 5.703 28.266 4.754 1 98.19 195 VAL A O 1
ATOM 1554 N N . ALA A 1 196 ? 7.336 29.531 5.629 1 97.75 196 ALA A N 1
ATOM 1555 C CA . ALA A 1 196 ? 8.016 29.578 4.336 1 97.75 196 ALA A CA 1
ATOM 1556 C C . ALA A 1 196 ? 9.516 29.75 4.512 1 97.75 196 ALA A C 1
ATOM 1558 O O . ALA A 1 196 ? 9.969 30.609 5.27 1 97.75 196 ALA A O 1
ATOM 1559 N N . GLY A 1 197 ? 10.227 28.891 3.887 1 95.44 197 GLY A N 1
ATOM 1560 C CA . GLY A 1 197 ? 11.656 29.062 3.719 1 95.44 197 GLY A CA 1
ATOM 1561 C C . GLY A 1 197 ? 12.047 29.562 2.342 1 95.44 197 GLY A C 1
ATOM 1562 O O . GLY A 1 197 ? 11.18 29.984 1.568 1 95.44 197 GLY A O 1
ATOM 1563 N N . SER A 1 198 ? 13.297 29.562 2.064 1 94.31 198 SER A N 1
ATOM 1564 C CA . SER A 1 198 ? 13.812 30.109 0.812 1 94.31 198 SER A CA 1
ATOM 1565 C C . SER A 1 198 ? 13.219 29.375 -0.392 1 94.31 198 SER A C 1
ATOM 1567 O O . SER A 1 198 ? 12.828 30.016 -1.374 1 94.31 198 SER A O 1
ATOM 1569 N N . SER A 1 199 ? 13.18 28.078 -0.31 1 95.12 199 SER A N 1
ATOM 1570 C CA . SER A 1 199 ? 12.641 27.281 -1.412 1 95.12 199 SER A CA 1
ATOM 1571 C C . SER A 1 199 ? 11.164 27.578 -1.646 1 95.12 199 SER A C 1
ATOM 1573 O O . SER A 1 199 ? 10.695 27.578 -2.785 1 95.12 199 SER A O 1
ATOM 1575 N N . ASP A 1 200 ? 10.477 27.812 -0.576 1 97.25 200 ASP A N 1
ATOM 1576 C CA . ASP A 1 200 ? 9.055 28.125 -0.688 1 97.25 200 ASP A CA 1
ATOM 1577 C C . ASP A 1 200 ? 8.852 29.469 -1.383 1 97.25 200 ASP A C 1
ATOM 1579 O O . ASP A 1 200 ? 8.031 29.594 -2.295 1 97.25 200 ASP A O 1
ATOM 1583 N N . PHE A 1 201 ? 9.648 30.453 -0.979 1 97.56 201 PHE A N 1
ATOM 1584 C CA . PHE A 1 201 ? 9.555 31.766 -1.579 1 97.56 201 PHE A CA 1
ATOM 1585 C C . PHE A 1 201 ? 9.82 31.703 -3.078 1 97.56 201 PHE A C 1
ATOM 1587 O O . PHE A 1 201 ? 9.055 32.25 -3.873 1 97.56 201 PHE A O 1
ATOM 1594 N N . GLU A 1 202 ? 10.805 30.984 -3.395 1 96.75 202 GLU A N 1
ATOM 1595 C CA . GLU A 1 202 ? 11.242 30.922 -4.785 1 96.75 202 GLU A CA 1
ATOM 1596 C C . GLU A 1 202 ? 10.25 30.156 -5.645 1 96.75 202 GLU A C 1
ATOM 1598 O O . GLU A 1 202 ? 9.812 30.641 -6.691 1 96.75 202 GLU A O 1
ATOM 1603 N N . ASN A 1 203 ? 9.789 29 -5.152 1 96.75 203 ASN A N 1
ATOM 1604 C CA . ASN A 1 203 ? 9.086 28.062 -6.016 1 96.75 203 ASN A CA 1
ATOM 1605 C C . ASN A 1 203 ? 7.578 28.266 -5.953 1 96.75 203 ASN A C 1
ATOM 1607 O O . ASN A 1 203 ? 6.852 27.844 -6.859 1 96.75 203 ASN A O 1
ATOM 1611 N N . CYS A 1 204 ? 7.117 28.922 -4.875 1 97.81 204 CYS A N 1
ATOM 1612 C CA . CYS A 1 204 ? 5.668 29 -4.723 1 97.81 204 CYS A CA 1
ATOM 1613 C C . CYS A 1 204 ? 5.195 30.453 -4.773 1 97.81 204 CYS A C 1
ATOM 1615 O O . CYS A 1 204 ? 4.004 30.719 -4.957 1 97.81 204 CYS A O 1
ATOM 1617 N N . MET A 1 205 ? 6.148 31.438 -4.66 1 97.38 205 MET A N 1
ATOM 1618 C CA . MET A 1 205 ? 5.758 32.844 -4.617 1 97.38 205 MET A CA 1
ATOM 1619 C C . MET A 1 205 ? 6.566 33.656 -5.613 1 97.38 205 MET A C 1
ATOM 1621 O O . MET A 1 205 ? 6.34 34.875 -5.762 1 97.38 205 MET A O 1
ATOM 1625 N N . ASP A 1 206 ? 7.48 33.031 -6.281 1 96.75 206 ASP A N 1
ATOM 1626 C CA . ASP A 1 206 ? 8.336 33.656 -7.266 1 96.75 206 ASP A CA 1
ATOM 1627 C C . ASP A 1 206 ? 9.133 34.812 -6.637 1 96.75 206 ASP A C 1
ATOM 1629 O O . ASP A 1 206 ? 9.258 35.875 -7.223 1 96.75 206 ASP A O 1
ATOM 1633 N N . ILE A 1 207 ? 9.562 34.531 -5.422 1 95.31 207 ILE A N 1
ATOM 1634 C CA . ILE A 1 207 ? 10.398 35.5 -4.699 1 95.31 207 ILE A CA 1
ATOM 1635 C C . ILE A 1 207 ? 11.828 34.969 -4.609 1 95.31 207 ILE A C 1
ATOM 1637 O O . ILE A 1 207 ? 12.07 33.938 -3.984 1 95.31 207 ILE A O 1
ATOM 1641 N N . LYS A 1 208 ? 12.812 35.594 -5.301 1 91 208 LYS A N 1
ATOM 1642 C CA . LYS A 1 208 ? 14.211 35.188 -5.359 1 91 208 LYS A CA 1
ATOM 1643 C C . LYS A 1 208 ? 15.109 36.125 -4.578 1 91 208 LYS A C 1
ATOM 1645 O O . LYS A 1 208 ? 15.859 36.906 -5.172 1 91 208 LYS A O 1
ATOM 1650 N N . VAL A 1 209 ? 14.867 36.219 -3.346 1 86.56 209 VAL A N 1
ATOM 1651 C CA . VAL A 1 209 ? 15.656 37.062 -2.471 1 86.56 209 VAL A CA 1
ATOM 1652 C C . VAL A 1 209 ? 16.484 36.219 -1.512 1 86.56 209 VAL A C 1
ATOM 1654 O O . VAL A 1 209 ? 16 35.188 -1.018 1 86.56 209 VAL A O 1
ATOM 1657 N N . ASN A 1 210 ? 17.719 36.625 -1.279 1 87 210 ASN A N 1
ATOM 1658 C CA . ASN A 1 210 ? 18.656 35.812 -0.511 1 87 210 ASN A CA 1
ATOM 1659 C C . ASN A 1 210 ? 18.375 35.906 0.988 1 87 210 ASN A C 1
ATOM 1661 O O . ASN A 1 210 ? 18.406 34.906 1.694 1 87 210 ASN A O 1
ATOM 1665 N N . ASP A 1 211 ? 18.125 37.125 1.389 1 93.12 211 ASP A N 1
ATOM 1666 C CA . ASP A 1 211 ? 17.875 37.312 2.814 1 93.12 211 ASP A CA 1
ATOM 1667 C C . ASP A 1 211 ? 16.422 37 3.17 1 93.12 211 ASP A C 1
ATOM 1669 O O . ASP A 1 211 ? 15.492 37.469 2.531 1 93.12 211 ASP A O 1
ATOM 1673 N N . TRP A 1 212 ? 16.219 36.156 4.188 1 95.75 212 TRP A N 1
ATOM 1674 C CA . TRP A 1 212 ? 14.898 35.688 4.562 1 95.75 212 TRP A CA 1
ATOM 1675 C C . TRP A 1 212 ? 14.008 36.844 4.996 1 95.75 212 TRP A C 1
ATOM 1677 O O . TRP A 1 212 ? 12.828 36.906 4.641 1 95.75 212 TRP A O 1
ATOM 1687 N N . ALA A 1 213 ? 14.531 37.812 5.746 1 95.19 213 ALA A N 1
ATOM 1688 C CA . ALA A 1 213 ? 13.734 38.938 6.191 1 95.19 213 ALA A CA 1
ATOM 1689 C C . ALA A 1 213 ? 13.258 39.781 5.008 1 95.19 213 ALA A C 1
ATOM 1691 O O . ALA A 1 213 ? 12.109 40.25 4.98 1 95.19 213 ALA A O 1
ATOM 1692 N N . ASP A 1 214 ? 14.148 39.969 4.07 1 95.25 214 ASP A N 1
ATOM 1693 C CA . ASP A 1 214 ? 13.773 40.688 2.863 1 95.25 214 ASP A CA 1
ATOM 1694 C C . ASP A 1 214 ? 12.68 39.969 2.09 1 95.25 214 ASP A C 1
ATOM 1696 O O . ASP A 1 214 ? 11.789 40.594 1.524 1 95.25 214 ASP A O 1
ATOM 1700 N N . ALA A 1 215 ? 12.844 38.688 2.045 1 96.75 215 ALA A N 1
ATOM 1701 C CA . ALA A 1 215 ? 11.828 37.875 1.383 1 96.75 215 ALA A CA 1
ATOM 1702 C C . ALA A 1 215 ? 10.469 38.031 2.064 1 96.75 215 ALA A C 1
ATOM 1704 O O . ALA A 1 215 ? 9.43 38.062 1.399 1 96.75 215 ALA A O 1
ATOM 1705 N N . CYS A 1 216 ? 10.469 38.125 3.4 1 97.25 216 CYS A N 1
ATOM 1706 C CA . CYS A 1 216 ? 9.234 38.344 4.156 1 97.25 216 CYS A CA 1
ATOM 1707 C C . CYS A 1 216 ? 8.555 39.625 3.764 1 97.25 216 CYS A C 1
ATOM 1709 O O . CYS A 1 216 ? 7.344 39.656 3.551 1 97.25 216 CYS A O 1
ATOM 1711 N N . PHE A 1 217 ? 9.344 40.625 3.656 1 95.62 217 PHE A N 1
ATOM 1712 C CA . PHE A 1 217 ? 8.789 41.938 3.299 1 95.62 217 PHE A CA 1
ATOM 1713 C C . PHE A 1 217 ? 8.219 41.906 1.887 1 95.62 217 PHE A C 1
ATOM 1715 O O . PHE A 1 217 ? 7.145 42.469 1.639 1 95.62 217 PHE A O 1
ATOM 1722 N N . GLN A 1 218 ? 8.961 41.312 1.017 1 96.44 218 GLN A N 1
ATOM 1723 C CA . GLN A 1 218 ? 8.461 41.188 -0.35 1 96.44 218 GLN A CA 1
ATOM 1724 C C . GLN A 1 218 ? 7.172 40.375 -0.397 1 96.44 218 GLN A C 1
ATOM 1726 O O . GLN A 1 218 ? 6.242 40.719 -1.126 1 96.44 218 GLN A O 1
ATOM 1731 N N . ALA A 1 219 ? 7.125 39.281 0.331 1 97.62 219 ALA A N 1
ATOM 1732 C CA . ALA A 1 219 ? 5.93 38.469 0.382 1 97.62 219 ALA A CA 1
ATOM 1733 C C . ALA A 1 219 ? 4.723 39.25 0.87 1 97.62 219 ALA A C 1
ATOM 1735 O O . ALA A 1 219 ? 3.625 39.125 0.319 1 97.62 219 ALA A O 1
ATOM 1736 N N . LYS A 1 220 ? 4.934 40.062 1.905 1 97.12 220 LYS A N 1
ATOM 1737 C CA . LYS A 1 220 ? 3.861 40.906 2.426 1 97.12 220 LYS A CA 1
ATOM 1738 C C . LYS A 1 220 ? 3.373 41.875 1.366 1 97.12 220 LYS A C 1
ATOM 1740 O O . LYS A 1 220 ? 2.176 42.156 1.278 1 97.12 220 LYS A O 1
ATOM 1745 N N . SER A 1 221 ? 4.27 42.406 0.645 1 96.44 221 SER A N 1
ATOM 1746 C CA . SER A 1 221 ? 3.908 43.344 -0.424 1 96.44 221 SER A CA 1
ATOM 1747 C C . SER A 1 221 ? 3.068 42.656 -1.494 1 96.44 221 SER A C 1
ATOM 1749 O O . SER A 1 221 ? 2.072 43.219 -1.962 1 96.44 221 SER A O 1
ATOM 1751 N N . ASP A 1 222 ? 3.463 41.469 -1.871 1 97 222 ASP A N 1
ATOM 1752 C CA . ASP A 1 222 ? 2.801 40.719 -2.934 1 97 222 ASP A CA 1
ATOM 1753 C C . ASP A 1 222 ? 1.479 40.125 -2.447 1 97 222 ASP A C 1
ATOM 1755 O O . ASP A 1 222 ? 0.541 39.969 -3.23 1 97 222 ASP A O 1
ATOM 1759 N N . PHE A 1 223 ? 1.45 39.75 -1.214 1 97.81 223 PHE A N 1
ATOM 1760 C CA . PHE A 1 223 ? 0.291 39.125 -0.571 1 97.81 223 PHE A CA 1
ATOM 1761 C C . PHE A 1 223 ? -0.101 39.906 0.682 1 97.81 223 PHE A C 1
ATOM 1763 O O . PHE A 1 223 ? 0.205 39.469 1.799 1 97.81 223 PHE A O 1
ATOM 1770 N N . PRO A 1 224 ? -0.903 40.875 0.594 1 97.5 224 PRO A N 1
ATOM 1771 C CA . PRO A 1 224 ? -1.105 41.875 1.642 1 97.5 224 PRO A CA 1
ATOM 1772 C C . PRO A 1 224 ? -1.798 41.312 2.879 1 97.5 224 PRO A C 1
ATOM 1774 O O . PRO A 1 224 ? -1.75 41.906 3.951 1 97.5 224 PRO A O 1
ATOM 1777 N N . ASN A 1 225 ? -2.42 40.188 2.736 1 97.75 225 ASN A N 1
ATOM 1778 C CA . ASN A 1 225 ? -3.121 39.594 3.883 1 97.75 225 ASN A CA 1
ATOM 1779 C C . ASN A 1 225 ? -2.146 39 4.887 1 97.75 225 ASN A C 1
ATOM 1781 O O . ASN A 1 225 ? -2.514 38.719 6.031 1 97.75 225 ASN A O 1
ATOM 1785 N N . ILE A 1 226 ? -0.942 38.781 4.48 1 98.44 226 ILE A N 1
ATOM 1786 C CA . ILE A 1 226 ? 0.032 38.125 5.336 1 98.44 226 ILE A CA 1
ATOM 1787 C C . ILE A 1 226 ? 0.375 39.031 6.523 1 98.44 226 ILE A C 1
ATOM 1789 O O . ILE A 1 226 ? 0.668 40.219 6.344 1 98.44 226 ILE A O 1
ATOM 1793 N N . ARG A 1 227 ? 0.365 38.406 7.672 1 98.31 227 ARG A N 1
ATOM 1794 C CA . ARG A 1 227 ? 0.685 39.125 8.898 1 98.31 227 ARG A CA 1
ATOM 1795 C C . ARG A 1 227 ? 1.916 38.531 9.578 1 98.31 227 ARG A C 1
ATOM 1797 O O . ARG A 1 227 ? 2.66 39.25 10.258 1 98.31 227 ARG A O 1
ATOM 1804 N N . TYR A 1 228 ? 2.031 37.219 9.469 1 98.5 228 TYR A N 1
ATOM 1805 C CA . TYR A 1 228 ? 3.143 36.5 10.078 1 98.5 228 TYR A CA 1
ATOM 1806 C C . TYR A 1 228 ? 3.812 35.562 9.07 1 98.5 228 TYR A C 1
ATOM 1808 O O . TYR A 1 228 ? 3.135 34.938 8.258 1 98.5 228 TYR A O 1
ATOM 1816 N N . ILE A 1 229 ? 5.109 35.5 9.07 1 98.69 229 ILE A N 1
ATOM 1817 C CA . ILE A 1 229 ? 5.887 34.469 8.352 1 98.69 229 ILE A CA 1
ATOM 1818 C C . ILE A 1 229 ? 6.871 33.812 9.312 1 98.69 229 ILE A C 1
ATOM 1820 O O . ILE A 1 229 ? 7.551 34.5 10.086 1 98.69 229 ILE A O 1
ATOM 1824 N N . THR A 1 230 ? 6.848 32.531 9.273 1 98.56 230 THR A N 1
ATOM 1825 C CA . THR A 1 230 ? 7.695 31.797 10.227 1 98.56 230 THR A CA 1
ATOM 1826 C C . THR A 1 230 ? 8.477 30.688 9.523 1 98.56 230 THR A C 1
ATOM 1828 O O . THR A 1 230 ? 8.172 30.344 8.383 1 98.56 230 THR A O 1
ATOM 1831 N N . LYS A 1 231 ? 9.508 30.219 10.117 1 97.56 231 LYS A N 1
ATOM 1832 C CA . LYS A 1 231 ? 10.281 29.047 9.727 1 97.56 231 LYS A CA 1
ATOM 1833 C C . LYS A 1 231 ? 11.055 28.484 10.906 1 97.56 231 LYS A C 1
ATOM 1835 O O . LYS A 1 231 ? 11.148 29.125 11.961 1 97.56 231 LYS A O 1
ATOM 1840 N N . THR A 1 232 ? 11.453 27.281 10.742 1 96.38 232 THR A N 1
ATOM 1841 C CA . THR A 1 232 ? 12.398 26.703 11.695 1 96.38 232 THR A CA 1
ATOM 1842 C C . THR A 1 232 ? 13.789 26.609 11.078 1 96.38 232 THR A C 1
ATOM 1844 O O . THR A 1 232 ? 13.93 26.562 9.852 1 96.38 232 THR A O 1
ATOM 1847 N N . LYS A 1 233 ? 14.75 26.766 11.836 1 94.81 233 LYS A N 1
ATOM 1848 C CA . LYS A 1 233 ? 16.141 26.484 11.469 1 94.81 233 LYS A CA 1
ATOM 1849 C C . LYS A 1 233 ? 16.672 25.25 12.195 1 94.81 233 LYS A C 1
ATOM 1851 O O . LYS A 1 233 ? 16.75 25.25 13.43 1 94.81 233 LYS A O 1
ATOM 1856 N N . ARG A 1 234 ? 16.938 24.266 11.414 1 92.31 234 ARG A N 1
ATOM 1857 C CA . ARG A 1 234 ? 17.438 23.016 11.953 1 92.31 234 ARG A CA 1
ATOM 1858 C C . ARG A 1 234 ? 18.891 22.797 11.547 1 92.31 234 ARG A C 1
ATOM 1860 O O . ARG A 1 234 ? 19.25 22.953 10.375 1 92.31 234 ARG A O 1
ATOM 1867 N N . GLU A 1 235 ? 19.734 22.594 12.523 1 89.38 235 GLU A N 1
ATOM 1868 C CA . GLU A 1 235 ? 21.094 22.125 12.297 1 89.38 235 GLU A CA 1
ATOM 1869 C C . GLU A 1 235 ? 21.219 20.625 12.594 1 89.38 235 GLU A C 1
ATOM 1871 O O . GLU A 1 235 ? 21.109 20.203 13.742 1 89.38 235 GLU A O 1
ATOM 1876 N N . SER A 1 236 ? 21.406 19.906 11.516 1 84.44 236 SER A N 1
ATOM 1877 C CA . SER A 1 236 ? 21.516 18.453 11.672 1 84.44 236 SER A CA 1
ATOM 1878 C C . SER A 1 236 ? 22.938 18.031 11.992 1 84.44 236 SER A C 1
ATOM 1880 O O . SER A 1 236 ? 23.828 18.172 11.148 1 84.44 236 SER A O 1
ATOM 1882 N N . ILE A 1 237 ? 23.109 17.578 13.203 1 81.06 237 ILE A N 1
ATOM 1883 C CA . ILE A 1 237 ? 24.391 17.031 13.617 1 81.06 237 ILE A CA 1
ATOM 1884 C C . ILE A 1 237 ? 24.469 15.555 13.266 1 81.06 237 ILE A C 1
ATOM 1886 O O . ILE A 1 237 ? 25.469 15.086 12.719 1 81.06 237 ILE A O 1
ATOM 1890 N N . SER A 1 238 ? 23.453 14.859 13.531 1 77.38 238 SER A N 1
ATOM 1891 C CA . SER A 1 238 ? 23.25 13.477 13.117 1 77.38 238 SER A CA 1
ATOM 1892 C C . SER A 1 238 ? 21.75 13.164 12.984 1 77.38 238 SER A C 1
ATOM 1894 O O . SER A 1 238 ? 20.906 14.039 13.188 1 77.38 238 SER A O 1
ATOM 1896 N N . ALA A 1 239 ? 21.5 11.922 12.594 1 76 239 ALA A N 1
ATOM 1897 C CA . ALA A 1 239 ? 20.094 11.516 12.461 1 76 239 ALA A CA 1
ATOM 1898 C C . ALA A 1 239 ? 19.375 11.602 13.797 1 76 239 ALA A C 1
ATOM 1900 O O . ALA A 1 239 ? 18.156 11.766 13.844 1 76 239 ALA A O 1
ATOM 1901 N N . SER A 1 240 ? 20.125 11.578 14.812 1 79.19 240 SER A N 1
ATOM 1902 C CA . SER A 1 240 ? 19.484 11.516 16.125 1 79.19 240 SER A CA 1
ATOM 1903 C C . SER A 1 240 ? 19.859 12.727 16.984 1 79.19 240 SER A C 1
ATOM 1905 O O . SER A 1 240 ? 19.469 12.82 18.141 1 79.19 240 SER A O 1
ATOM 1907 N N . HIS A 1 241 ? 20.594 13.648 16.391 1 83.44 241 HIS A N 1
ATOM 1908 C CA . HIS A 1 241 ? 21.062 14.82 17.125 1 83.44 241 HIS A CA 1
ATOM 1909 C C . HIS A 1 241 ? 20.953 16.078 16.281 1 83.44 241 HIS A C 1
ATOM 1911 O O . HIS A 1 241 ? 21.625 16.219 15.266 1 83.44 241 HIS A O 1
ATOM 1917 N N . ASN A 1 242 ? 20 16.969 16.719 1 90.75 242 ASN A N 1
ATOM 1918 C CA . ASN A 1 242 ? 19.75 18.219 16 1 90.75 242 ASN A CA 1
ATOM 1919 C C . ASN A 1 242 ? 19.703 19.406 16.953 1 90.75 242 ASN A C 1
ATOM 1921 O O . ASN A 1 242 ? 19.578 19.25 18.156 1 90.75 242 ASN A O 1
ATOM 1925 N N . ARG A 1 243 ? 19.953 20.516 16.422 1 93.44 243 ARG A N 1
ATOM 1926 C CA . ARG A 1 243 ? 19.594 21.766 17.047 1 93.44 243 ARG A CA 1
ATOM 1927 C C . ARG A 1 243 ? 18.438 22.438 16.328 1 93.44 243 ARG A C 1
ATOM 1929 O O . ARG A 1 243 ? 18.359 22.391 15.094 1 93.44 243 ARG A O 1
ATOM 1936 N N . LEU A 1 244 ? 17.547 22.953 17.062 1 95.31 244 LEU A N 1
ATOM 1937 C CA . LEU A 1 244 ? 16.344 23.516 16.469 1 95.31 244 LEU A CA 1
ATOM 1938 C C . LEU A 1 244 ? 16.016 24.891 17.062 1 95.31 244 LEU A C 1
ATOM 1940 O O . LEU A 1 244 ? 16.109 25.062 18.281 1 95.31 244 LEU A O 1
ATOM 1944 N N . LYS A 1 245 ? 15.75 25.859 16.281 1 96.88 245 LYS A N 1
ATOM 1945 C CA . LYS A 1 245 ? 15.242 27.172 16.703 1 96.88 245 LYS A CA 1
ATOM 1946 C C . LYS A 1 245 ? 14.133 27.656 15.773 1 96.88 245 LYS A C 1
ATOM 1948 O O . LYS A 1 245 ? 14.094 27.266 14.602 1 96.88 245 LYS A O 1
ATOM 1953 N N . GLY A 1 246 ? 13.211 28.453 16.312 1 97.88 246 GLY A N 1
ATOM 1954 C CA . GLY A 1 246 ? 12.156 29.078 15.531 1 97.88 246 GLY A CA 1
ATOM 1955 C C . GLY A 1 246 ? 12.43 30.531 15.211 1 97.88 246 GLY A C 1
ATOM 1956 O O . GLY A 1 246 ? 13.109 31.219 15.969 1 97.88 246 GLY A O 1
ATOM 1957 N N . ILE A 1 247 ? 11.984 30.938 14.094 1 98.25 247 ILE A N 1
ATOM 1958 C CA . ILE A 1 247 ? 12.07 32.312 13.656 1 98.25 247 ILE A CA 1
ATOM 1959 C C . ILE A 1 247 ? 10.688 32.812 13.234 1 98.25 247 ILE A C 1
ATOM 1961 O O . ILE A 1 247 ? 9.93 32.094 12.578 1 98.25 247 ILE A O 1
ATOM 1965 N N . LEU A 1 248 ? 10.305 34.031 13.648 1 98.56 248 LEU A N 1
ATOM 1966 C CA . LEU A 1 248 ? 8.992 34.594 13.352 1 98.56 248 LEU A CA 1
ATOM 1967 C C . LEU A 1 248 ? 9.102 36.062 12.922 1 98.56 248 LEU A C 1
ATOM 1969 O O . LEU A 1 248 ? 9.641 36.875 13.656 1 98.56 248 LEU A O 1
ATOM 1973 N N . TRP A 1 249 ? 8.75 36.344 11.703 1 98.44 249 TRP A N 1
ATOM 1974 C CA . TRP A 1 249 ? 8.523 37.719 11.258 1 98.44 249 TRP A CA 1
ATOM 1975 C C . TRP A 1 249 ? 7.086 38.125 11.516 1 98.44 249 TRP A C 1
ATOM 1977 O O . TRP A 1 249 ? 6.148 37.5 11.031 1 98.44 249 TRP A O 1
ATOM 1987 N N . ASN A 1 250 ? 6.879 39.219 12.297 1 97.62 250 ASN A N 1
ATOM 1988 C CA . ASN A 1 250 ? 5.523 39.562 12.703 1 97.62 250 ASN A CA 1
ATOM 1989 C C . ASN A 1 250 ? 5.059 40.844 12.039 1 97.62 250 ASN A C 1
ATOM 1991 O O . ASN A 1 250 ? 4.207 41.562 12.586 1 97.62 250 ASN A O 1
ATOM 1995 N N . GLY A 1 251 ? 5.637 41.156 10.836 1 94.31 251 GLY A N 1
ATOM 1996 C CA . GLY A 1 251 ? 5.273 42.375 10.117 1 94.31 251 GLY A CA 1
ATOM 1997 C C . GLY A 1 251 ? 6.121 43.562 10.5 1 94.31 251 GLY A C 1
ATOM 1998 O O . GLY A 1 251 ? 6.219 44.531 9.742 1 94.31 251 GLY A O 1
ATOM 1999 N N . LYS A 1 252 ? 6.777 43.469 11.641 1 93.06 252 LYS A N 1
ATOM 2000 C CA . LYS A 1 252 ? 7.57 44.594 12.148 1 93.06 252 LYS A CA 1
ATOM 2001 C C . LYS A 1 252 ? 9.016 44.188 12.391 1 93.06 252 LYS A C 1
ATOM 2003 O O . LYS A 1 252 ? 9.945 44.938 12.07 1 93.06 252 LYS A O 1
ATOM 2008 N N . GLU A 1 253 ? 9.148 43.156 12.969 1 95.38 253 GLU A N 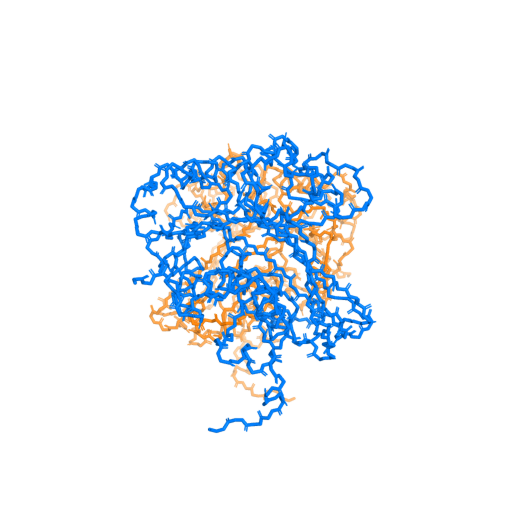1
ATOM 2009 C CA . GLU A 1 253 ? 10.484 42.656 13.312 1 95.38 253 GLU A CA 1
ATOM 2010 C C . GLU A 1 253 ? 10.586 41.156 13.18 1 95.38 253 GLU A C 1
ATOM 2012 O O . GLU A 1 253 ? 9.578 40.469 13.008 1 95.38 253 GLU A O 1
ATOM 2017 N N . VAL A 1 254 ? 11.797 40.688 13.258 1 97.31 254 VAL A N 1
ATOM 2018 C CA . VAL A 1 254 ? 12.086 39.281 13.25 1 97.31 254 VAL A CA 1
ATOM 2019 C C . VAL A 1 254 ? 12.422 38.812 14.664 1 97.31 254 VAL A C 1
ATOM 2021 O O . VAL A 1 254 ? 13.344 39.312 15.297 1 97.31 254 VAL A O 1
ATOM 2024 N N . LEU A 1 255 ? 11.656 37.906 15.148 1 98.12 255 LEU A N 1
ATOM 2025 C CA . LEU A 1 255 ? 11.859 37.281 16.469 1 98.12 255 LEU A CA 1
ATOM 2026 C C . LEU A 1 255 ? 12.531 35.938 16.328 1 98.12 255 LEU A C 1
ATOM 2028 O O . LEU A 1 255 ? 12.359 35.25 15.328 1 98.12 255 LEU A O 1
ATOM 2032 N N . LYS A 1 256 ? 13.289 35.531 17.375 1 98.06 256 LYS A N 1
ATOM 2033 C CA . LYS A 1 256 ? 13.945 34.25 17.438 1 98.06 256 LYS A CA 1
ATOM 2034 C C . LYS A 1 256 ? 13.664 33.562 18.766 1 98.06 256 LYS A C 1
ATOM 2036 O O . LYS A 1 256 ? 13.602 34.188 19.812 1 98.06 256 LYS A O 1
ATOM 2041 N N . SER A 1 257 ? 13.508 32.312 18.656 1 97.06 257 SER A N 1
ATOM 2042 C CA . SER A 1 257 ? 13.359 31.547 19.875 1 97.06 257 SER A CA 1
ATOM 2043 C C . SER A 1 257 ? 14.719 31.125 20.438 1 97.06 257 SER A C 1
ATOM 2045 O O . SER A 1 257 ? 15.75 31.328 19.781 1 97.06 257 SER A O 1
ATOM 2047 N N . LYS A 1 258 ? 14.586 30.516 21.656 1 94.56 258 LYS A N 1
ATOM 2048 C CA . LYS A 1 258 ? 15.734 29.766 22.156 1 94.56 258 LYS A CA 1
ATOM 2049 C C . LYS A 1 258 ? 16.094 28.609 21.219 1 94.56 258 LYS A C 1
ATOM 2051 O O . LYS A 1 258 ? 15.234 28.094 20.516 1 94.56 258 LYS A O 1
ATOM 2056 N N . THR A 1 259 ? 17.375 28.297 21.234 1 95.12 259 THR A N 1
ATOM 2057 C CA . THR A 1 259 ? 17.844 27.125 20.5 1 95.12 259 THR A CA 1
ATOM 2058 C C . THR A 1 259 ? 17.859 25.891 21.391 1 95.12 259 THR A C 1
ATOM 2060 O O . THR A 1 259 ? 18.406 25.938 22.5 1 95.12 259 THR A O 1
ATOM 2063 N N . TYR A 1 260 ? 17.234 24.844 20.922 1 92.69 260 TYR A N 1
ATOM 2064 C CA . TYR A 1 260 ? 17.219 23.594 21.688 1 92.69 260 TYR A CA 1
ATOM 2065 C C . TYR A 1 260 ? 18.141 22.562 21.047 1 92.69 260 TYR A C 1
ATOM 2067 O O . TYR A 1 260 ? 18.203 22.438 19.828 1 92.69 260 TYR A O 1
ATOM 2075 N N . GLU A 1 261 ? 18.812 21.859 21.875 1 91.12 261 GLU A N 1
ATOM 2076 C CA . GLU A 1 261 ? 19.547 20.688 21.438 1 91.12 261 GLU A CA 1
ATOM 2077 C C . GLU A 1 261 ? 18.719 19.406 21.609 1 91.12 261 GLU A C 1
ATOM 2079 O O . GLU A 1 261 ? 18.297 19.094 22.719 1 91.12 261 GLU A O 1
ATOM 2084 N N . ILE A 1 262 ? 18.531 18.734 20.516 1 89.38 262 ILE A N 1
ATOM 2085 C CA . ILE A 1 262 ? 17.75 17.5 20.531 1 89.38 262 ILE A CA 1
ATOM 2086 C C . ILE A 1 262 ? 18.672 16.312 20.297 1 89.38 262 ILE A C 1
ATOM 2088 O O . ILE A 1 262 ? 19.109 16.062 19.172 1 89.38 262 ILE A O 1
ATOM 2092 N N . THR A 1 263 ? 19.016 15.438 21.25 1 85.94 263 THR A N 1
ATOM 2093 C CA . THR A 1 263 ? 20.109 14.484 21.156 1 85.94 263 THR A CA 1
ATOM 2094 C C . THR A 1 263 ? 19.578 13.062 20.984 1 85.94 263 THR A C 1
ATOM 2096 O O . THR A 1 263 ? 20.312 12.164 20.562 1 85.94 263 THR A O 1
ATOM 2099 N N . HIS A 1 264 ? 18.469 12.734 21.281 1 84.25 264 HIS A N 1
ATOM 2100 C CA . HIS A 1 264 ? 17.906 11.391 21.203 1 84.25 264 HIS A CA 1
ATOM 2101 C C . HIS A 1 264 ? 16.547 11.391 20.516 1 84.25 264 HIS A C 1
ATOM 2103 O O . HIS A 1 264 ? 15.555 10.977 21.109 1 84.25 264 HIS A O 1
ATOM 2109 N N . ILE A 1 265 ? 16.688 11.695 19.281 1 86.5 265 ILE A N 1
ATOM 2110 C CA . ILE A 1 265 ? 15.438 11.82 18.516 1 86.5 265 ILE A CA 1
ATOM 2111 C C . ILE A 1 265 ? 14.781 10.453 18.375 1 86.5 265 ILE A C 1
ATOM 2113 O O . ILE A 1 265 ? 15.414 9.5 17.906 1 86.5 265 ILE A O 1
ATOM 2117 N N . VAL A 1 266 ? 13.57 10.336 18.75 1 85.56 266 VAL A N 1
ATOM 2118 C CA . VAL A 1 266 ? 12.773 9.125 18.641 1 85.56 266 VAL A CA 1
ATOM 2119 C C . VAL A 1 266 ? 12.086 9.086 17.266 1 85.56 266 VAL A C 1
ATOM 2121 O O . VAL A 1 266 ? 12.109 8.062 16.578 1 85.56 266 VAL A O 1
ATOM 2124 N N . ASP A 1 267 ? 11.508 10.133 16.859 1 89.12 267 ASP A N 1
ATOM 2125 C CA . ASP A 1 267 ? 10.836 10.258 15.57 1 89.12 267 ASP A CA 1
ATOM 2126 C C . ASP A 1 267 ? 10.797 11.711 15.109 1 89.12 267 ASP A C 1
ATOM 2128 O O . ASP A 1 267 ? 10.172 12.555 15.758 1 89.12 267 ASP A O 1
ATOM 2132 N N . ARG A 1 268 ? 11.305 11.977 13.984 1 88.88 268 ARG A N 1
ATOM 2133 C CA . ARG A 1 268 ? 11.414 13.352 13.516 1 88.88 268 ARG A CA 1
ATOM 2134 C C . ARG A 1 268 ? 10.172 13.766 12.727 1 88.88 268 ARG A C 1
ATOM 2136 O O . ARG A 1 268 ? 9.93 14.953 12.523 1 88.88 268 ARG A O 1
ATOM 2143 N N . VAL A 1 269 ? 9.484 12.828 12.219 1 92.44 269 VAL A N 1
ATOM 2144 C CA . VAL A 1 269 ? 8.32 13.125 11.398 1 92.44 269 VAL A CA 1
ATOM 2145 C C . VAL A 1 269 ? 7.262 13.836 12.242 1 92.44 269 VAL A C 1
ATOM 2147 O O . VAL A 1 269 ? 7 13.445 13.383 1 92.44 269 VAL A O 1
ATOM 2150 N N . GLY A 1 270 ? 6.73 14.938 11.734 1 95 270 GLY A N 1
ATOM 2151 C CA . GLY A 1 270 ? 5.668 15.664 12.422 1 95 270 GLY A CA 1
ATOM 2152 C C . GLY A 1 270 ? 6.18 16.828 13.242 1 95 270 GLY A C 1
ATOM 2153 O O . GLY A 1 270 ? 5.395 17.594 13.812 1 95 270 GLY A O 1
ATOM 2154 N N . GLY A 1 271 ? 7.52 17 13.312 1 95.31 271 GLY A N 1
ATOM 2155 C CA . GLY A 1 271 ? 8.086 18.109 14.07 1 95.31 271 GLY A CA 1
ATOM 2156 C C . GLY A 1 271 ? 7.629 19.469 13.57 1 95.31 271 GLY A C 1
ATOM 2157 O O . GLY A 1 271 ? 7.332 20.359 14.367 1 95.31 271 GLY A O 1
ATOM 2158 N N . GLY A 1 272 ? 7.621 19.578 12.227 1 97.31 272 GLY A N 1
ATOM 2159 C CA . GLY A 1 272 ? 7.125 20.828 11.641 1 97.31 272 GLY A CA 1
ATOM 2160 C C . GLY A 1 272 ? 5.652 21.062 11.922 1 97.31 272 GLY A C 1
ATOM 2161 O O . GLY A 1 272 ? 5.246 22.203 12.172 1 97.31 272 GLY A O 1
ATOM 2162 N N . ASP A 1 273 ? 4.898 20.031 11.867 1 98.44 273 ASP A N 1
ATOM 2163 C CA . ASP A 1 273 ? 3.477 20.141 12.164 1 98.44 273 ASP A CA 1
ATOM 2164 C C . ASP A 1 273 ? 3.25 20.562 13.609 1 98.44 273 ASP A C 1
ATOM 2166 O O . ASP A 1 273 ? 2.371 21.375 13.898 1 98.44 273 ASP A O 1
ATOM 2170 N N . ALA A 1 274 ? 4.027 20 14.484 1 98.19 274 ALA A N 1
ATOM 2171 C CA . ALA A 1 274 ? 3.941 20.375 15.891 1 98.19 274 ALA A CA 1
ATOM 2172 C C . ALA A 1 274 ? 4.305 21.844 16.094 1 98.19 274 ALA A C 1
ATOM 2174 O O . ALA A 1 274 ? 3.686 22.531 16.906 1 98.19 274 ALA A O 1
ATOM 2175 N N . PHE A 1 275 ? 5.285 22.297 15.414 1 98.44 275 PHE A N 1
ATOM 2176 C CA . PHE A 1 275 ? 5.699 23.688 15.469 1 98.44 275 PHE A CA 1
ATOM 2177 C C . PHE A 1 275 ? 4.547 24.609 15.07 1 98.44 275 PHE A C 1
ATOM 2179 O O . PHE A 1 275 ? 4.25 25.578 15.773 1 98.44 275 PHE A O 1
ATOM 2186 N N . ILE A 1 276 ? 3.912 24.281 13.977 1 98.5 276 ILE A N 1
ATOM 2187 C CA . ILE A 1 276 ? 2.828 25.109 13.461 1 98.5 276 ILE A CA 1
ATOM 2188 C C . ILE A 1 276 ? 1.654 25.094 14.438 1 98.5 276 ILE A C 1
ATOM 2190 O O . ILE A 1 276 ? 1.05 26.141 14.703 1 98.5 276 ILE A O 1
ATOM 2194 N N . ALA A 1 277 ? 1.316 23.922 14.914 1 98.69 277 ALA A N 1
ATOM 2195 C CA . ALA A 1 277 ? 0.253 23.812 15.914 1 98.69 277 ALA A CA 1
ATOM 2196 C C . ALA A 1 277 ? 0.564 24.688 17.141 1 98.69 277 ALA A C 1
ATOM 2198 O O . ALA A 1 277 ? -0.309 25.391 17.641 1 98.69 277 ALA A O 1
ATOM 2199 N N . GLY A 1 278 ? 1.811 24.594 17.594 1 98.62 278 GLY A N 1
ATOM 2200 C CA . GLY A 1 278 ? 2.234 25.406 18.719 1 98.62 278 GLY A CA 1
ATOM 2201 C C . GLY A 1 278 ? 2.121 26.906 18.438 1 98.62 278 GLY A C 1
ATOM 2202 O O . GLY A 1 278 ? 1.722 27.672 19.312 1 98.62 278 GLY A O 1
ATOM 2203 N N . LEU A 1 279 ? 2.479 27.266 17.281 1 98.62 279 LEU A N 1
ATOM 2204 C CA . LEU A 1 279 ? 2.404 28.688 16.938 1 98.62 279 LEU A CA 1
ATOM 2205 C C . LEU A 1 279 ? 0.957 29.156 16.906 1 98.62 279 LEU A C 1
ATOM 2207 O O . LEU A 1 279 ? 0.649 30.25 17.406 1 98.62 279 LEU A O 1
ATOM 2211 N N . ILE A 1 280 ? 0.08 28.359 16.281 1 98.38 280 ILE A N 1
ATOM 2212 C CA . ILE A 1 280 ? -1.338 28.703 16.25 1 98.38 280 ILE A CA 1
ATOM 2213 C C . ILE A 1 280 ? -1.864 28.875 17.672 1 98.38 280 ILE A C 1
ATOM 2215 O O . ILE A 1 280 ? -2.48 29.906 17.984 1 98.38 280 ILE A O 1
ATOM 2219 N N . TYR A 1 281 ? -1.562 27.922 18.5 1 98 281 TYR A N 1
ATOM 2220 C CA . TYR A 1 281 ? -1.988 28.016 19.891 1 98 281 TYR A CA 1
ATOM 2221 C C . TYR A 1 281 ? -1.429 29.266 20.562 1 98 281 TYR A C 1
ATOM 2223 O O . TYR A 1 281 ? -2.16 30 21.219 1 98 281 TYR A O 1
ATOM 2231 N N . GLY A 1 282 ? -0.145 29.453 20.422 1 97.62 282 GLY A N 1
ATOM 2232 C CA . GLY A 1 282 ? 0.512 30.609 21.031 1 97.62 282 GLY A CA 1
ATOM 2233 C C . GLY A 1 282 ? -0.076 31.922 20.578 1 97.62 282 GLY A C 1
ATOM 2234 O O . GLY A 1 282 ? -0.333 32.812 21.406 1 97.62 282 GLY A O 1
ATOM 2235 N N . LEU A 1 283 ? -0.305 32.062 19.281 1 97.31 283 LEU A N 1
ATOM 2236 C CA . LEU A 1 283 ? -0.826 33.312 18.734 1 97.31 283 LEU A CA 1
ATOM 2237 C C . LEU A 1 283 ? -2.238 33.594 19.25 1 97.31 283 LEU A C 1
ATOM 2239 O O . LEU A 1 283 ? -2.648 34.75 19.375 1 97.31 283 LEU A O 1
ATOM 2243 N N . LEU A 1 284 ? -2.945 32.531 19.547 1 96.5 284 LEU A N 1
ATOM 2244 C CA . LEU A 1 284 ? -4.301 32.656 20.078 1 96.5 284 LEU A CA 1
ATOM 2245 C C . LEU A 1 284 ? -4.281 33.094 21.547 1 96.5 284 LEU A C 1
ATOM 2247 O O . LEU A 1 284 ? -5.238 33.688 22.031 1 96.5 284 LEU A O 1
ATOM 2251 N N . HIS A 1 285 ? -3.137 32.844 22.281 1 96.12 285 HIS A N 1
ATOM 2252 C CA . HIS A 1 285 ? -3.254 32.906 23.734 1 96.12 285 HIS A CA 1
ATOM 2253 C C . HIS A 1 285 ? -2.178 33.812 24.328 1 96.12 285 HIS A C 1
ATOM 2255 O O . HIS A 1 285 ? -2.273 34.219 25.5 1 96.12 285 HIS A O 1
ATOM 2261 N N . THR A 1 286 ? -1.17 34.094 23.531 1 96.88 286 THR A N 1
ATOM 2262 C CA . THR A 1 286 ? -0.025 34.812 24.109 1 96.88 286 THR A CA 1
ATOM 2263 C C .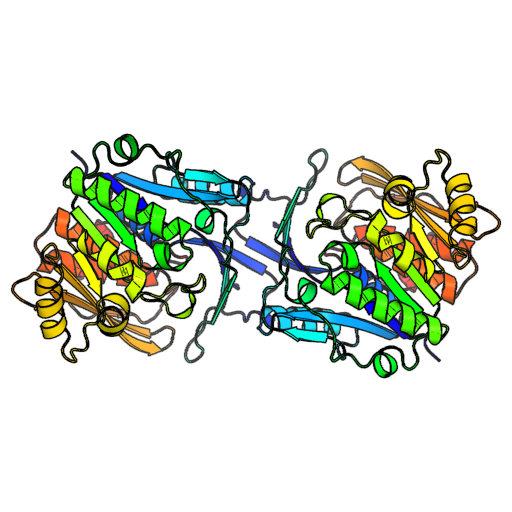 THR A 1 286 ? 0.506 35.844 23.125 1 96.88 286 THR A C 1
ATOM 2265 O O . THR A 1 286 ? -0.081 36.062 22.078 1 96.88 286 THR A O 1
ATOM 2268 N N . ASP A 1 287 ? 1.581 36.594 23.562 1 97.31 287 ASP A N 1
ATOM 2269 C CA . ASP A 1 287 ? 2.234 37.531 22.656 1 97.31 287 ASP A CA 1
ATOM 2270 C C . ASP A 1 287 ? 3.174 36.781 21.703 1 97.31 287 ASP A C 1
ATOM 2272 O O . ASP A 1 287 ? 3.412 35.594 21.844 1 97.31 287 ASP A O 1
ATOM 2276 N N . ASP A 1 288 ? 3.713 37.5 20.734 1 98.31 288 ASP A N 1
ATOM 2277 C CA . ASP A 1 288 ? 4.449 36.906 19.609 1 98.31 288 ASP A CA 1
ATOM 2278 C C . ASP A 1 288 ? 5.668 36.125 20.094 1 98.31 288 ASP A C 1
ATOM 2280 O O . ASP A 1 288 ? 5.922 35.031 19.625 1 98.31 288 ASP A O 1
ATOM 2284 N N . GLN A 1 289 ? 6.398 36.688 21.031 1 98.12 289 GLN A N 1
ATOM 2285 C CA . GLN A 1 289 ? 7.621 36.031 21.484 1 98.12 289 GLN A CA 1
ATOM 2286 C C . GLN A 1 289 ? 7.301 34.75 22.219 1 98.12 289 GLN A C 1
ATOM 2288 O O . GLN A 1 289 ? 7.926 33.719 21.969 1 98.12 289 GLN A O 1
ATOM 2293 N N . VAL A 1 290 ? 6.363 34.812 23.125 1 98 290 VAL A N 1
ATOM 2294 C CA . VAL A 1 290 ? 5.977 33.625 23.875 1 98 290 VAL A CA 1
ATOM 2295 C C . VAL A 1 290 ? 5.375 32.594 22.922 1 98 290 VAL A C 1
ATOM 2297 O O . VAL A 1 290 ? 5.602 31.391 23.094 1 98 290 VAL A O 1
ATOM 2300 N N . ALA A 1 291 ? 4.59 33.062 21.953 1 98.31 291 ALA A N 1
ATOM 2301 C CA . ALA A 1 291 ? 4.031 32.156 20.938 1 98.31 291 ALA A CA 1
ATOM 2302 C C . ALA A 1 291 ? 5.133 31.391 20.219 1 98.31 291 ALA A C 1
ATOM 2304 O O . ALA A 1 291 ? 5.031 30.172 20.016 1 98.31 291 ALA A O 1
ATOM 2305 N N . LEU A 1 292 ? 6.164 32.125 19.844 1 98.62 292 LEU A N 1
ATOM 2306 C CA . LEU A 1 292 ? 7.289 31.516 19.141 1 98.62 292 LEU A CA 1
ATOM 2307 C C . LEU A 1 292 ? 8.016 30.516 20.016 1 98.62 292 LEU A C 1
ATOM 2309 O O . LEU A 1 292 ? 8.391 29.438 19.547 1 98.62 292 LEU A O 1
ATOM 2313 N N . GLU A 1 293 ? 8.203 30.859 21.281 1 98 293 GLU A N 1
ATOM 2314 C CA . GLU A 1 293 ? 8.836 29.938 22.219 1 98 293 GLU A CA 1
ATOM 2315 C C . GLU A 1 293 ? 8 28.672 22.391 1 98 293 GLU A C 1
ATOM 2317 O O . GLU A 1 293 ? 8.539 27.562 22.391 1 98 293 GLU A O 1
ATOM 2322 N N . PHE A 1 294 ? 6.73 28.812 22.531 1 97.88 294 PHE A N 1
ATOM 2323 C CA . PHE A 1 294 ? 5.812 27.688 22.672 1 97.88 294 PHE A CA 1
ATOM 2324 C C . PHE A 1 294 ? 5.887 26.781 21.438 1 97.88 294 PHE A C 1
ATOM 2326 O O . PHE A 1 294 ? 5.957 25.562 21.578 1 97.88 294 PHE A O 1
ATOM 2333 N N . ALA A 1 295 ? 5.852 27.391 20.266 1 98.62 295 ALA A N 1
ATOM 2334 C CA . ALA A 1 295 ? 5.914 26.641 19.016 1 98.62 295 ALA A CA 1
ATOM 2335 C C . ALA A 1 295 ? 7.18 25.797 18.938 1 98.62 295 ALA A C 1
ATOM 2337 O O . ALA A 1 295 ? 7.117 24.609 18.609 1 98.62 295 ALA A O 1
ATOM 2338 N N . THR A 1 296 ? 8.305 26.375 19.234 1 97.88 296 THR A N 1
ATOM 2339 C CA . THR A 1 296 ? 9.594 25.688 19.156 1 97.88 296 THR A CA 1
ATOM 2340 C C . THR A 1 296 ? 9.664 24.547 20.172 1 97.88 296 THR A C 1
ATOM 2342 O O . THR A 1 296 ? 10.094 23.438 19.844 1 97.88 296 THR A O 1
ATOM 2345 N N . ALA A 1 297 ? 9.203 24.828 21.328 1 96.31 297 ALA A N 1
ATOM 2346 C CA . ALA A 1 297 ? 9.203 23.812 22.375 1 96.31 297 ALA A CA 1
ATOM 2347 C C . ALA A 1 297 ? 8.297 22.641 22.016 1 96.31 297 ALA A C 1
ATOM 2349 O O . ALA A 1 297 ? 8.641 21.484 22.266 1 96.31 297 ALA A O 1
ATOM 2350 N N . ALA A 1 298 ? 7.145 22.922 21.469 1 97.06 298 ALA A N 1
ATOM 2351 C CA . ALA A 1 298 ? 6.23 21.875 21.031 1 97.06 298 ALA A CA 1
ATOM 2352 C C . ALA A 1 298 ? 6.891 20.984 20 1 97.06 298 ALA A C 1
ATOM 2354 O O . ALA A 1 298 ? 6.766 19.75 20.062 1 97.06 298 ALA A O 1
ATOM 2355 N N . SER A 1 299 ? 7.555 21.562 19.062 1 97.62 299 SER A N 1
ATOM 2356 C CA . SER A 1 299 ? 8.273 20.828 18.031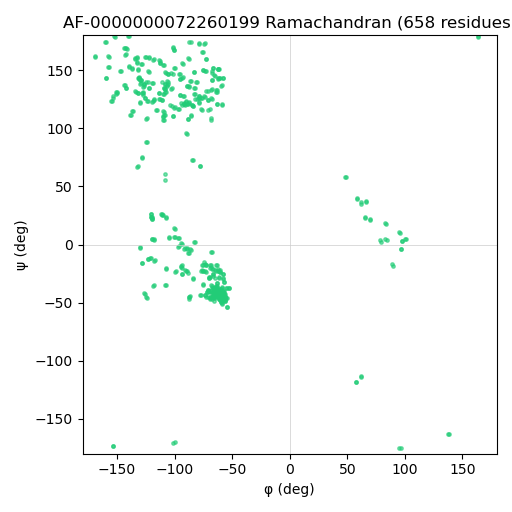 1 97.62 299 SER A CA 1
ATOM 2357 C C . SER A 1 299 ? 9.344 19.922 18.641 1 97.62 299 SER A C 1
ATOM 2359 O O . SER A 1 299 ? 9.469 18.75 18.266 1 97.62 299 SER A O 1
ATOM 2361 N N . VAL A 1 300 ? 10.086 20.469 19.562 1 95 300 VAL A N 1
ATOM 2362 C CA . VAL A 1 300 ? 11.156 19.719 20.219 1 95 300 VAL A CA 1
ATOM 2363 C C . VAL A 1 300 ? 10.578 18.484 20.922 1 95 300 VAL A C 1
ATOM 2365 O O . VAL A 1 300 ? 11.078 17.375 20.75 1 95 300 VAL A O 1
ATOM 2368 N N . LEU A 1 301 ? 9.547 18.672 21.625 1 94.19 301 LEU A N 1
ATOM 2369 C CA . LEU A 1 301 ? 8.938 17.594 22.375 1 94.19 301 LEU A CA 1
ATOM 2370 C C . LEU A 1 301 ? 8.383 16.516 21.438 1 94.19 301 LEU A C 1
ATOM 2372 O O . LEU A 1 301 ? 8.445 15.328 21.75 1 94.19 301 LEU A O 1
ATOM 2376 N N . LYS A 1 302 ? 7.84 16.906 20.297 1 95.62 302 LYS A N 1
ATOM 2377 C CA . LYS A 1 302 ? 7.309 15.953 19.344 1 95.62 302 LYS A CA 1
ATOM 2378 C C . LYS A 1 302 ? 8.375 14.945 18.922 1 95.62 302 LYS A C 1
ATOM 2380 O O . LYS A 1 302 ? 8.062 13.773 18.656 1 95.62 302 LYS A O 1
ATOM 2385 N N . HIS A 1 303 ? 9.641 15.391 18.875 1 93.25 303 HIS A N 1
ATOM 2386 C CA . HIS A 1 303 ? 10.727 14.523 18.438 1 93.25 303 HIS A CA 1
ATOM 2387 C C . HIS A 1 303 ? 10.906 13.344 19.391 1 93.25 303 HIS A C 1
ATOM 2389 O O . HIS A 1 303 ? 11.594 12.375 19.062 1 93.25 303 HIS A O 1
ATOM 2395 N N . SER A 1 304 ? 10.367 13.438 20.578 1 90.62 304 SER A N 1
ATOM 2396 C CA . SER A 1 304 ? 10.531 12.391 21.578 1 90.62 304 SER A CA 1
ATOM 2397 C C . SER A 1 304 ? 9.367 11.406 21.547 1 90.62 304 SER A C 1
ATOM 2399 O O . SER A 1 304 ? 9.305 10.484 22.359 1 90.62 304 SER A O 1
ATOM 2401 N N . ILE A 1 305 ? 8.383 11.547 20.672 1 91 305 ILE A N 1
ATOM 2402 C CA . ILE A 1 305 ? 7.168 10.734 20.609 1 91 305 ILE A CA 1
ATOM 2403 C C . ILE A 1 305 ? 7.105 9.992 19.281 1 91 305 ILE A C 1
ATOM 2405 O O . ILE A 1 305 ? 7.191 10.602 18.219 1 91 305 ILE A O 1
ATOM 2409 N N . PRO A 1 306 ? 6.969 8.641 19.297 1 90.5 306 PRO A N 1
ATOM 2410 C CA . PRO A 1 306 ? 6.82 7.906 18.047 1 90.5 306 PRO A CA 1
ATOM 2411 C C . PRO A 1 306 ? 5.551 8.289 17.281 1 90.5 306 PRO A C 1
ATOM 2413 O O . PRO A 1 306 ? 4.527 8.602 17.891 1 90.5 306 PRO A O 1
ATOM 2416 N N . GLY A 1 307 ? 5.605 8.164 15.93 1 91.5 307 GLY A N 1
ATOM 2417 C CA . GLY A 1 307 ? 4.461 8.484 15.086 1 91.5 307 GLY A CA 1
ATOM 2418 C C . GLY A 1 307 ? 4.5 9.898 14.539 1 91.5 307 GLY A C 1
ATOM 2419 O O . GLY A 1 307 ? 5.426 10.656 14.82 1 91.5 307 GLY A O 1
ATOM 2420 N N . ASP A 1 308 ? 3.541 10.32 13.883 1 94.12 308 ASP A N 1
ATOM 2421 C CA . ASP A 1 308 ? 3.531 11.594 13.172 1 94.12 308 ASP A CA 1
ATOM 2422 C C . ASP A 1 308 ? 2.939 12.703 14.039 1 94.12 308 ASP A C 1
ATOM 2424 O O . ASP A 1 308 ? 3.25 13.883 13.844 1 94.12 308 ASP A O 1
ATOM 2428 N N . ALA A 1 309 ? 2.117 12.367 14.961 1 94.75 309 ALA A N 1
ATOM 2429 C CA . ALA A 1 309 ? 1.332 13.375 15.672 1 94.75 309 ALA A CA 1
ATOM 2430 C C . ALA A 1 309 ? 2.012 13.773 16.969 1 94.75 309 ALA A C 1
ATOM 2432 O O . ALA A 1 309 ? 2.639 12.945 17.641 1 94.75 309 ALA A O 1
ATOM 2433 N N . ASN A 1 310 ? 1.938 15.031 17.297 1 95.62 310 ASN A N 1
ATOM 2434 C CA . ASN A 1 310 ? 2.33 15.531 18.594 1 95.62 310 ASN A CA 1
ATOM 2435 C C . ASN A 1 310 ? 1.249 15.281 19.641 1 95.62 310 ASN A C 1
ATOM 2437 O O . ASN A 1 310 ? 0.089 15.648 19.453 1 95.62 310 ASN A O 1
ATOM 2441 N N . LEU A 1 311 ? 1.656 14.617 20.781 1 95.62 311 LEU A N 1
ATOM 2442 C CA . LEU A 1 311 ? 0.669 14.219 21.781 1 95.62 311 LEU A CA 1
ATOM 2443 C C . LEU A 1 311 ? 0.965 14.867 23.125 1 95.62 311 LEU A C 1
ATOM 2445 O O . LEU A 1 311 ? 0.515 14.383 24.156 1 95.62 311 LEU A O 1
ATOM 2449 N N . VAL A 1 312 ? 1.704 15.969 23.109 1 94.38 312 VAL A N 1
ATOM 2450 C CA . VAL A 1 312 ? 2.07 16.625 24.359 1 94.38 312 VAL A CA 1
ATOM 2451 C C . VAL A 1 312 ? 0.979 17.609 24.766 1 94.38 312 VAL A C 1
ATOM 2453 O O . VAL A 1 312 ? 0.214 18.078 23.922 1 94.38 312 VAL A O 1
ATOM 2456 N N . LYS A 1 313 ? 0.964 17.953 26.062 1 94.56 313 LYS A N 1
ATOM 2457 C CA . LYS A 1 313 ? -0.003 18.891 26.609 1 94.56 313 LYS A CA 1
ATOM 2458 C C . LYS A 1 313 ? 0.622 20.281 26.781 1 94.56 313 LYS A C 1
ATOM 2460 O O . LYS A 1 313 ? 1.847 20.406 26.766 1 94.56 313 LYS A O 1
ATOM 2465 N N . VAL A 1 314 ? -0.259 21.25 27.016 1 96 314 VAL A N 1
ATOM 2466 C CA . VAL A 1 314 ? 0.151 22.641 27.156 1 96 314 VAL A CA 1
ATOM 2467 C C . VAL A 1 314 ? 1.145 22.781 28.312 1 96 314 VAL A C 1
ATOM 2469 O O . VAL A 1 314 ? 2.182 23.422 28.172 1 96 314 VAL A O 1
ATOM 2472 N N . GLU A 1 315 ? 0.878 22.109 29.344 1 93.56 315 GLU A N 1
ATOM 2473 C CA . GLU A 1 315 ? 1.719 22.219 30.531 1 93.56 315 GLU A CA 1
ATOM 2474 C C . GLU A 1 315 ? 3.125 21.688 30.266 1 93.56 315 GLU A C 1
ATOM 2476 O O . GLU A 1 315 ? 4.109 22.25 30.734 1 93.56 315 GLU A O 1
ATOM 2481 N N . GLU A 1 316 ? 3.217 20.641 29.5 1 93.31 316 GLU A N 1
ATOM 2482 C CA . GLU A 1 316 ? 4.516 20.062 29.156 1 93.31 316 GLU A CA 1
ATOM 2483 C C . GLU A 1 316 ? 5.336 21.031 28.297 1 93.31 316 GLU A C 1
ATOM 2485 O O . GLU A 1 316 ? 6.547 21.156 28.469 1 93.31 316 GLU A O 1
ATOM 2490 N N . VAL A 1 317 ? 4.668 21.719 27.422 1 95.88 317 VAL A N 1
ATOM 2491 C CA . VAL A 1 317 ? 5.348 22.656 26.531 1 95.88 317 VAL A CA 1
ATOM 2492 C C . VAL A 1 317 ? 5.879 23.844 27.344 1 95.88 317 VAL A C 1
ATOM 2494 O O . VAL A 1 317 ? 7.047 24.203 27.219 1 95.88 317 VAL A O 1
ATOM 2497 N N . PHE A 1 318 ? 5.078 24.359 28.203 1 94.44 318 PHE A N 1
ATOM 2498 C CA . PHE A 1 318 ? 5.512 25.5 29 1 94.44 318 PHE A CA 1
ATOM 2499 C C . PHE A 1 318 ? 6.602 25.094 29.984 1 94.44 318 PHE A C 1
ATOM 2501 O O . PHE A 1 318 ? 7.504 25.875 30.281 1 94.44 318 PHE A O 1
ATOM 2508 N N . ASP A 1 319 ? 6.488 23.875 30.484 1 91.75 319 ASP A N 1
ATOM 2509 C CA . ASP A 1 319 ? 7.562 23.375 31.344 1 91.75 319 ASP A CA 1
ATOM 2510 C C . ASP A 1 319 ? 8.906 23.438 30.625 1 91.75 319 ASP A C 1
ATOM 2512 O O . ASP A 1 319 ? 9.922 23.812 31.219 1 91.75 319 ASP A O 1
ATOM 2516 N N . LEU A 1 320 ? 8.914 23.078 29.422 1 90.69 320 LEU A N 1
ATOM 2517 C CA . LEU A 1 320 ? 10.156 23.109 28.641 1 90.69 320 LEU A CA 1
ATOM 2518 C C . LEU A 1 320 ? 10.57 24.547 28.359 1 90.69 320 LEU A C 1
ATOM 2520 O O . LEU A 1 320 ? 11.75 24.891 28.484 1 90.69 320 LEU A O 1
ATOM 2524 N N . VAL A 1 321 ? 9.602 25.422 28.047 1 91.88 321 VAL A N 1
ATOM 2525 C CA . VAL A 1 321 ? 9.883 26.828 27.766 1 91.88 321 VAL A CA 1
ATOM 2526 C C . VAL A 1 321 ? 10.555 27.484 28.969 1 91.88 321 VAL A C 1
ATOM 2528 O O . VAL A 1 321 ? 11.508 28.25 28.828 1 91.88 321 VAL A O 1
ATOM 2531 N N . HIS A 1 322 ? 10.133 27.078 30.141 1 90.25 322 HIS A N 1
ATOM 2532 C CA . HIS A 1 322 ? 10.594 27.719 31.359 1 90.25 322 HIS A CA 1
ATOM 2533 C C . HIS A 1 322 ? 11.68 26.891 32.031 1 90.25 322 HIS A C 1
ATOM 2535 O O . HIS A 1 322 ? 12.062 27.172 33.188 1 90.25 322 HIS A O 1
ATOM 2541 N N . ASP A 1 323 ? 12.086 25.891 31.375 1 85.25 323 ASP A N 1
ATOM 2542 C CA . ASP A 1 323 ? 13.148 25 31.859 1 85.25 323 ASP A CA 1
ATOM 2543 C C . ASP A 1 323 ? 12.742 24.328 33.156 1 85.25 323 ASP A C 1
ATOM 2545 O O . ASP A 1 323 ? 13.531 24.266 34.094 1 85.25 323 ASP A O 1
ATOM 2549 N N . LYS A 1 324 ? 11.57 24.047 33.188 1 79.06 324 LYS A N 1
ATOM 2550 C CA . LYS A 1 324 ? 11.039 23.328 34.344 1 79.06 324 LYS A CA 1
ATOM 2551 C C . LYS A 1 324 ? 10.805 21.859 34.031 1 79.06 324 LYS A C 1
ATOM 2553 O O . LYS A 1 324 ? 10.367 21.516 32.938 1 79.06 324 LYS A O 1
ATOM 2558 N N . ASN A 1 325 ? 11.219 20.938 34.906 1 67.5 325 ASN A N 1
ATOM 2559 C CA . ASN A 1 325 ? 10.875 19.516 34.906 1 67.5 325 ASN A CA 1
ATOM 2560 C C . ASN A 1 325 ? 11.438 18.797 33.688 1 67.5 325 ASN A C 1
ATOM 2562 O O . ASN A 1 325 ? 10.852 17.828 33.219 1 67.5 325 ASN A O 1
ATOM 2566 N N . VAL A 1 326 ? 12.422 19.438 33.219 1 67.19 326 VAL A N 1
ATOM 2567 C CA . VAL A 1 326 ? 12.992 18.828 32 1 67.19 326 VAL A CA 1
ATOM 2568 C C . VAL A 1 326 ? 13.688 17.516 32.375 1 67.19 326 VAL A C 1
ATOM 2570 O O . VAL A 1 326 ? 14.602 17.5 33.219 1 67.19 326 VAL A O 1
ATOM 2573 N N . GLY A 1 327 ? 13.211 16.406 31.875 1 58.22 327 GLY A N 1
ATOM 2574 C CA . GLY A 1 327 ? 13.836 15.102 32.094 1 58.22 327 GLY A CA 1
ATOM 2575 C C . GLY A 1 327 ? 13.445 14.46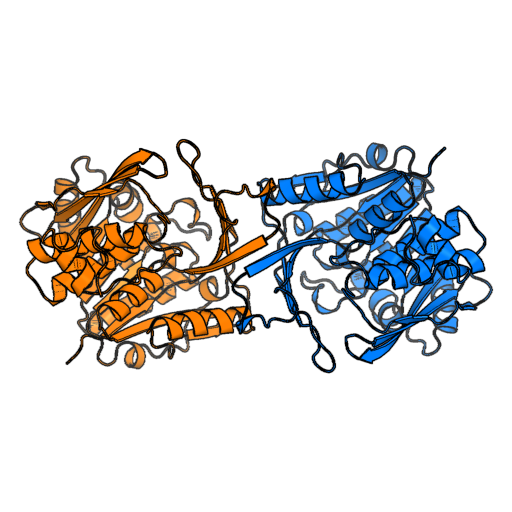1 33.406 1 58.22 327 GLY A C 1
ATOM 2576 O O . GLY A 1 327 ? 14.016 13.445 33.812 1 58.22 327 GLY A O 1
ATOM 2577 N N . LYS A 1 328 ? 12.438 15.133 34.219 1 56.88 328 LYS A N 1
ATOM 2578 C CA . LYS A 1 328 ? 12.125 14.594 35.531 1 56.88 328 LYS A CA 1
ATOM 2579 C C . LYS A 1 328 ? 10.938 13.633 35.469 1 56.88 328 LYS A C 1
ATOM 2581 O O . LYS A 1 328 ? 10.141 13.695 34.531 1 56.88 328 LYS A O 1
ATOM 2586 N N . LEU A 1 329 ? 11.047 12.57 36.312 1 53.69 329 LEU A N 1
ATOM 2587 C CA . LEU A 1 329 ? 9.883 11.703 36.469 1 53.69 329 LEU A CA 1
ATOM 2588 C C . LEU A 1 329 ? 8.766 12.445 37.188 1 53.69 329 LEU A C 1
ATOM 2590 O O . LEU A 1 329 ? 8.938 12.906 38.312 1 53.69 329 LEU A O 1
ATOM 2594 N N . LEU A 1 330 ? 7.777 12.781 36.594 1 57.41 330 LEU A N 1
ATOM 2595 C CA . LEU A 1 330 ? 6.672 13.508 37.188 1 57.41 330 LEU A CA 1
ATOM 2596 C C . LEU A 1 330 ? 5.547 12.562 37.594 1 57.41 330 LEU A C 1
ATOM 2598 O O . LEU A 1 330 ? 5.195 11.656 36.844 1 57.41 330 LEU A O 1
ATOM 2602 N N . ARG A 1 331 ? 5.156 12.406 39.062 1 49.16 331 ARG A N 1
ATOM 2603 C CA . ARG A 1 331 ? 4.031 11.633 39.562 1 49.16 331 ARG A CA 1
ATOM 2604 C C . ARG A 1 331 ? 2.844 12.531 39.875 1 49.16 331 ARG A C 1
ATOM 2606 O O . ARG A 1 331 ? 3.02 13.656 40.344 1 49.16 331 ARG A O 1
ATOM 2613 N N . MET B 1 1 ? 18.547 -35 -16.391 1 42.09 1 MET B N 1
ATOM 2614 C CA . MET B 1 1 ? 18.781 -33.562 -16.406 1 42.09 1 MET B CA 1
ATOM 2615 C C . MET B 1 1 ? 17.609 -32.781 -15.812 1 42.09 1 MET B C 1
ATOM 2617 O O . MET B 1 1 ? 16.453 -33.062 -16.141 1 42.09 1 MET B O 1
ATOM 2621 N N . GLY B 1 2 ? 17.766 -32.156 -14.758 1 58.03 2 GLY B N 1
ATOM 2622 C CA . GLY B 1 2 ? 16.625 -31.672 -13.992 1 58.03 2 GLY B CA 1
ATOM 2623 C C . GLY B 1 2 ? 15.742 -30.734 -14.789 1 58.03 2 GLY B C 1
ATOM 2624 O O . GLY B 1 2 ? 16.172 -30.172 -15.797 1 58.03 2 GLY B O 1
ATOM 2625 N N . LYS B 1 3 ? 14.352 -30.828 -14.734 1 83.88 3 LYS B N 1
ATOM 2626 C CA . LYS B 1 3 ? 13.406 -30.047 -15.531 1 83.88 3 LYS B CA 1
ATOM 2627 C C . LYS B 1 3 ? 13.281 -28.625 -15 1 83.88 3 LYS B C 1
ATOM 2629 O O . LYS B 1 3 ? 13.164 -28.406 -13.789 1 83.88 3 LYS B O 1
ATOM 2634 N N . LYS B 1 4 ? 13.727 -27.688 -15.883 1 95.75 4 LYS B N 1
ATOM 2635 C CA . LYS B 1 4 ? 13.586 -26.281 -15.57 1 95.75 4 LYS B CA 1
ATOM 2636 C C . LYS B 1 4 ? 12.18 -25.781 -15.875 1 95.75 4 LYS B C 1
ATOM 2638 O O . LYS B 1 4 ? 11.641 -26.031 -16.953 1 95.75 4 LYS B O 1
ATOM 2643 N N . ILE B 1 5 ? 11.586 -25.203 -14.836 1 98.44 5 ILE B N 1
ATOM 2644 C CA . ILE B 1 5 ? 10.227 -24.688 -14.953 1 98.44 5 ILE B CA 1
ATOM 2645 C C . ILE B 1 5 ? 10.258 -23.156 -14.922 1 98.44 5 ILE B C 1
ATOM 2647 O O . ILE B 1 5 ? 10.883 -22.562 -14.047 1 98.44 5 ILE B O 1
ATOM 2651 N N . ILE B 1 6 ? 9.617 -22.516 -15.875 1 98.81 6 ILE B N 1
ATOM 2652 C CA . ILE B 1 6 ? 9.516 -21.062 -15.945 1 98.81 6 ILE B CA 1
ATOM 2653 C C . ILE B 1 6 ? 8.094 -20.625 -15.594 1 98.81 6 ILE B C 1
ATOM 2655 O O . ILE B 1 6 ? 7.125 -21.234 -16.047 1 98.81 6 ILE B O 1
ATOM 2659 N N . THR B 1 7 ? 7.961 -19.703 -14.75 1 98.81 7 THR B N 1
ATOM 2660 C CA . THR B 1 7 ? 6.688 -19.047 -14.477 1 98.81 7 THR B CA 1
ATOM 2661 C C . THR B 1 7 ? 6.789 -17.531 -14.719 1 98.81 7 THR B C 1
ATOM 2663 O O . THR B 1 7 ? 7.891 -16.984 -14.805 1 98.81 7 THR B O 1
ATOM 2666 N N . ILE B 1 8 ? 5.629 -16.859 -14.898 1 98.81 8 ILE B N 1
ATOM 2667 C CA . ILE B 1 8 ? 5.574 -15.43 -15.148 1 98.81 8 ILE B CA 1
ATOM 2668 C C . ILE B 1 8 ? 4.367 -14.828 -14.43 1 98.81 8 ILE B C 1
ATOM 2670 O O . ILE B 1 8 ? 3.273 -15.391 -14.461 1 98.81 8 ILE B O 1
ATOM 2674 N N . GLY B 1 9 ? 4.602 -13.703 -13.773 1 98.38 9 GLY B N 1
ATOM 2675 C CA . GLY B 1 9 ? 3.445 -13.055 -13.188 1 98.38 9 GLY B CA 1
ATOM 2676 C C . GLY B 1 9 ? 3.812 -12.023 -12.133 1 98.38 9 GLY B C 1
ATOM 2677 O O . GLY B 1 9 ? 4.992 -11.82 -11.844 1 98.38 9 GLY B O 1
ATOM 2678 N N . GLU B 1 10 ? 2.764 -11.406 -11.602 1 98.25 10 GLU B N 1
ATOM 2679 C CA . GLU B 1 10 ? 2.906 -10.359 -10.594 1 98.25 10 GLU B CA 1
ATOM 2680 C C . GLU B 1 10 ? 3.123 -10.953 -9.211 1 98.25 10 GLU B C 1
ATOM 2682 O O . GLU B 1 10 ? 2.518 -11.969 -8.859 1 98.25 10 GLU B O 1
ATOM 2687 N N . ILE B 1 11 ? 3.977 -10.375 -8.438 1 97.94 11 ILE B N 1
ATOM 2688 C CA . ILE B 1 11 ? 4.129 -10.641 -7.008 1 97.94 11 ILE B CA 1
ATOM 2689 C C . ILE B 1 11 ? 3.725 -9.406 -6.207 1 97.94 11 ILE B C 1
ATOM 2691 O O . ILE B 1 11 ? 4.141 -8.289 -6.523 1 97.94 11 ILE B O 1
ATOM 2695 N N . MET B 1 12 ? 2.902 -9.641 -5.254 1 98 12 MET B N 1
ATOM 2696 C CA . MET B 1 12 ? 2.434 -8.555 -4.398 1 98 12 MET B CA 1
ATOM 2697 C C . MET B 1 12 ? 3.016 -8.672 -2.994 1 98 12 MET B C 1
ATOM 2699 O O . MET B 1 12 ? 3.438 -9.758 -2.586 1 98 12 MET B O 1
ATOM 2703 N N . MET B 1 13 ? 3.094 -7.559 -2.34 1 97.5 13 MET B N 1
ATOM 2704 C CA . MET B 1 13 ? 3.379 -7.535 -0.908 1 97.5 13 MET B CA 1
ATOM 2705 C C . MET B 1 13 ? 2.1 -7.723 -0.096 1 97.5 13 MET B C 1
ATOM 2707 O O . MET B 1 13 ? 1.142 -6.965 -0.259 1 97.5 13 MET B O 1
ATOM 2711 N N . ARG B 1 14 ? 2.047 -8.711 0.676 1 96.81 14 ARG B N 1
ATOM 2712 C CA . ARG B 1 14 ? 0.909 -8.992 1.545 1 96.81 14 ARG B CA 1
ATOM 2713 C C . ARG B 1 14 ? 1.142 -8.438 2.947 1 96.81 14 ARG B C 1
ATOM 2715 O O . ARG B 1 14 ? 2.197 -8.664 3.543 1 96.81 14 ARG B O 1
ATOM 2722 N N . MET B 1 15 ? 0.185 -7.695 3.443 1 95.31 15 MET B N 1
ATOM 2723 C CA . MET B 1 15 ? 0.174 -7.18 4.809 1 95.31 15 MET B CA 1
ATOM 2724 C C . MET B 1 15 ? -0.904 -7.867 5.641 1 95.31 15 MET B C 1
ATOM 2726 O O . MET B 1 15 ? -2.092 -7.574 5.488 1 95.31 15 MET B O 1
ATOM 2730 N N . ASN B 1 16 ? -0.47 -8.672 6.566 1 94.56 16 ASN B N 1
ATOM 2731 C CA . ASN B 1 16 ? -1.396 -9.453 7.375 1 94.56 16 ASN B CA 1
ATOM 2732 C C . ASN B 1 16 ? -1.476 -8.93 8.805 1 94.56 16 ASN B C 1
ATOM 2734 O O . ASN B 1 16 ? -0.447 -8.688 9.438 1 94.56 16 ASN B O 1
ATOM 2738 N N . THR B 1 17 ? -2.75 -8.805 9.281 1 93.31 17 THR B N 1
ATOM 2739 C CA . THR B 1 17 ? -2.889 -8.516 10.703 1 93.31 17 THR B CA 1
ATOM 2740 C C . THR B 1 17 ? -2.375 -9.68 11.539 1 93.31 17 THR B C 1
ATOM 2742 O O . THR B 1 17 ? -2.482 -10.844 11.133 1 93.31 17 THR B O 1
ATOM 2745 N N . PRO B 1 18 ? -1.777 -9.359 12.688 1 91.12 18 PRO B N 1
ATOM 2746 C CA . PRO B 1 18 ? -1.32 -10.445 13.555 1 91.12 18 PRO B CA 1
ATOM 2747 C C . PRO B 1 18 ? -2.469 -11.312 14.07 1 91.12 18 PRO B C 1
ATOM 2749 O O . PRO B 1 18 ? -3.51 -10.789 14.469 1 91.12 18 PRO B O 1
ATOM 2752 N N . GLU B 1 19 ? -2.213 -12.633 13.945 1 87.5 19 GLU B N 1
ATOM 2753 C CA . GLU B 1 19 ? -3.172 -13.594 14.484 1 87.5 19 GLU B CA 1
ATOM 2754 C C . GLU B 1 19 ? -4.559 -13.391 13.875 1 87.5 19 GLU B C 1
ATOM 2756 O O . GLU B 1 19 ? -4.711 -13.398 12.656 1 87.5 19 GLU B O 1
ATOM 2761 N N . HIS B 1 20 ? -5.449 -13.094 14.719 1 85.25 20 HIS B N 1
ATOM 2762 C CA . HIS B 1 20 ? -6.816 -12.93 14.227 1 85.25 20 HIS B CA 1
ATOM 2763 C C . HIS B 1 20 ? -7.344 -11.531 14.523 1 85.25 20 HIS B C 1
ATOM 2765 O O . HIS B 1 20 ? -8.555 -11.328 14.617 1 85.25 20 HIS B O 1
ATOM 2771 N N . LEU B 1 21 ? -6.426 -10.586 14.633 1 85.19 21 LEU B N 1
ATOM 2772 C CA . LEU B 1 21 ? -6.828 -9.195 14.844 1 85.19 21 LEU B CA 1
ATOM 2773 C C . LEU B 1 21 ? -7.547 -8.648 13.609 1 85.19 21 LEU B C 1
ATOM 2775 O O . LEU B 1 21 ? -7.168 -8.953 12.477 1 85.19 21 LEU B O 1
ATOM 2779 N N . ARG B 1 22 ? -8.57 -7.852 13.922 1 86.5 22 ARG B N 1
ATOM 2780 C CA . ARG B 1 22 ? -9.219 -7.105 12.852 1 86.5 22 ARG B CA 1
ATOM 2781 C C . ARG B 1 22 ? -8.336 -5.965 12.359 1 86.5 22 ARG B C 1
ATOM 2783 O O . ARG B 1 22 ? -7.422 -5.531 13.07 1 86.5 22 ARG B O 1
ATOM 2790 N N . PHE B 1 23 ? -8.617 -5.496 11.141 1 90 23 PHE B N 1
ATOM 2791 C CA . PHE B 1 23 ? -7.926 -4.301 10.664 1 90 23 PHE B CA 1
ATOM 2792 C C . PHE B 1 23 ? -8.047 -3.166 11.672 1 90 23 PHE B C 1
ATOM 2794 O O . PHE B 1 23 ? -7.086 -2.434 11.914 1 90 23 PHE B O 1
ATOM 2801 N N . SER B 1 24 ? -9.148 -3.033 12.305 1 86.31 24 SER B N 1
ATOM 2802 C CA . SER B 1 24 ? -9.461 -1.951 13.234 1 86.31 24 SER B CA 1
ATOM 2803 C C . SER B 1 24 ? -8.625 -2.064 14.516 1 86.31 24 SER B C 1
ATOM 2805 O O . SER B 1 24 ? -8.461 -1.083 15.242 1 86.31 24 SER B O 1
ATOM 2807 N N . GLN B 1 25 ? -8.117 -3.244 14.766 1 84.25 25 GLN B N 1
ATOM 2808 C CA . GLN B 1 25 ? -7.379 -3.488 16 1 84.25 25 GLN B CA 1
ATOM 2809 C C . GLN B 1 25 ? -5.871 -3.41 15.773 1 84.25 25 GLN B C 1
ATOM 2811 O O . GLN B 1 25 ? -5.102 -3.215 16.719 1 84.25 25 GLN B O 1
ATOM 2816 N N . ALA B 1 26 ? -5.473 -3.605 14.57 1 88.25 26 ALA B N 1
ATOM 2817 C CA . ALA B 1 26 ? -4.066 -3.893 14.297 1 88.25 26 ALA B CA 1
ATOM 2818 C C . ALA B 1 26 ? -3.248 -2.607 14.219 1 88.25 26 ALA B C 1
ATOM 2820 O O . ALA B 1 26 ? -3.662 -1.635 13.586 1 88.25 26 ALA B O 1
ATOM 2821 N N . ASP B 1 27 ? -2.1 -2.643 14.875 1 91.81 27 ASP B N 1
ATOM 2822 C CA . ASP B 1 27 ? -1.14 -1.551 14.742 1 91.81 27 ASP B CA 1
ATOM 2823 C C . ASP B 1 27 ? 0.174 -2.047 14.141 1 91.81 27 ASP B C 1
ATOM 2825 O O . ASP B 1 27 ? 1.167 -1.316 14.117 1 91.81 27 ASP B O 1
ATOM 2829 N N . THR B 1 28 ? 0.139 -3.285 13.797 1 93.94 28 THR B N 1
ATOM 2830 C CA . THR B 1 28 ? 1.261 -3.912 13.102 1 93.94 28 THR B CA 1
ATOM 2831 C C . THR B 1 28 ? 0.766 -4.848 12.008 1 93.94 28 THR B C 1
ATOM 2833 O O . THR B 1 28 ? -0.353 -5.363 12.078 1 93.94 28 THR B O 1
ATOM 2836 N N . TYR B 1 29 ? 1.578 -5.02 11.031 1 95.31 29 TYR B N 1
ATOM 2837 C CA . TYR B 1 29 ? 1.323 -6 9.977 1 95.31 29 TYR B CA 1
ATOM 2838 C C . TYR B 1 29 ? 2.539 -6.895 9.766 1 95.31 29 TYR B C 1
ATOM 2840 O O . TYR B 1 29 ? 3.678 -6.426 9.797 1 95.31 29 TYR B O 1
ATOM 2848 N N . HIS B 1 30 ? 2.27 -8.156 9.523 1 94.44 30 HIS B N 1
ATOM 2849 C CA . HIS B 1 30 ? 3.289 -9.07 9.023 1 94.44 30 HIS B CA 1
ATOM 2850 C C . HIS B 1 30 ? 3.363 -9.039 7.504 1 94.44 30 HIS B C 1
ATOM 2852 O O . HIS B 1 30 ? 2.33 -8.992 6.828 1 94.44 30 HIS B O 1
ATOM 2858 N N . VAL B 1 31 ? 4.602 -9 7.039 1 94.69 31 VAL B N 1
ATOM 2859 C CA . VAL B 1 31 ? 4.77 -8.844 5.602 1 94.69 31 VAL B CA 1
ATOM 2860 C C . VAL B 1 31 ? 5.281 -10.141 4.988 1 94.69 31 VAL B C 1
ATOM 2862 O O . VAL B 1 31 ? 6.164 -10.797 5.551 1 94.69 31 VAL B O 1
ATOM 2865 N N . THR B 1 32 ? 4.703 -10.523 3.906 1 93.62 32 THR B N 1
ATOM 2866 C CA . THR B 1 32 ? 5.188 -11.578 3.025 1 93.62 32 THR B CA 1
ATOM 2867 C C . THR B 1 32 ? 4.945 -11.219 1.563 1 93.62 32 THR B C 1
ATOM 2869 O O . THR B 1 32 ? 4.383 -10.164 1.264 1 93.62 32 THR B O 1
ATOM 2872 N N . TYR B 1 33 ? 5.531 -11.984 0.739 1 96.38 33 TYR B N 1
ATOM 2873 C CA . TYR B 1 33 ? 5.387 -11.758 -0.695 1 96.38 33 TYR B CA 1
ATOM 2874 C C . TYR B 1 33 ? 4.766 -12.977 -1.375 1 96.38 33 TYR B C 1
ATOM 2876 O O . TYR B 1 33 ? 5.074 -14.117 -1.023 1 96.38 33 TYR B O 1
ATOM 2884 N N . GLY B 1 34 ? 3.848 -12.648 -2.307 1 95.06 34 GLY B N 1
ATOM 2885 C CA . GLY B 1 34 ? 3.193 -13.766 -2.969 1 95.06 34 GLY B CA 1
ATOM 2886 C C . GLY B 1 34 ? 2.615 -13.406 -4.324 1 95.06 34 GLY B C 1
ATOM 2887 O O . GLY B 1 34 ? 2.227 -12.258 -4.551 1 95.06 34 GLY B O 1
ATOM 2888 N N . GLY B 1 35 ? 2.512 -14.266 -5.133 1 97 35 GLY B N 1
ATOM 2889 C CA . GLY B 1 35 ? 1.9 -14.352 -6.449 1 97 35 GLY B CA 1
ATOM 2890 C C . GLY B 1 35 ? 1.603 -15.773 -6.883 1 97 35 GLY B C 1
ATOM 2891 O O . GLY B 1 35 ? 2.383 -16.688 -6.609 1 97 35 GLY B O 1
ATOM 2892 N N . ALA B 1 36 ? 0.523 -15.859 -7.539 1 97.62 36 ALA B N 1
ATOM 2893 C CA . ALA B 1 36 ? 0.053 -17.203 -7.852 1 97.62 36 ALA B CA 1
ATOM 2894 C C . ALA B 1 36 ? 1.133 -18.016 -8.57 1 97.62 36 ALA B C 1
ATOM 2896 O O . ALA B 1 36 ? 1.536 -19.078 -8.094 1 97.62 36 ALA B O 1
ATOM 2897 N N . GLU B 1 37 ? 1.664 -17.484 -9.656 1 98.62 37 GLU B N 1
ATOM 2898 C CA . GLU B 1 37 ? 2.656 -18.219 -10.445 1 98.62 37 GLU B CA 1
ATOM 2899 C C . GLU B 1 37 ? 3.959 -18.391 -9.672 1 98.62 37 GLU B C 1
ATOM 2901 O O . GLU B 1 37 ? 4.594 -19.438 -9.742 1 98.62 37 GLU B O 1
ATOM 2906 N N . ALA B 1 38 ? 4.305 -17.344 -8.93 1 98.38 38 ALA B N 1
ATOM 2907 C CA . ALA B 1 38 ? 5.523 -17.422 -8.125 1 98.38 38 ALA B CA 1
ATOM 2908 C C . ALA B 1 38 ? 5.391 -18.469 -7.023 1 98.38 38 ALA B C 1
ATOM 2910 O O . ALA B 1 38 ? 6.348 -19.172 -6.715 1 98.38 38 ALA B O 1
ATOM 2911 N N . ASN B 1 39 ? 4.234 -18.531 -6.398 1 98.5 39 ASN B N 1
ATOM 2912 C CA . ASN B 1 39 ? 3.984 -19.547 -5.379 1 98.5 39 ASN B CA 1
ATOM 2913 C C . ASN B 1 39 ? 4.172 -20.953 -5.934 1 98.5 39 ASN B C 1
ATOM 2915 O O . ASN B 1 39 ? 4.73 -21.828 -5.258 1 98.5 39 ASN B O 1
ATOM 2919 N N . VAL B 1 40 ? 3.688 -21.141 -7.172 1 98.75 40 VAL B N 1
ATOM 2920 C CA . VAL B 1 40 ? 3.871 -22.422 -7.832 1 98.75 40 VAL B CA 1
ATOM 2921 C C . VAL B 1 40 ? 5.363 -22.703 -8.008 1 98.75 40 VAL B C 1
ATOM 2923 O O . VAL B 1 40 ? 5.836 -23.797 -7.691 1 98.75 40 VAL B O 1
ATOM 2926 N N . ALA B 1 41 ? 6.094 -21.719 -8.477 1 98.62 41 ALA B N 1
ATOM 2927 C CA . ALA B 1 41 ? 7.527 -21.875 -8.711 1 98.62 41 ALA B CA 1
ATOM 2928 C C . ALA B 1 41 ? 8.266 -22.188 -7.41 1 98.62 41 ALA B C 1
ATOM 2930 O O . ALA B 1 41 ? 9.164 -23.031 -7.383 1 98.62 41 ALA B O 1
ATOM 2931 N N . ILE B 1 42 ? 7.941 -21.484 -6.348 1 98.38 42 ILE B N 1
ATOM 2932 C CA . ILE B 1 42 ? 8.578 -21.688 -5.051 1 98.38 42 ILE B CA 1
ATOM 2933 C C . ILE B 1 42 ? 8.328 -23.125 -4.586 1 98.38 42 ILE B C 1
ATOM 2935 O O . ILE B 1 42 ? 9.25 -23.797 -4.125 1 98.38 42 ILE B O 1
ATOM 2939 N N . SER B 1 43 ? 7.062 -23.562 -4.68 1 98.25 43 SER B N 1
ATOM 2940 C CA . SER B 1 43 ? 6.73 -24.938 -4.281 1 98.25 43 SER B CA 1
ATOM 2941 C C . SER B 1 43 ? 7.535 -25.953 -5.078 1 98.25 43 SER B C 1
ATOM 2943 O O . SER B 1 43 ? 8.078 -26.906 -4.512 1 98.25 43 SER B O 1
ATOM 2945 N N . LEU B 1 44 ? 7.668 -25.75 -6.352 1 98.44 44 LEU B N 1
ATOM 2946 C CA . LEU B 1 44 ? 8.414 -26.672 -7.215 1 98.44 44 LEU B CA 1
ATOM 2947 C C . LEU B 1 44 ? 9.898 -26.656 -6.859 1 98.44 44 LEU B C 1
ATOM 2949 O O . LEU B 1 44 ? 10.562 -27.703 -6.934 1 98.44 44 LEU B O 1
ATOM 2953 N N . ALA B 1 45 ? 10.375 -25.5 -6.527 1 97.69 45 ALA B N 1
ATOM 2954 C CA . ALA B 1 45 ? 11.758 -25.422 -6.055 1 97.69 45 ALA B CA 1
ATOM 2955 C C . ALA B 1 45 ? 11.961 -26.281 -4.805 1 97.69 45 ALA B C 1
ATOM 2957 O O . ALA B 1 45 ? 12.977 -26.953 -4.664 1 97.69 45 ALA B O 1
ATOM 2958 N N . GLN B 1 46 ? 10.992 -26.234 -3.881 1 96.81 46 GLN B N 1
ATOM 2959 C CA . GLN B 1 46 ? 11.062 -27.062 -2.686 1 96.81 46 GLN B CA 1
ATOM 2960 C C . GLN B 1 46 ? 11.07 -28.547 -3.049 1 96.81 46 GLN B C 1
ATOM 2962 O O . GLN B 1 46 ? 11.633 -29.375 -2.316 1 96.81 46 GLN B O 1
ATOM 2967 N N . PHE B 1 47 ? 10.461 -28.891 -4.191 1 97.19 47 PHE B N 1
ATOM 2968 C CA . PHE B 1 47 ? 10.406 -30.266 -4.652 1 97.19 47 PHE B CA 1
ATOM 2969 C C . PHE B 1 47 ? 11.688 -30.641 -5.395 1 97.19 47 PHE B C 1
ATOM 2971 O O . PHE B 1 47 ? 11.781 -31.719 -5.973 1 97.19 47 PHE B O 1
ATOM 2978 N N . GLY B 1 48 ? 12.664 -29.734 -5.488 1 95.25 48 GLY B N 1
ATOM 2979 C CA . GLY B 1 48 ? 13.984 -30.047 -6.012 1 95.25 48 GLY B CA 1
ATOM 2980 C C . GLY B 1 48 ? 14.141 -29.719 -7.484 1 95.25 48 GLY B C 1
ATOM 2981 O O . GLY B 1 48 ? 15.133 -30.094 -8.109 1 95.25 48 GLY B O 1
ATOM 2982 N N . LEU B 1 49 ? 13.195 -29.031 -8.039 1 97 49 LEU B N 1
ATOM 2983 C CA . LEU B 1 49 ? 13.289 -28.672 -9.445 1 97 49 LEU B CA 1
ATOM 2984 C C . LEU B 1 49 ? 13.93 -27.297 -9.617 1 97 49 LEU B C 1
ATOM 2986 O O . LEU B 1 49 ? 13.922 -26.484 -8.695 1 97 49 LEU B O 1
ATOM 2990 N N . GLU B 1 50 ? 14.516 -27.062 -10.766 1 97.25 50 GLU B N 1
ATOM 2991 C CA . GLU B 1 50 ? 15.016 -25.734 -11.125 1 97.25 50 GLU B CA 1
ATOM 2992 C C . GLU B 1 50 ? 13.883 -24.828 -11.594 1 97.25 50 GLU B C 1
ATOM 2994 O O . GLU B 1 50 ? 13.117 -25.203 -12.492 1 97.25 50 GLU B O 1
ATOM 2999 N N . THR B 1 51 ? 13.719 -23.734 -10.938 1 98.12 51 THR B N 1
ATOM 3000 C CA . THR B 1 51 ? 12.617 -22.844 -11.281 1 98.12 51 THR B CA 1
ATOM 3001 C C . THR B 1 51 ? 13.109 -21.406 -11.43 1 98.12 51 THR B C 1
ATOM 3003 O O . THR B 1 51 ? 14.039 -20.984 -10.734 1 98.12 51 THR B O 1
ATOM 3006 N N . SER B 1 52 ? 12.57 -20.672 -12.359 1 98.19 52 SER B N 1
ATOM 3007 C CA . SER B 1 52 ? 12.758 -19.234 -12.547 1 98.19 52 SER B CA 1
ATOM 3008 C C . SER B 1 52 ? 11.43 -18.516 -12.727 1 98.19 52 SER B C 1
ATOM 3010 O O . SER B 1 52 ? 10.461 -19.109 -13.219 1 98.19 52 SER B O 1
ATOM 3012 N N . HIS B 1 53 ? 11.406 -17.297 -12.305 1 98.56 53 HIS B N 1
ATOM 3013 C CA . HIS B 1 53 ? 10.195 -16.5 -12.398 1 98.56 53 HIS B CA 1
ATOM 3014 C C . HIS B 1 53 ? 10.461 -15.188 -13.133 1 98.56 53 HIS B C 1
ATOM 3016 O O . HIS B 1 53 ? 11.398 -14.453 -12.797 1 98.56 53 HIS B O 1
ATOM 3022 N N . VAL B 1 54 ? 9.672 -14.953 -14.141 1 98.75 54 VAL B N 1
ATOM 3023 C CA . VAL B 1 54 ? 9.766 -13.695 -14.875 1 98.75 54 VAL B CA 1
ATOM 3024 C C . VAL B 1 54 ? 8.797 -12.68 -14.273 1 98.75 54 VAL B C 1
ATOM 3026 O O . VAL B 1 54 ? 7.594 -12.922 -14.203 1 98.75 54 VAL B O 1
ATOM 3029 N N . THR B 1 55 ? 9.328 -11.547 -13.828 1 98.75 55 THR B N 1
ATOM 3030 C CA . THR B 1 55 ? 8.484 -10.523 -13.227 1 98.75 55 THR B CA 1
ATOM 3031 C C . THR B 1 55 ? 9.18 -9.164 -13.242 1 98.75 55 THR B C 1
ATOM 3033 O O . THR B 1 55 ? 10.297 -9.039 -13.758 1 98.75 55 THR B O 1
ATOM 3036 N N . ALA B 1 56 ? 8.461 -8.133 -12.828 1 98.69 56 ALA B N 1
ATOM 3037 C CA . ALA B 1 56 ? 9.008 -6.793 -12.656 1 98.69 56 ALA B CA 1
ATOM 3038 C C . ALA B 1 56 ? 8.609 -6.203 -11.312 1 98.69 56 ALA B C 1
ATOM 3040 O O . ALA B 1 56 ? 7.449 -6.297 -10.906 1 98.69 56 ALA B O 1
ATOM 3041 N N . PHE B 1 57 ? 9.602 -5.691 -10.609 1 98.31 57 PHE B N 1
ATOM 3042 C CA . PHE B 1 57 ? 9.406 -4.996 -9.336 1 98.31 57 PHE B CA 1
ATOM 3043 C C . PHE B 1 57 ? 9.734 -3.514 -9.477 1 98.31 57 PHE B C 1
ATOM 3045 O O . PHE B 1 57 ? 10.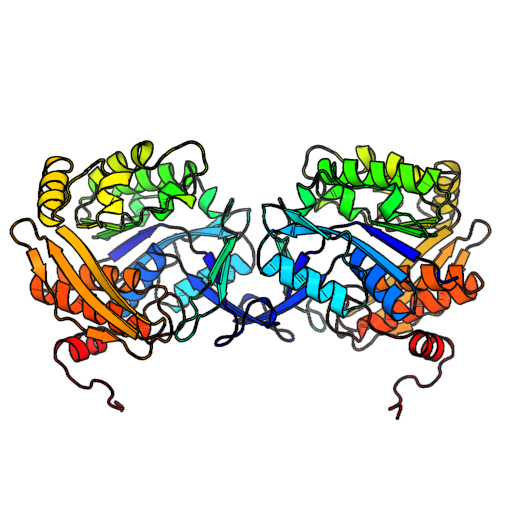438 -3.113 -10.406 1 98.31 57 PHE B O 1
ATOM 3052 N N . PRO B 1 58 ? 9.094 -2.652 -8.516 1 97.62 58 PRO B N 1
ATOM 3053 C CA . PRO B 1 58 ? 9.578 -1.271 -8.469 1 97.62 58 PRO B CA 1
ATOM 3054 C C . PRO B 1 58 ? 11.078 -1.181 -8.172 1 97.62 58 PRO B C 1
ATOM 3056 O O . PRO B 1 58 ? 11.602 -1.968 -7.379 1 97.62 58 PRO B O 1
ATOM 3059 N N . ASP B 1 59 ? 11.734 -0.212 -8.805 1 96.31 59 ASP B N 1
ATOM 3060 C CA . ASP B 1 59 ? 13.164 -0.005 -8.594 1 96.31 59 ASP B CA 1
ATOM 3061 C C . ASP B 1 59 ? 13.422 0.731 -7.277 1 96.31 59 ASP B C 1
ATOM 3063 O O . ASP B 1 59 ? 13.891 1.869 -7.281 1 96.31 59 ASP B O 1
ATOM 3067 N N . ASN B 1 60 ? 13.164 0.114 -6.172 1 95.12 60 ASN B N 1
ATOM 3068 C CA . ASN B 1 60 ? 13.391 0.59 -4.812 1 95.12 60 ASN B CA 1
ATOM 3069 C C . ASN B 1 60 ? 13.578 -0.568 -3.836 1 95.12 60 ASN B C 1
ATOM 3071 O O . ASN B 1 60 ? 13.656 -1.727 -4.25 1 95.12 60 ASN B O 1
ATOM 3075 N N . ASP B 1 61 ? 13.664 -0.302 -2.545 1 94.62 61 ASP B N 1
ATOM 3076 C CA . ASP B 1 61 ? 14.047 -1.29 -1.541 1 94.62 61 ASP B CA 1
ATOM 3077 C C . ASP B 1 61 ? 12.945 -2.34 -1.358 1 94.62 61 ASP B C 1
ATOM 3079 O O . ASP B 1 61 ? 13.227 -3.473 -0.964 1 94.62 61 ASP B O 1
ATOM 3083 N N . LEU B 1 62 ? 11.695 -1.99 -1.588 1 95.62 62 LEU B N 1
ATOM 3084 C CA . LEU B 1 62 ? 10.633 -2.979 -1.504 1 95.62 62 LEU B CA 1
ATOM 3085 C C . LEU B 1 62 ? 10.781 -4.039 -2.59 1 95.62 62 LEU B C 1
ATOM 3087 O O . LEU B 1 62 ? 10.617 -5.23 -2.324 1 95.62 62 LEU B O 1
ATOM 3091 N N . GLY B 1 63 ? 11.07 -3.504 -3.814 1 97.19 63 GLY B N 1
ATOM 3092 C CA . GLY B 1 63 ? 11.328 -4.438 -4.898 1 97.19 63 GLY B CA 1
ATOM 3093 C C . GLY B 1 63 ? 12.523 -5.34 -4.633 1 97.19 63 GLY B C 1
ATOM 3094 O O . GLY B 1 63 ? 12.469 -6.539 -4.906 1 97.19 63 GLY B O 1
ATOM 3095 N N . THR B 1 64 ? 13.547 -4.754 -4.098 1 95.5 64 THR B N 1
ATOM 3096 C CA . THR B 1 64 ? 14.75 -5.52 -3.77 1 95.5 64 THR B CA 1
ATOM 3097 C C . THR B 1 64 ? 14.43 -6.594 -2.732 1 95.5 64 THR B C 1
ATOM 3099 O O . THR B 1 64 ? 14.898 -7.73 -2.846 1 95.5 64 THR B O 1
ATOM 3102 N N . LYS B 1 65 ? 13.688 -6.242 -1.746 1 95.56 65 LYS B N 1
ATOM 3103 C CA . LYS B 1 65 ? 13.297 -7.199 -0.714 1 95.56 65 LYS B CA 1
ATOM 3104 C C . LYS B 1 65 ? 12.469 -8.336 -1.304 1 95.56 65 LYS B C 1
ATOM 3106 O O . LYS B 1 65 ? 12.656 -9.5 -0.937 1 95.56 65 LYS B O 1
ATOM 3111 N N . ALA B 1 66 ? 11.594 -8.031 -2.178 1 97.19 66 ALA B N 1
ATOM 3112 C CA . ALA B 1 66 ? 10.773 -9.047 -2.832 1 97.19 66 ALA B CA 1
ATOM 3113 C C . ALA B 1 66 ? 11.633 -10.016 -3.637 1 97.19 66 ALA B C 1
ATOM 3115 O O . ALA B 1 66 ? 11.414 -11.234 -3.604 1 97.19 66 ALA B O 1
ATOM 3116 N N . SER B 1 67 ? 12.57 -9.461 -4.34 1 97.19 67 SER B N 1
ATOM 3117 C CA . SER B 1 67 ? 13.484 -10.305 -5.098 1 97.19 67 SER B CA 1
ATOM 3118 C C . SER B 1 67 ? 14.281 -11.219 -4.172 1 97.19 67 SER B C 1
ATOM 3120 O O . SER B 1 67 ? 14.5 -12.391 -4.488 1 97.19 67 SER B O 1
ATOM 3122 N N . SER B 1 68 ? 14.727 -10.68 -3.066 1 95.69 68 SER B N 1
ATOM 3123 C CA . SER B 1 68 ? 15.461 -11.477 -2.086 1 95.69 68 SER B CA 1
ATOM 3124 C C . SER B 1 68 ? 14.609 -12.617 -1.547 1 95.69 68 SER B C 1
ATOM 3126 O O . SER B 1 68 ? 15.109 -13.711 -1.3 1 95.69 68 SER B O 1
ATOM 3128 N N . TYR B 1 69 ? 13.383 -12.359 -1.333 1 96.06 69 TYR B N 1
ATOM 3129 C CA . TYR B 1 69 ? 12.445 -13.375 -0.879 1 96.06 69 TYR B CA 1
ATOM 3130 C C . TYR B 1 69 ? 12.391 -14.547 -1.856 1 96.06 69 TYR B C 1
ATOM 3132 O O . TYR B 1 69 ? 12.414 -15.711 -1.446 1 96.06 69 TYR B O 1
ATOM 3140 N N . LEU B 1 70 ? 12.297 -14.219 -3.158 1 97.19 70 LEU B N 1
ATOM 3141 C CA . LEU B 1 70 ? 12.273 -15.266 -4.176 1 97.19 70 LEU B CA 1
ATOM 3142 C C . LEU B 1 70 ? 13.547 -16.094 -4.129 1 97.19 70 LEU B C 1
ATOM 3144 O O . LEU B 1 70 ? 13.492 -17.328 -4.137 1 97.19 70 LEU B O 1
ATOM 3148 N N . ARG B 1 71 ? 14.633 -15.375 -4.059 1 95.69 71 ARG B N 1
ATOM 3149 C CA . ARG B 1 71 ? 15.922 -16.062 -4.02 1 95.69 71 ARG B CA 1
ATOM 3150 C C . ARG B 1 71 ? 16.031 -16.938 -2.781 1 95.69 71 ARG B C 1
ATOM 3152 O O . ARG B 1 71 ? 16.531 -18.062 -2.859 1 95.69 71 ARG B O 1
ATOM 3159 N N . GLN B 1 72 ? 15.602 -16.422 -1.691 1 94.25 72 GLN B N 1
ATOM 3160 C CA . GLN B 1 72 ? 15.625 -17.156 -0.434 1 94.25 72 GLN B CA 1
ATOM 3161 C C . GLN B 1 72 ? 14.836 -18.469 -0.543 1 94.25 72 GLN B C 1
ATOM 3163 O O . GLN B 1 72 ? 15.203 -19.469 0.07 1 94.25 72 GLN B O 1
ATOM 3168 N N . ASN B 1 73 ? 13.852 -18.453 -1.386 1 95.75 73 ASN B N 1
ATOM 3169 C CA . ASN B 1 73 ? 12.969 -19.609 -1.5 1 95.75 73 ASN B CA 1
ATOM 3170 C C . ASN B 1 73 ? 13.336 -20.469 -2.705 1 95.75 73 ASN B C 1
ATOM 3172 O O . ASN B 1 73 ? 12.516 -21.266 -3.182 1 95.75 73 ASN B O 1
ATOM 3176 N N . GLY B 1 74 ? 14.516 -20.281 -3.33 1 94.88 74 GLY B N 1
ATOM 3177 C CA . GLY B 1 74 ? 15.102 -21.234 -4.25 1 94.88 74 GLY B CA 1
ATOM 3178 C C . GLY B 1 74 ? 14.898 -20.875 -5.707 1 94.88 74 GLY B C 1
ATOM 3179 O O . GLY B 1 74 ? 15.281 -21.625 -6.602 1 94.88 74 GLY B O 1
ATOM 3180 N N . LEU B 1 75 ? 14.297 -19.672 -5.965 1 96.81 75 LEU B N 1
ATOM 3181 C CA . LEU B 1 75 ? 14.07 -19.297 -7.359 1 96.81 75 LEU B CA 1
ATOM 3182 C C . LEU B 1 75 ? 15.305 -18.625 -7.945 1 96.81 75 LEU B C 1
ATOM 3184 O O . LEU B 1 75 ? 15.992 -17.859 -7.25 1 96.81 75 LEU B O 1
ATOM 3188 N N . ASP B 1 76 ? 15.555 -18.969 -9.172 1 95.69 76 ASP B N 1
ATOM 3189 C CA . ASP B 1 76 ? 16.484 -18.141 -9.953 1 95.69 76 ASP B CA 1
ATOM 3190 C C . ASP B 1 76 ? 15.852 -16.797 -10.297 1 95.69 76 ASP B C 1
ATOM 3192 O O . ASP B 1 76 ? 14.781 -16.734 -10.906 1 95.69 76 ASP B O 1
ATOM 3196 N N . THR B 1 77 ? 16.531 -15.695 -9.922 1 96.38 77 THR B N 1
ATOM 3197 C CA . THR B 1 77 ? 15.938 -14.367 -10.055 1 96.38 77 THR B CA 1
ATOM 3198 C C . THR B 1 77 ? 16.594 -13.602 -11.203 1 96.38 77 THR B C 1
ATOM 3200 O O . THR B 1 77 ? 16.547 -12.367 -11.234 1 96.38 77 THR B O 1
ATOM 3203 N N . GLN B 1 78 ? 17.188 -14.281 -12.148 1 96.12 78 GLN B N 1
ATOM 3204 C CA . GLN B 1 78 ? 17.891 -13.633 -13.25 1 96.12 78 GLN B CA 1
ATOM 3205 C C . GLN B 1 78 ? 16.906 -12.883 -14.156 1 96.12 78 GLN B C 1
ATOM 3207 O O . GLN B 1 78 ? 17.297 -11.953 -14.859 1 96.12 78 GLN B O 1
ATOM 3212 N N . PHE B 1 79 ? 15.664 -13.258 -14.102 1 98 79 PHE B N 1
ATOM 3213 C CA . PHE B 1 79 ? 14.68 -12.656 -15 1 98 79 PHE B CA 1
ATOM 3214 C C . PHE B 1 79 ? 13.703 -11.789 -14.219 1 98 79 PHE B C 1
ATOM 3216 O O . PHE B 1 79 ? 12.523 -11.695 -14.57 1 98 79 PHE B O 1
ATOM 3223 N N . VAL B 1 80 ? 14.164 -11.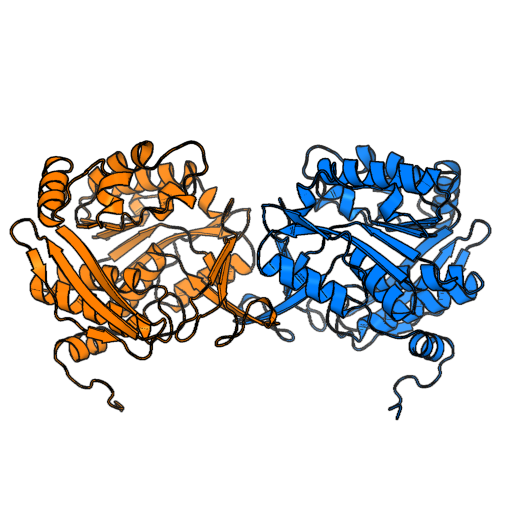297 -13.094 1 98.12 80 VAL B N 1
ATOM 3224 C CA . VAL B 1 80 ? 13.469 -10.258 -12.352 1 98.12 80 VAL B CA 1
ATOM 3225 C C . VAL B 1 80 ? 13.938 -8.883 -12.82 1 98.12 80 VAL B C 1
ATOM 3227 O O . VAL B 1 80 ? 15.133 -8.586 -12.797 1 98.12 80 VAL B O 1
ATOM 3230 N N . TYR B 1 81 ? 13.031 -8.062 -13.258 1 98.5 81 TYR B N 1
ATOM 3231 C CA . TYR B 1 81 ? 13.344 -6.727 -13.758 1 98.5 81 TYR B CA 1
ATOM 3232 C C . TYR B 1 81 ? 12.883 -5.656 -12.773 1 98.5 81 TYR B C 1
ATOM 3234 O O . TYR B 1 81 ? 11.938 -5.867 -12.016 1 98.5 81 TYR B O 1
ATOM 3242 N N . PHE B 1 82 ? 13.617 -4.543 -12.734 1 97.81 82 PHE B N 1
ATOM 3243 C CA . PHE B 1 82 ? 13.273 -3.412 -11.883 1 97.81 82 PHE B CA 1
ATOM 3244 C C . PHE B 1 82 ? 12.883 -2.201 -12.719 1 97.81 82 PHE B C 1
ATOM 3246 O O . PHE B 1 82 ? 13.602 -1.824 -13.648 1 97.81 82 PHE B O 1
ATOM 3253 N N . ARG B 1 83 ? 11.703 -1.673 -12.453 1 97.12 83 ARG B N 1
ATOM 3254 C CA . ARG B 1 83 ? 11.125 -0.565 -13.203 1 97.12 83 ARG B CA 1
ATOM 3255 C C . ARG B 1 83 ? 10.539 0.489 -12.273 1 97.12 83 ARG B C 1
ATOM 3257 O O . ARG B 1 83 ? 10.281 0.213 -11.102 1 97.12 83 ARG B O 1
ATOM 3264 N N . GLU B 1 84 ? 10.367 1.719 -12.859 1 94.94 84 GLU B N 1
ATOM 3265 C CA . GLU B 1 84 ? 9.633 2.734 -12.109 1 94.94 84 GLU B CA 1
ATOM 3266 C C . GLU B 1 84 ? 8.203 2.283 -11.828 1 94.94 84 GLU B C 1
ATOM 3268 O O . GLU B 1 84 ? 7.582 1.616 -12.664 1 94.94 84 GLU B O 1
ATOM 3273 N N . GLY B 1 85 ? 7.812 2.686 -10.648 1 95.19 85 GLY B N 1
ATOM 3274 C CA . GLY B 1 85 ? 6.441 2.348 -10.297 1 95.19 85 GLY B CA 1
ATOM 3275 C C . GLY B 1 85 ? 6.293 1.872 -8.867 1 95.19 85 GLY B C 1
ATOM 3276 O O . GLY B 1 85 ? 7.164 2.123 -8.031 1 95.19 85 GLY B O 1
ATOM 3277 N N . ARG B 1 86 ? 5.125 1.22 -8.625 1 96.38 86 ARG B N 1
ATOM 3278 C CA . ARG B 1 86 ? 4.801 0.828 -7.254 1 96.38 86 ARG B CA 1
ATOM 3279 C C . ARG B 1 86 ? 4.676 -0.688 -7.133 1 96.38 86 ARG B C 1
ATOM 3281 O O . ARG B 1 86 ? 4.516 -1.385 -8.141 1 96.38 86 ARG B O 1
ATOM 3288 N N . MET B 1 87 ? 4.812 -1.184 -5.902 1 96.44 87 MET B N 1
ATOM 3289 C CA . MET B 1 87 ? 4.531 -2.574 -5.555 1 96.44 87 MET B CA 1
ATOM 3290 C C . MET B 1 87 ? 3.033 -2.803 -5.398 1 96.44 87 MET B C 1
ATOM 3292 O O . MET B 1 87 ? 2.344 -2.012 -4.75 1 96.44 87 MET B O 1
ATOM 3296 N N . GLY B 1 88 ? 2.488 -3.832 -6.109 1 96.94 88 GLY B N 1
ATOM 3297 C CA . GLY B 1 88 ? 1.138 -4.223 -5.742 1 96.94 88 GLY B CA 1
ATOM 3298 C C . GLY B 1 88 ? 1.03 -4.723 -4.312 1 96.94 88 GLY B C 1
ATOM 3299 O O . GLY B 1 88 ? 1.916 -5.434 -3.832 1 96.94 88 GLY B O 1
ATOM 3300 N N . LEU B 1 89 ? -0.136 -4.363 -3.623 1 96.81 89 LEU B N 1
ATOM 3301 C CA . LEU B 1 89 ? -0.333 -4.75 -2.23 1 96.81 89 LEU B CA 1
ATOM 3302 C C . LEU B 1 89 ? -1.684 -5.43 -2.039 1 96.81 89 LEU B C 1
ATOM 3304 O O . LEU B 1 89 ? -2.6 -5.238 -2.842 1 96.81 89 LEU B O 1
ATOM 3308 N N . TYR B 1 90 ? -1.73 -6.195 -1.054 1 95.19 90 TYR B N 1
ATOM 3309 C CA . TYR B 1 90 ? -3.037 -6.523 -0.492 1 95.19 90 TYR B CA 1
ATOM 3310 C C . TYR B 1 90 ? -2.947 -6.723 1.017 1 95.19 90 TYR B C 1
ATOM 3312 O O . TYR B 1 90 ? -1.894 -7.09 1.539 1 95.19 90 TYR B O 1
ATOM 3320 N N . PHE B 1 91 ? -4.039 -6.398 1.665 1 95.44 91 PHE B N 1
ATOM 3321 C CA . PHE B 1 91 ? -4.172 -6.523 3.111 1 95.44 91 PHE B CA 1
ATOM 3322 C C . PHE B 1 91 ? -5.07 -7.699 3.473 1 95.44 91 PHE B C 1
ATOM 3324 O O . PHE B 1 91 ? -6.102 -7.922 2.832 1 95.44 91 PHE B O 1
ATOM 3331 N N . LEU B 1 92 ? -4.645 -8.469 4.488 1 94.06 92 LEU B N 1
ATOM 3332 C CA . LEU B 1 92 ? -5.398 -9.664 4.852 1 94.06 92 LEU B CA 1
ATOM 3333 C C . LEU B 1 92 ? -5.668 -9.695 6.352 1 94.06 92 LEU B C 1
ATOM 3335 O O . LEU B 1 92 ? -4.746 -9.555 7.156 1 94.06 92 LEU B O 1
ATOM 3339 N N . GLU B 1 93 ? -6.895 -9.758 6.695 1 91.06 93 GLU B N 1
ATOM 3340 C CA . GLU B 1 93 ? -7.391 -10.07 8.031 1 91.06 93 GLU B CA 1
ATOM 3341 C C . GLU B 1 93 ? -7.836 -11.523 8.133 1 91.06 93 GLU B C 1
ATOM 3343 O O . GLU B 1 93 ? -8.75 -11.945 7.414 1 91.06 93 GLU B O 1
ATOM 3348 N N . ASN B 1 94 ? -7.145 -12.258 9.008 1 86.94 94 ASN B N 1
ATOM 3349 C CA . ASN B 1 94 ? -7.488 -13.672 9.133 1 86.94 94 ASN B CA 1
ATOM 3350 C C . ASN B 1 94 ? -8.773 -13.867 9.93 1 86.94 94 ASN B C 1
ATOM 3352 O O . ASN B 1 94 ? -8.891 -13.391 11.062 1 86.94 94 ASN B O 1
ATOM 3356 N N . GLY B 1 95 ? -9.625 -14.57 9.281 1 78.81 95 GLY B N 1
ATOM 3357 C CA . GLY B 1 95 ? -10.828 -14.961 10 1 78.81 95 GLY B CA 1
ATOM 3358 C C . GLY B 1 95 ? -10.594 -16.047 11.023 1 78.81 95 GLY B C 1
ATOM 3359 O O . GLY B 1 95 ? -9.453 -16.469 11.234 1 78.81 95 GLY B O 1
ATOM 3360 N N . SER B 1 96 ? -11.641 -16.328 11.797 1 74 96 SER B N 1
ATOM 3361 C CA . SER B 1 96 ? -11.641 -17.406 12.773 1 74 96 SER B CA 1
ATOM 3362 C C . SER B 1 96 ? -13.055 -17.953 12.984 1 74 96 SER B C 1
ATOM 3364 O O . SER B 1 96 ? -14.016 -17.188 13.031 1 74 96 SER B O 1
ATOM 3366 N N . MET B 1 97 ? -13.172 -19.297 12.898 1 74.12 97 MET B N 1
ATOM 3367 C CA . MET B 1 97 ? -14.461 -19.953 13.102 1 74.12 97 MET B CA 1
ATOM 3368 C C . MET B 1 97 ? -15.469 -19.5 12.055 1 74.12 97 MET B C 1
ATOM 3370 O O . MET B 1 97 ? -15.25 -19.688 10.852 1 74.12 97 MET B O 1
ATOM 3374 N N . GLN B 1 98 ? -16.484 -18.797 12.508 1 73.38 98 GLN B N 1
ATOM 3375 C CA . GLN B 1 98 ? -17.547 -18.375 11.586 1 73.38 98 GLN B CA 1
ATOM 3376 C C . GLN B 1 98 ? -17.203 -17.047 10.93 1 73.38 98 GLN B C 1
ATOM 3378 O O . GLN B 1 98 ? -17.906 -16.609 10.008 1 73.38 98 GLN B O 1
ATOM 3383 N N . ARG B 1 99 ? -16.172 -16.422 11.336 1 76.38 99 ARG B N 1
ATOM 3384 C CA . ARG B 1 99 ? -15.781 -15.141 10.773 1 76.38 99 ARG B CA 1
ATOM 3385 C C . ARG B 1 99 ? -14.859 -15.328 9.57 1 76.38 99 ARG B C 1
ATOM 3387 O O . ARG B 1 99 ? -13.742 -15.844 9.711 1 76.38 99 ARG B O 1
ATOM 3394 N N . ALA B 1 100 ? -15.227 -14.875 8.508 1 83.38 100 ALA B N 1
ATOM 3395 C CA . ALA B 1 100 ? -14.469 -15.055 7.27 1 83.38 100 ALA B CA 1
ATOM 3396 C C . ALA B 1 100 ? -13.242 -14.148 7.246 1 83.38 100 ALA B C 1
ATOM 3398 O O . ALA B 1 100 ? -13.242 -13.078 7.848 1 83.38 100 ALA B O 1
ATOM 3399 N N . SER B 1 101 ? -12.25 -14.578 6.598 1 86.38 101 SER B N 1
ATOM 3400 C CA . SER B 1 101 ? -11.117 -13.711 6.305 1 86.38 101 SER B CA 1
ATOM 3401 C C . SER B 1 101 ? -11.516 -12.594 5.344 1 86.38 101 SER B C 1
ATOM 3403 O O . SER B 1 101 ? -12.492 -12.719 4.605 1 86.38 101 SER B O 1
ATOM 3405 N N . ARG B 1 102 ? -10.82 -11.516 5.465 1 89.25 102 ARG B N 1
ATOM 3406 C CA . ARG B 1 102 ? -11.094 -10.367 4.602 1 89.25 102 ARG B CA 1
ATOM 3407 C C . ARG B 1 102 ? -9.828 -9.898 3.891 1 89.25 102 ARG B C 1
ATOM 3409 O O . ARG B 1 102 ? -8.75 -9.875 4.488 1 89.25 102 ARG B O 1
ATOM 3416 N N . ILE B 1 103 ? -10.055 -9.586 2.6 1 92.38 103 ILE B N 1
ATOM 3417 C CA . ILE B 1 103 ? -8.93 -9.109 1.806 1 92.38 103 ILE B CA 1
ATOM 3418 C C . ILE B 1 103 ? -9.25 -7.727 1.243 1 92.38 103 ILE B C 1
ATOM 3420 O O . ILE B 1 103 ? -10.367 -7.473 0.792 1 92.38 103 ILE B O 1
ATOM 3424 N N . ILE B 1 104 ? -8.32 -6.777 1.32 1 94.25 104 ILE B N 1
ATOM 3425 C CA . ILE B 1 104 ? -8.352 -5.488 0.638 1 94.25 104 ILE B CA 1
ATOM 3426 C C . ILE B 1 104 ? -7.191 -5.402 -0.352 1 94.25 104 ILE B C 1
ATOM 3428 O O . ILE B 1 104 ? -6.027 -5.375 0.049 1 94.25 104 ILE B O 1
ATOM 3432 N N . TYR B 1 105 ? -7.547 -5.316 -1.58 1 93.94 105 TYR B N 1
ATOM 3433 C CA . TYR B 1 105 ? -6.516 -5.234 -2.607 1 93.94 105 TYR B CA 1
ATOM 3434 C C . TYR B 1 105 ? -6.125 -3.787 -2.877 1 93.94 105 TYR B C 1
ATOM 3436 O O . TYR B 1 105 ? -6.98 -2.9 -2.895 1 93.94 105 TYR B O 1
ATOM 3444 N N . ASP B 1 106 ? -4.926 -3.504 -3 1 95.06 106 ASP B N 1
ATOM 3445 C CA . ASP B 1 106 ? -4.309 -2.299 -3.543 1 95.06 106 ASP B CA 1
ATOM 3446 C C . ASP B 1 106 ? -3.271 -2.645 -4.609 1 95.06 106 ASP B C 1
ATOM 3448 O O . ASP B 1 106 ? -2.07 -2.479 -4.391 1 95.06 106 ASP B O 1
ATOM 3452 N N . ARG B 1 107 ? -3.799 -3.029 -5.793 1 92.81 107 ARG B N 1
ATOM 3453 C CA . ARG B 1 107 ? -2.898 -3.748 -6.688 1 92.81 107 ARG B CA 1
ATOM 3454 C C . ARG B 1 107 ? -2.785 -3.045 -8.031 1 92.81 107 ARG B C 1
ATOM 3456 O O . ARG B 1 107 ? -1.888 -3.346 -8.82 1 92.81 107 ARG B O 1
ATOM 3463 N N . PHE B 1 108 ? -3.592 -2.113 -8.359 1 89.94 108 PHE B N 1
ATOM 3464 C CA . PHE B 1 108 ? -3.627 -1.564 -9.703 1 89.94 108 PHE B CA 1
ATOM 3465 C C . PHE B 1 108 ? -2.41 -0.684 -9.969 1 89.94 108 PHE B C 1
ATOM 3467 O O . PHE B 1 108 ? -1.827 -0.13 -9.031 1 89.94 108 PHE B O 1
ATOM 3474 N N . ASP B 1 109 ? -1.991 -0.635 -11.133 1 93.81 109 ASP B N 1
ATOM 3475 C CA . ASP B 1 109 ? -0.943 0.248 -11.641 1 93.81 109 ASP B CA 1
ATOM 3476 C C . ASP B 1 109 ? 0.41 -0.098 -11.023 1 93.81 109 ASP B C 1
ATOM 3478 O O . ASP B 1 109 ? 1.184 0.795 -10.664 1 93.81 109 ASP B O 1
ATOM 3482 N N . SER B 1 110 ? 0.612 -1.406 -10.836 1 96.69 110 SER B N 1
ATOM 3483 C CA . SER B 1 110 ? 1.895 -1.857 -10.305 1 96.69 110 SER B CA 1
ATOM 3484 C C . SER B 1 110 ? 2.979 -1.821 -11.375 1 96.69 110 SER B C 1
ATOM 3486 O O . SER B 1 110 ? 2.68 -1.678 -12.562 1 96.69 110 SER B O 1
ATOM 3488 N N . ALA B 1 111 ? 4.242 -1.928 -10.922 1 97.88 111 ALA B N 1
ATOM 3489 C CA . ALA B 1 111 ? 5.379 -1.991 -11.828 1 97.88 111 ALA B CA 1
ATOM 3490 C C . ALA B 1 111 ? 5.215 -3.127 -12.836 1 97.88 111 ALA B C 1
ATOM 3492 O O . ALA B 1 111 ? 5.535 -2.973 -14.016 1 97.88 111 ALA B O 1
ATOM 3493 N N . PHE B 1 112 ? 4.664 -4.25 -12.445 1 98.38 112 PHE B N 1
ATOM 3494 C CA . PHE B 1 112 ? 4.469 -5.383 -13.344 1 98.38 112 PHE B CA 1
ATOM 3495 C C . PHE B 1 112 ? 3.33 -5.109 -14.32 1 98.38 112 PHE B C 1
ATOM 3497 O O . PHE B 1 112 ? 3.441 -5.41 -15.516 1 98.38 112 PHE B O 1
ATOM 3504 N N . ALA B 1 113 ? 2.234 -4.555 -13.805 1 97.56 113 ALA B N 1
ATOM 3505 C CA . ALA B 1 113 ? 1.075 -4.277 -14.648 1 97.56 113 ALA B CA 1
ATOM 3506 C C . ALA B 1 113 ? 1.447 -3.355 -15.805 1 97.56 113 ALA B C 1
ATOM 3508 O O . ALA B 1 113 ? 0.844 -3.42 -16.875 1 97.56 113 ALA B O 1
ATOM 3509 N N . ASN B 1 114 ? 2.496 -2.557 -15.625 1 97.31 114 ASN B N 1
ATOM 3510 C CA . ASN B 1 114 ? 2.893 -1.582 -16.641 1 97.31 114 ASN B CA 1
ATOM 3511 C C . ASN B 1 114 ? 4.137 -2.037 -17.391 1 97.31 114 ASN B C 1
ATOM 3513 O O . ASN B 1 114 ? 4.699 -1.277 -18.188 1 97.31 114 ASN B O 1
ATOM 3517 N N . PHE B 1 115 ? 4.594 -3.23 -17.156 1 97.81 115 PHE B N 1
ATOM 3518 C CA . PHE B 1 115 ? 5.82 -3.773 -17.734 1 97.81 115 PHE B CA 1
ATOM 3519 C C . PHE B 1 115 ? 5.559 -4.344 -19.125 1 97.81 115 PHE B C 1
ATOM 3521 O O . PHE B 1 115 ? 4.805 -5.309 -19.266 1 97.81 115 PHE B O 1
ATOM 3528 N N . ASP B 1 116 ? 6.207 -3.814 -20.125 1 95.56 116 ASP B N 1
ATOM 3529 C CA . ASP B 1 116 ? 5.969 -4.281 -21.484 1 95.56 116 ASP B CA 1
ATOM 3530 C C . ASP B 1 116 ? 6.895 -5.445 -21.844 1 95.56 116 ASP B C 1
ATOM 3532 O O . ASP B 1 116 ? 6.625 -6.199 -22.781 1 95.56 116 ASP B O 1
ATOM 3536 N N . GLY B 1 117 ? 8.031 -5.582 -21.172 1 96.5 117 GLY B N 1
ATOM 3537 C CA . GLY B 1 117 ? 8.93 -6.719 -21.312 1 96.5 117 GLY B CA 1
ATOM 3538 C C . GLY B 1 117 ? 9.641 -6.758 -22.656 1 96.5 117 GLY B C 1
ATOM 3539 O O . GLY B 1 117 ? 10.086 -7.816 -23.094 1 96.5 117 GLY B O 1
ATOM 3540 N N . ASN B 1 118 ? 9.75 -5.648 -23.359 1 95.81 118 ASN B N 1
ATOM 3541 C CA . ASN B 1 118 ? 10.352 -5.613 -24.688 1 95.81 118 ASN B CA 1
ATOM 3542 C C . ASN B 1 118 ? 11.812 -6.035 -24.656 1 95.81 118 ASN B C 1
ATOM 3544 O O . ASN B 1 118 ? 12.352 -6.52 -25.656 1 95.81 118 ASN B O 1
ATOM 3548 N N . GLU B 1 119 ? 12.406 -5.906 -23.5 1 96.25 119 GLU B N 1
ATOM 3549 C CA . GLU B 1 119 ? 13.836 -6.199 -23.391 1 96.25 119 GLU B CA 1
ATOM 3550 C C . GLU B 1 119 ? 14.07 -7.672 -23.062 1 96.25 119 GLU B C 1
ATOM 3552 O O . GLU B 1 119 ? 15.211 -8.133 -23.031 1 96.25 119 GLU B O 1
ATOM 3557 N N . ILE B 1 120 ? 13.07 -8.477 -22.859 1 98.06 120 ILE B N 1
ATOM 3558 C CA . ILE B 1 120 ? 13.219 -9.867 -22.438 1 98.06 120 ILE B CA 1
ATOM 3559 C C . ILE B 1 120 ? 13.711 -10.711 -23.609 1 98.06 120 ILE B C 1
ATOM 3561 O O . ILE B 1 120 ? 13.141 -10.656 -24.703 1 98.06 120 ILE B O 1
ATOM 3565 N N . ASP B 1 121 ? 14.75 -11.43 -23.406 1 98.19 121 ASP B N 1
ATOM 3566 C CA . ASP B 1 121 ? 15.211 -12.453 -24.328 1 98.19 121 ASP B CA 1
ATOM 3567 C C . ASP B 1 121 ? 14.586 -13.805 -24 1 98.19 121 ASP B C 1
ATOM 3569 O O . ASP B 1 121 ? 15.133 -14.586 -23.219 1 98.19 121 ASP B O 1
ATOM 3573 N N . TRP B 1 122 ? 13.508 -14.109 -24.703 1 98.12 122 TRP B N 1
ATOM 3574 C CA . TRP B 1 122 ? 12.719 -15.289 -24.375 1 98.12 122 TRP B CA 1
ATOM 3575 C C . TRP B 1 122 ? 13.492 -16.562 -24.719 1 98.12 122 TRP B C 1
ATOM 3577 O O . TRP B 1 122 ? 13.281 -17.609 -24.094 1 98.12 122 TRP B O 1
ATOM 3587 N N . ASP B 1 123 ? 14.359 -16.516 -25.672 1 97.38 123 ASP B N 1
ATOM 3588 C CA . ASP B 1 123 ? 15.203 -17.672 -25.953 1 97.38 123 ASP B CA 1
ATOM 3589 C C . ASP B 1 123 ? 16.078 -18.031 -24.75 1 97.38 123 ASP B C 1
ATOM 3591 O O . ASP B 1 123 ? 16.234 -19.203 -24.422 1 97.38 123 ASP B O 1
ATOM 3595 N N . LEU B 1 124 ? 16.594 -16.984 -24.219 1 97.44 124 LEU B N 1
ATOM 3596 C CA . LEU B 1 124 ? 17.422 -17.188 -23.031 1 97.44 124 LEU B CA 1
ATOM 3597 C C . LEU B 1 124 ? 16.562 -17.672 -21.859 1 97.44 124 LEU B C 1
ATOM 3599 O O . LEU B 1 124 ? 16.969 -18.562 -21.125 1 97.44 124 LEU B O 1
ATOM 3603 N N . VAL B 1 125 ? 15.391 -17.094 -21.672 1 98.19 125 VAL B N 1
ATOM 3604 C CA . VAL B 1 125 ? 14.492 -17.438 -20.578 1 98.19 125 VAL B CA 1
ATOM 3605 C C . VAL B 1 125 ? 14.148 -18.922 -20.625 1 98.19 125 VAL B C 1
ATOM 3607 O O . VAL B 1 125 ? 14.156 -19.594 -19.594 1 98.19 125 VAL B O 1
ATOM 3610 N N . PHE B 1 126 ? 13.875 -19.438 -21.844 1 98 126 PHE B N 1
ATOM 3611 C CA . PHE B 1 126 ? 13.352 -20.797 -21.969 1 98 126 PHE B CA 1
ATOM 3612 C C . PHE B 1 126 ? 14.477 -21.781 -22.25 1 98 126 PHE B C 1
ATOM 3614 O O . PHE B 1 126 ? 14.227 -22.953 -22.531 1 98 126 PHE B O 1
ATOM 3621 N N . GLU B 1 127 ? 15.758 -21.297 -22.219 1 96.19 127 GLU B N 1
ATOM 3622 C CA . GLU B 1 127 ? 16.875 -22.203 -22.438 1 96.19 127 GLU B CA 1
ATOM 3623 C C . GLU B 1 127 ? 16.875 -23.328 -21.406 1 96.19 127 GLU B C 1
ATOM 3625 O O . GLU B 1 127 ? 16.938 -23.062 -20.203 1 96.19 127 GLU B O 1
ATOM 3630 N N . GLY B 1 128 ? 16.781 -24.531 -21.844 1 95.38 128 GLY B N 1
ATOM 3631 C CA . GLY B 1 128 ? 16.828 -25.688 -20.969 1 95.38 128 GLY B CA 1
ATOM 3632 C C . GLY B 1 128 ? 15.523 -25.953 -20.25 1 95.38 128 GLY B C 1
ATOM 3633 O O . GLY B 1 128 ? 15.422 -26.906 -19.469 1 95.38 128 GLY B O 1
ATOM 3634 N N . ALA B 1 129 ? 14.484 -25.156 -20.516 1 97.25 129 ALA B N 1
ATOM 3635 C CA . ALA B 1 129 ? 13.203 -25.312 -19.828 1 97.25 129 ALA B CA 1
ATOM 3636 C C . ALA B 1 129 ? 12.359 -26.391 -20.469 1 97.25 129 ALA B C 1
ATOM 3638 O O . ALA B 1 129 ? 12.43 -26.609 -21.688 1 97.25 129 ALA B O 1
ATOM 3639 N N . SER B 1 130 ? 11.57 -27.062 -19.672 1 97.25 130 SER B N 1
ATOM 3640 C CA . SER B 1 130 ? 10.68 -28.094 -20.203 1 97.25 130 SER B CA 1
ATOM 3641 C C . SER B 1 130 ? 9.227 -27.766 -19.891 1 97.25 130 SER B C 1
ATOM 3643 O O . SER B 1 130 ? 8.312 -28.391 -20.438 1 97.25 130 SER B O 1
ATOM 3645 N N . TRP B 1 131 ? 9.023 -26.797 -19.031 1 98.62 131 TRP B N 1
ATOM 3646 C CA . TRP B 1 131 ? 7.672 -26.484 -18.562 1 98.62 131 TRP B CA 1
ATOM 3647 C C . TRP B 1 131 ? 7.492 -24.984 -18.375 1 98.62 131 TRP B C 1
ATOM 3649 O O . TRP B 1 131 ? 8.422 -24.297 -17.953 1 98.62 131 TRP B O 1
ATOM 3659 N N . PHE B 1 132 ? 6.344 -24.422 -18.797 1 98.81 132 PHE B N 1
ATOM 3660 C CA . PHE B 1 132 ? 5.957 -23.031 -18.594 1 98.81 132 PHE B CA 1
ATOM 3661 C C . PHE B 1 132 ? 4.578 -22.953 -17.953 1 98.81 132 PHE B C 1
ATOM 3663 O O . PHE B 1 132 ? 3.641 -23.625 -18.391 1 98.81 132 PHE B O 1
ATOM 3670 N N . HIS B 1 133 ? 4.449 -22.156 -16.859 1 98.88 133 HIS B N 1
ATOM 3671 C CA . HIS B 1 133 ? 3.178 -22.047 -16.156 1 98.88 133 HIS B CA 1
ATOM 3672 C C . HIS B 1 133 ? 2.734 -20.594 -16.062 1 98.88 133 HIS B C 1
ATOM 3674 O O . HIS B 1 133 ? 3.553 -19.703 -15.797 1 98.88 133 HIS B O 1
ATOM 3680 N N . TRP B 1 134 ? 1.454 -20.375 -16.234 1 98.81 134 TRP B N 1
ATOM 3681 C CA . TRP B 1 134 ? 0.863 -19.047 -16.109 1 98.81 134 TRP B CA 1
ATOM 3682 C C . TRP B 1 134 ? -0.518 -19.109 -15.477 1 98.81 134 TRP B C 1
ATOM 3684 O O . TRP B 1 134 ? -1.053 -20.203 -15.258 1 98.81 134 TRP B O 1
ATOM 3694 N N . THR B 1 135 ? -1.033 -18.016 -15 1 98.69 135 THR B N 1
ATOM 3695 C CA . THR B 1 135 ? -2.393 -17.938 -14.477 1 98.69 135 THR B CA 1
ATOM 3696 C C . THR B 1 135 ? -3.184 -16.844 -15.172 1 98.69 135 THR B C 1
ATOM 3698 O O . THR B 1 135 ? -2.602 -15.945 -15.789 1 98.69 135 THR B O 1
ATOM 3701 N N . GLY B 1 136 ? -4.535 -16.938 -15.062 1 98.38 136 GLY B N 1
ATOM 3702 C CA . GLY B 1 136 ? -5.418 -15.938 -15.641 1 98.38 136 GLY B CA 1
ATOM 3703 C C . GLY B 1 136 ? -5.332 -14.586 -14.953 1 98.38 136 GLY B C 1
ATOM 3704 O O . GLY B 1 136 ? -5.875 -13.594 -15.445 1 98.38 136 GLY B O 1
ATOM 3705 N N . ILE B 1 137 ? -4.598 -14.539 -13.883 1 97.69 137 ILE B N 1
ATOM 3706 C CA . ILE B 1 137 ? -4.41 -13.266 -13.188 1 97.69 137 ILE B CA 1
ATOM 3707 C C . ILE B 1 137 ? -3.533 -12.344 -14.031 1 97.69 137 ILE B C 1
ATOM 3709 O O . ILE B 1 137 ? -3.828 -11.148 -14.172 1 97.69 137 ILE B O 1
ATOM 3713 N N . THR B 1 138 ? -2.498 -12.859 -14.656 1 98.19 138 THR B N 1
ATOM 3714 C CA . THR B 1 138 ? -1.51 -12.07 -15.391 1 98.19 138 THR B CA 1
ATOM 3715 C C . THR B 1 138 ? -2.17 -11.289 -16.516 1 98.19 138 THR B C 1
ATOM 3717 O O . THR B 1 138 ? -2.062 -10.062 -16.578 1 98.19 138 THR B O 1
ATOM 3720 N N . PRO B 1 139 ? -2.988 -11.898 -17.359 1 98.31 139 PRO B N 1
ATOM 3721 C CA . PRO B 1 139 ? -3.607 -11.125 -18.438 1 98.31 139 PRO B CA 1
ATOM 3722 C C . PRO B 1 139 ? -4.754 -10.242 -17.953 1 98.31 139 PRO B C 1
ATOM 3724 O O . PRO B 1 139 ? -5.203 -9.344 -18.672 1 98.31 139 PRO B O 1
ATOM 3727 N N . ALA B 1 140 ? -5.266 -10.523 -16.797 1 98 140 ALA B N 1
ATOM 3728 C CA . ALA B 1 140 ? -6.41 -9.781 -16.281 1 98 140 ALA B CA 1
ATOM 3729 C C . ALA B 1 140 ? -5.988 -8.414 -15.75 1 98 140 ALA B C 1
ATOM 3731 O O . ALA B 1 140 ? -6.809 -7.496 -15.648 1 98 140 ALA B O 1
ATOM 3732 N N . ILE B 1 141 ? -4.766 -8.188 -15.383 1 97.06 141 ILE B N 1
ATOM 3733 C CA . ILE B 1 141 ? -4.363 -7.016 -14.617 1 97.06 141 ILE B CA 1
ATOM 3734 C C . ILE B 1 141 ? -4.121 -5.836 -15.555 1 97.06 141 ILE B C 1
ATOM 3736 O O . ILE B 1 141 ? -4.254 -4.676 -15.156 1 97.06 141 ILE B O 1
ATOM 3740 N N . SER B 1 142 ? -3.701 -6.117 -16.859 1 97.56 142 SER B N 1
ATOM 3741 C CA . SER B 1 142 ? -3.494 -5.035 -17.812 1 97.56 142 SER B CA 1
ATOM 3742 C C . SER B 1 142 ? -3.295 -5.578 -19.219 1 97.56 142 SER B C 1
ATOM 3744 O O . SER B 1 142 ? -2.975 -6.758 -19.406 1 97.56 142 SER B O 1
ATOM 3746 N N . GLN B 1 143 ? -3.473 -4.695 -20.219 1 97.69 143 GLN B N 1
ATOM 3747 C CA . GLN B 1 143 ? -3.211 -5.078 -21.594 1 97.69 143 GLN B CA 1
ATOM 3748 C C . GLN B 1 143 ? -1.735 -5.402 -21.812 1 97.69 143 GLN B C 1
ATOM 3750 O O . GLN B 1 143 ? -1.398 -6.348 -22.531 1 97.69 143 GLN B O 1
ATOM 3755 N N . LYS B 1 144 ? -0.876 -4.617 -21.203 1 97.75 144 LYS B N 1
ATOM 3756 C CA . LYS B 1 144 ? 0.559 -4.859 -21.312 1 97.75 144 LYS B CA 1
ATOM 3757 C C . LYS B 1 144 ? 0.927 -6.25 -20.797 1 97.75 144 LYS B C 1
ATOM 3759 O O . LYS B 1 144 ? 1.698 -6.969 -21.438 1 97.75 144 LYS B O 1
ATOM 3764 N N . ALA B 1 145 ? 0.346 -6.613 -19.688 1 98.12 145 ALA B N 1
ATOM 3765 C CA . ALA B 1 145 ? 0.615 -7.926 -19.109 1 98.12 145 ALA B CA 1
ATOM 3766 C C . ALA B 1 145 ? 0.077 -9.039 -20 1 98.12 145 ALA B C 1
ATOM 3768 O O . ALA B 1 145 ? 0.716 -10.078 -20.156 1 98.12 145 ALA B O 1
ATOM 3769 N N . ALA B 1 146 ? -1.098 -8.812 -20.562 1 98.44 146 ALA B N 1
ATOM 3770 C CA . ALA B 1 146 ? -1.682 -9.781 -21.484 1 98.44 146 ALA B CA 1
ATOM 3771 C C . ALA B 1 146 ? -0.792 -9.984 -22.719 1 98.44 146 ALA B C 1
ATOM 3773 O O . ALA B 1 146 ? -0.534 -11.117 -23.125 1 98.44 146 ALA B O 1
ATOM 3774 N N . ASP B 1 147 ? -0.301 -8.883 -23.266 1 98.5 147 ASP B N 1
ATOM 3775 C CA . ASP B 1 147 ? 0.566 -8.938 -24.438 1 98.5 147 ASP B CA 1
ATOM 3776 C C . ASP B 1 147 ? 1.882 -9.641 -24.125 1 98.5 147 ASP B C 1
ATOM 3778 O O . ASP B 1 147 ? 2.377 -10.438 -24.922 1 98.5 147 ASP B O 1
ATOM 3782 N N . LEU B 1 148 ? 2.385 -9.305 -23 1 98.5 148 LEU B N 1
ATOM 3783 C CA . LEU B 1 148 ? 3.627 -9.922 -22.547 1 98.5 148 LEU B CA 1
ATOM 3784 C C . LEU B 1 148 ? 3.473 -11.43 -22.422 1 98.5 148 LEU B C 1
ATOM 3786 O O . LEU B 1 148 ? 4.336 -12.188 -22.875 1 98.5 148 LEU B O 1
ATOM 3790 N N . LEU B 1 149 ? 2.4 -11.859 -21.812 1 98.69 149 LEU B N 1
ATOM 3791 C CA . LEU B 1 149 ? 2.135 -13.281 -21.625 1 98.69 149 LEU B CA 1
ATOM 3792 C C . LEU B 1 149 ? 1.955 -13.984 -22.969 1 98.69 149 LEU B C 1
ATOM 3794 O O . LEU B 1 149 ? 2.459 -15.094 -23.156 1 98.69 149 LEU B O 1
ATOM 3798 N N . LEU B 1 150 ? 1.25 -13.359 -23.875 1 98.69 150 LEU B N 1
ATOM 3799 C CA . LEU B 1 150 ? 1.037 -13.953 -25.188 1 98.69 150 LEU B CA 1
ATOM 3800 C C . LEU B 1 150 ? 2.365 -14.195 -25.891 1 98.69 150 LEU B C 1
ATOM 3802 O O . LEU B 1 150 ? 2.574 -15.258 -26.484 1 98.69 150 LEU B O 1
ATOM 3806 N N . LYS B 1 151 ? 3.258 -13.211 -25.812 1 98.44 151 LYS B N 1
ATOM 3807 C CA . LYS B 1 151 ? 4.582 -13.367 -26.406 1 98.44 151 LYS B CA 1
ATOM 3808 C C . LYS B 1 151 ? 5.32 -14.555 -25.797 1 98.44 151 LYS B C 1
ATOM 3810 O O . LYS B 1 151 ? 5.914 -15.359 -26.516 1 98.44 151 LYS B O 1
ATOM 3815 N N . ALA B 1 152 ? 5.277 -14.664 -24.531 1 98.75 152 ALA B N 1
ATOM 3816 C CA . ALA B 1 152 ? 5.926 -15.766 -23.828 1 98.75 152 ALA B CA 1
ATOM 3817 C C . ALA B 1 152 ? 5.344 -17.109 -24.25 1 98.75 152 ALA B C 1
ATOM 3819 O O . ALA B 1 152 ? 6.086 -18.062 -24.484 1 98.75 152 ALA B O 1
ATOM 3820 N N . LEU B 1 153 ? 4.031 -17.172 -24.375 1 98.81 153 LEU B N 1
ATOM 3821 C CA . LEU B 1 153 ? 3.334 -18.406 -24.734 1 98.81 153 LEU B CA 1
ATOM 3822 C C . LEU B 1 153 ? 3.721 -18.859 -26.141 1 98.81 153 LEU B C 1
ATOM 3824 O O . LEU B 1 153 ? 3.959 -20.047 -26.359 1 98.81 153 LEU B O 1
ATOM 3828 N N . LYS B 1 154 ? 3.783 -17.922 -27.031 1 98.62 154 LYS B N 1
ATOM 3829 C CA . LYS B 1 154 ? 4.16 -18.25 -28.406 1 98.62 154 LYS B CA 1
ATOM 3830 C C . LYS B 1 154 ? 5.562 -18.844 -28.469 1 98.62 154 LYS B C 1
ATOM 3832 O O . LYS B 1 154 ? 5.777 -19.859 -29.141 1 98.62 154 LYS B O 1
ATOM 3837 N N . VAL B 1 155 ? 6.473 -18.266 -27.766 1 98.62 155 VAL B N 1
ATOM 3838 C CA . VAL B 1 155 ? 7.848 -18.75 -27.781 1 98.62 155 VAL B CA 1
ATOM 3839 C C . VAL B 1 155 ? 7.93 -20.094 -27.078 1 98.62 155 VAL B C 1
ATOM 3841 O O . VAL B 1 155 ? 8.57 -21.031 -27.578 1 98.62 155 VAL B O 1
ATOM 3844 N N . ALA B 1 156 ? 7.32 -20.234 -25.922 1 98.62 156 ALA B N 1
ATOM 3845 C CA . ALA B 1 156 ? 7.316 -21.5 -25.203 1 98.62 156 ALA B CA 1
ATOM 3846 C C . ALA B 1 156 ? 6.773 -22.625 -26.078 1 98.62 156 ALA B C 1
ATOM 3848 O O . ALA B 1 156 ? 7.348 -23.719 -26.125 1 98.62 156 ALA B O 1
ATOM 3849 N N . SER B 1 157 ? 5.652 -22.312 -26.75 1 98.38 157 SER B N 1
ATOM 3850 C CA . SER B 1 157 ? 5.035 -23.297 -27.625 1 98.38 157 SER B CA 1
ATOM 3851 C C . SER B 1 157 ? 5.973 -23.688 -28.766 1 98.38 157 SER B C 1
ATOM 3853 O O . SER B 1 157 ? 6.109 -24.859 -29.094 1 98.38 157 SER B O 1
ATOM 3855 N N . SER B 1 158 ? 6.617 -22.719 -29.359 1 98.12 158 SER B N 1
ATOM 3856 C CA . SER B 1 158 ? 7.52 -22.969 -30.484 1 98.12 158 SER B CA 1
ATOM 3857 C C . SER B 1 158 ? 8.703 -23.828 -30.047 1 98.12 158 SER B C 1
ATOM 3859 O O . SER B 1 158 ? 9.289 -24.531 -30.875 1 98.12 158 SER B O 1
ATOM 3861 N N . LYS B 1 159 ? 9.008 -23.828 -28.812 1 97.5 159 LYS B N 1
ATOM 3862 C CA . LYS B 1 159 ? 10.141 -24.594 -28.312 1 97.5 159 LYS B CA 1
ATOM 3863 C C . LYS B 1 159 ? 9.695 -25.953 -27.766 1 97.5 159 LYS B C 1
ATOM 3865 O O . LYS B 1 159 ? 10.516 -26.734 -27.281 1 97.5 159 LYS B O 1
ATOM 3870 N N . GLY B 1 160 ? 8.438 -26.203 -27.797 1 97.31 160 GLY B N 1
ATOM 3871 C CA . GLY B 1 160 ? 7.906 -27.516 -27.469 1 97.31 160 GLY B CA 1
ATOM 3872 C C . GLY B 1 160 ? 7.734 -27.734 -25.984 1 97.31 160 GLY B C 1
ATOM 3873 O O . GLY B 1 160 ? 7.691 -28.875 -25.516 1 97.31 160 GLY B O 1
ATOM 3874 N N . LEU B 1 161 ? 7.719 -26.672 -25.219 1 98.06 161 LEU B N 1
ATOM 3875 C CA . LEU B 1 161 ? 7.523 -26.812 -23.781 1 98.06 161 LEU B CA 1
ATOM 3876 C C . LEU B 1 161 ? 6.117 -27.297 -23.469 1 98.06 161 LEU B C 1
ATOM 3878 O O . LEU B 1 161 ? 5.172 -27.016 -24.203 1 98.06 161 LEU B O 1
ATOM 3882 N N . THR B 1 162 ? 5.969 -28.078 -22.375 1 98.56 162 THR B N 1
ATOM 3883 C CA . THR B 1 162 ? 4.648 -28.281 -21.781 1 98.56 162 THR B CA 1
ATOM 3884 C C . THR B 1 162 ? 4.168 -27.016 -21.094 1 98.56 162 THR B C 1
ATOM 3886 O O . THR B 1 162 ? 4.922 -26.375 -20.344 1 98.56 162 THR B O 1
ATOM 3889 N N . ILE B 1 163 ? 2.938 -26.594 -21.344 1 98.81 163 ILE B N 1
ATOM 3890 C CA . ILE B 1 163 ? 2.404 -25.359 -20.812 1 98.81 163 ILE B CA 1
ATOM 3891 C C . ILE B 1 163 ? 1.188 -25.641 -19.938 1 98.81 163 ILE B C 1
ATOM 3893 O O . ILE B 1 163 ? 0.257 -26.328 -20.359 1 98.81 163 ILE B O 1
ATOM 3897 N N . SER B 1 164 ? 1.254 -25.219 -18.703 1 98.88 164 SER B N 1
ATOM 3898 C CA . SER B 1 164 ? 0.103 -25.328 -17.812 1 98.88 164 SER B CA 1
ATOM 3899 C C . SER B 1 164 ? -0.448 -23.953 -17.438 1 98.88 164 SER B C 1
ATOM 3901 O O . SER B 1 164 ? 0.274 -22.953 -17.5 1 98.88 164 SER B O 1
ATOM 3903 N N . ALA B 1 165 ? -1.729 -23.953 -17.016 1 98.75 165 ALA B N 1
ATOM 3904 C CA . ALA B 1 165 ? -2.391 -22.688 -16.688 1 98.75 165 ALA B CA 1
ATOM 3905 C C . ALA B 1 165 ? -3.451 -22.891 -15.609 1 98.75 165 ALA B C 1
ATOM 3907 O O . ALA B 1 165 ? -4.25 -23.828 -15.68 1 98.75 165 ALA B O 1
ATOM 3908 N N . ASP B 1 166 ? -3.365 -22.047 -14.633 1 98.69 166 ASP B N 1
ATOM 3909 C CA . ASP B 1 166 ? -4.543 -21.828 -13.797 1 98.69 166 ASP B CA 1
ATOM 3910 C C . ASP B 1 166 ? -5.426 -20.719 -14.367 1 98.69 166 ASP B C 1
ATOM 3912 O O . ASP B 1 166 ? -5.078 -19.547 -14.305 1 98.69 166 ASP B O 1
ATOM 3916 N N . ILE B 1 167 ? -6.586 -21.062 -14.914 1 97.69 167 ILE B N 1
ATOM 3917 C CA . ILE B 1 167 ? -7.422 -20.094 -15.602 1 97.69 167 ILE B CA 1
ATOM 3918 C C . ILE B 1 167 ? -7.805 -18.969 -14.633 1 97.69 167 ILE B C 1
ATOM 3920 O O . ILE B 1 167 ? -7.777 -17.797 -15 1 97.69 167 ILE B O 1
ATOM 3924 N N . ASN B 1 168 ? -8.148 -19.375 -13.375 1 95.62 168 ASN B N 1
ATOM 3925 C CA . ASN B 1 168 ? -8.203 -18.422 -12.266 1 95.62 168 ASN B CA 1
ATOM 3926 C C . ASN B 1 168 ? -9 -17.172 -12.633 1 95.62 168 ASN B C 1
ATOM 3928 O O . ASN B 1 168 ? -8.508 -16.062 -12.492 1 95.62 168 ASN B O 1
ATOM 3932 N N . TYR B 1 169 ? -10.32 -17.328 -13.039 1 94.44 169 TYR B N 1
ATOM 3933 C CA . TYR B 1 169 ? -11.18 -16.203 -13.391 1 94.44 169 TYR B CA 1
ATOM 3934 C C . TYR B 1 169 ? -11.406 -15.297 -12.195 1 94.44 169 TYR B C 1
ATOM 3936 O O . TYR B 1 169 ? -11.875 -15.742 -11.141 1 94.44 169 TYR B O 1
ATOM 3944 N N . ARG B 1 170 ? -11.031 -14.125 -12.398 1 93.06 170 ARG B N 1
ATOM 3945 C CA . ARG B 1 170 ? -11.266 -13.07 -11.414 1 93.06 170 ARG B CA 1
ATOM 3946 C C . ARG B 1 170 ? -12.023 -11.906 -12.039 1 93.06 170 ARG B C 1
ATOM 3948 O O . ARG B 1 170 ? -11.422 -11.039 -12.68 1 93.06 170 ARG B O 1
ATOM 3955 N N . ARG B 1 171 ? -13.227 -11.75 -11.695 1 89.88 171 ARG B N 1
ATOM 3956 C CA . ARG B 1 171 ? -14.125 -10.797 -12.328 1 89.88 171 ARG B CA 1
ATOM 3957 C C . ARG B 1 171 ? -13.641 -9.367 -12.117 1 89.88 171 ARG B C 1
ATOM 3959 O O . ARG B 1 171 ? -13.734 -8.539 -13.023 1 89.88 171 ARG B O 1
ATOM 3966 N N . ASN B 1 172 ? -13.016 -9.047 -10.992 1 90.12 172 ASN B N 1
ATOM 3967 C CA . ASN B 1 172 ? -12.742 -7.672 -10.594 1 90.12 172 ASN B CA 1
ATOM 3968 C C . ASN B 1 172 ? -11.43 -7.164 -11.195 1 90.12 172 ASN B C 1
ATOM 3970 O O . ASN B 1 172 ? -11.086 -5.988 -11.047 1 90.12 172 ASN B O 1
ATOM 3974 N N . LEU B 1 173 ? -10.688 -8 -11.898 1 94.06 173 LEU B N 1
ATOM 3975 C CA . LEU B 1 173 ? -9.367 -7.594 -12.375 1 94.06 173 LEU B CA 1
ATOM 3976 C C . LEU B 1 173 ? -9.453 -7.043 -13.797 1 94.06 173 LEU B C 1
ATOM 3978 O O . LEU B 1 173 ? -8.547 -6.34 -14.25 1 94.06 173 LEU B O 1
ATOM 3982 N N . TRP B 1 174 ? -10.484 -7.309 -14.531 1 95 174 TRP B N 1
ATOM 3983 C CA . TRP B 1 174 ? -10.617 -6.949 -15.938 1 95 174 TRP B CA 1
ATOM 3984 C C . TRP B 1 174 ? -11.117 -5.516 -16.094 1 95 174 TRP B C 1
ATOM 3986 O O . TRP B 1 174 ? -12.242 -5.285 -16.547 1 95 174 TRP B O 1
ATOM 3996 N N . GLN B 1 175 ? -10.164 -4.531 -15.781 1 92.25 175 GLN B N 1
ATOM 3997 C CA . GLN B 1 175 ? -10.594 -3.139 -15.672 1 92.25 175 GLN B CA 1
ATOM 3998 C C . GLN B 1 175 ? -9.852 -2.256 -16.672 1 92.25 175 GLN B C 1
ATOM 4000 O O . GLN B 1 175 ? -9.711 -1.052 -16.453 1 92.25 175 GLN B O 1
ATOM 4005 N N . TYR B 1 176 ? -9.352 -2.805 -17.734 1 94.5 176 TYR B N 1
ATOM 4006 C CA . TYR B 1 176 ? -8.602 -1.992 -18.688 1 94.5 176 TYR B CA 1
ATOM 4007 C C . TYR B 1 176 ? -9.266 -2.012 -20.062 1 94.5 176 TYR B C 1
ATOM 4009 O O . TYR B 1 176 ? -8.578 -1.97 -21.078 1 94.5 176 TYR B O 1
ATOM 4017 N N . GLY B 1 177 ? -10.594 -2.295 -20.141 1 95.06 177 GLY B N 1
ATOM 4018 C CA . GLY B 1 177 ? -11.391 -2.158 -21.344 1 95.06 177 GLY B CA 1
ATOM 4019 C C . GLY B 1 177 ? -11.562 -3.465 -22.094 1 95.06 177 GLY B C 1
ATOM 4020 O O . GLY B 1 177 ? -12.117 -3.484 -23.203 1 95.06 177 GLY B O 1
ATOM 4021 N N . LYS B 1 178 ? -11.047 -4.586 -21.562 1 95.69 178 LYS B N 1
ATOM 4022 C CA . LYS B 1 178 ? -11.203 -5.914 -22.156 1 95.69 178 LYS B CA 1
ATOM 4023 C C . LYS B 1 178 ? -11.852 -6.875 -21.156 1 95.69 178 LYS B C 1
ATOM 4025 O O . LYS B 1 178 ? -11.719 -6.707 -19.953 1 95.69 178 LYS B O 1
ATOM 4030 N N . GLY B 1 179 ? -12.578 -7.789 -21.719 1 96 179 GLY B N 1
ATOM 4031 C CA . GLY B 1 179 ? -13.117 -8.867 -20.906 1 96 179 GLY B CA 1
ATOM 4032 C C . GLY B 1 179 ? -12.336 -10.164 -21.047 1 96 179 GLY B C 1
ATOM 4033 O O . GLY B 1 179 ? -11.477 -10.281 -21.922 1 96 179 GLY B O 1
ATOM 4034 N N . PRO B 1 180 ? -12.656 -11.094 -20.172 1 97.31 180 PRO B N 1
ATOM 4035 C CA . PRO B 1 180 ? -11.938 -12.367 -20.219 1 97.31 180 PRO B CA 1
ATOM 4036 C C . PRO B 1 180 ? -12.055 -13.055 -21.578 1 97.31 180 PRO B C 1
ATOM 4038 O O . PRO B 1 180 ? -11.062 -13.57 -22.109 1 97.31 180 PRO B O 1
ATOM 4041 N N . LEU B 1 181 ? -13.188 -13.031 -22.203 1 97.5 181 LEU B N 1
ATOM 4042 C CA . LEU B 1 181 ? -13.406 -13.742 -23.453 1 97.5 181 LEU B CA 1
ATOM 4043 C C . LEU B 1 181 ? -12.688 -13.062 -24.609 1 97.5 181 LEU B C 1
ATOM 4045 O O . LEU B 1 181 ? -12.477 -13.664 -25.656 1 97.5 181 LEU B O 1
ATOM 4049 N N . ASP B 1 182 ? -12.305 -11.805 -24.422 1 97.75 182 ASP B N 1
ATOM 4050 C CA . ASP B 1 182 ? -11.531 -11.086 -25.422 1 97.75 182 ASP B CA 1
ATOM 4051 C C . ASP B 1 182 ? -10.086 -11.586 -25.469 1 97.75 182 ASP B C 1
ATOM 4053 O O . ASP B 1 182 ? -9.414 -11.453 -26.484 1 97.75 182 ASP B O 1
ATOM 4057 N N . ILE B 1 183 ? -9.609 -12.172 -24.391 1 98.31 183 ILE B N 1
ATOM 4058 C CA . ILE B 1 183 ? -8.172 -12.359 -24.234 1 98.31 183 ILE B CA 1
ATOM 4059 C C . ILE B 1 183 ? -7.875 -13.828 -23.969 1 98.31 183 ILE B C 1
ATOM 4061 O O . ILE B 1 183 ? -7.023 -14.43 -24.625 1 98.31 183 ILE B O 1
ATOM 4065 N N . MET B 1 184 ? -8.617 -14.5 -23.156 1 98.5 184 MET B N 1
ATOM 4066 C CA . MET B 1 184 ? -8.266 -15.773 -22.531 1 98.5 184 MET B CA 1
ATOM 4067 C C . MET B 1 184 ? -8.266 -16.891 -23.562 1 98.5 184 MET B C 1
ATOM 4069 O O . MET B 1 184 ? -7.383 -17.75 -23.562 1 98.5 184 MET B O 1
ATOM 4073 N N . PRO B 1 185 ? -9.195 -16.938 -24.516 1 98.38 185 PRO B N 1
ATOM 4074 C CA . PRO B 1 185 ? -9.195 -18.062 -25.453 1 98.38 185 PRO B CA 1
ATOM 4075 C C . PRO B 1 185 ? -7.895 -18.188 -26.234 1 98.38 185 PRO B C 1
ATOM 4077 O O . PRO B 1 185 ? -7.359 -19.281 -26.406 1 98.38 185 PRO B O 1
ATOM 4080 N N . GLU B 1 186 ? -7.41 -17.062 -26.672 1 98.25 186 GLU B N 1
ATOM 4081 C CA . GLU B 1 186 ? -6.156 -17.062 -27.422 1 98.25 186 GLU B CA 1
ATOM 4082 C C . GLU B 1 186 ? -5.008 -17.594 -26.562 1 98.25 186 GLU B C 1
ATOM 4084 O O . GLU B 1 186 ? -4.145 -18.328 -27.047 1 98.25 186 GLU B O 1
ATOM 4089 N N . LEU B 1 187 ? -4.98 -17.25 -25.312 1 98.75 187 LEU B N 1
ATOM 4090 C CA . LEU B 1 187 ? -3.922 -17.688 -24.406 1 98.75 187 LEU B CA 1
ATOM 4091 C C . LEU B 1 187 ? -4.062 -19.172 -24.078 1 98.75 187 LEU B C 1
ATOM 4093 O O . LEU B 1 187 ? -3.074 -19.906 -24.062 1 98.75 187 LEU B O 1
ATOM 4097 N N . ILE B 1 188 ? -5.273 -19.625 -23.859 1 98.69 188 ILE B N 1
ATOM 4098 C CA . ILE B 1 188 ? -5.559 -20.984 -23.438 1 98.69 188 ILE B CA 1
ATOM 4099 C C . ILE B 1 188 ? -5.191 -21.969 -24.547 1 98.69 188 ILE B C 1
ATOM 4101 O O . ILE B 1 188 ? -4.785 -23.094 -24.281 1 98.69 188 ILE B O 1
ATOM 4105 N N . ARG B 1 189 ? -5.191 -21.516 -25.75 1 98.25 189 ARG B N 1
ATOM 4106 C CA . ARG B 1 189 ? -4.914 -22.359 -26.906 1 98.25 189 ARG B CA 1
ATOM 4107 C C . ARG B 1 189 ? -3.518 -22.969 -26.828 1 98.25 189 ARG B C 1
ATOM 4109 O O . ARG B 1 189 ? -3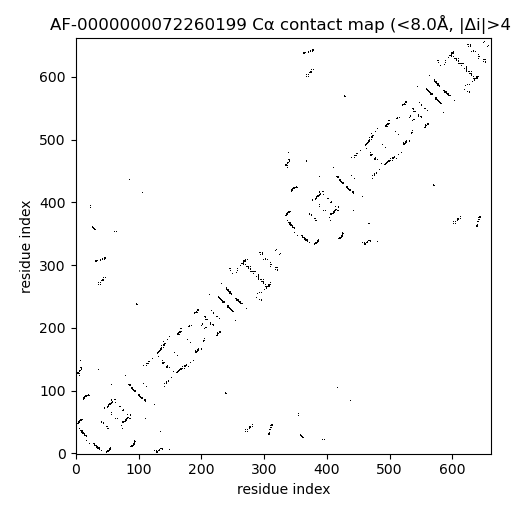.258 -24.016 -27.406 1 98.25 189 ARG B O 1
ATOM 4116 N N . TYR B 1 190 ? -2.68 -22.328 -26.109 1 98.56 190 TYR B N 1
ATOM 4117 C CA . TYR B 1 190 ? -1.301 -22.797 -26.031 1 98.56 190 TYR B CA 1
ATOM 4118 C C . TYR B 1 190 ? -1.117 -23.766 -24.859 1 98.56 190 TYR B C 1
ATOM 4120 O O . TYR B 1 190 ? -0.041 -24.344 -24.688 1 98.56 190 TYR B O 1
ATOM 4128 N N . SER B 1 191 ? -2.111 -24.031 -24.047 1 98.62 191 SER B N 1
ATOM 4129 C CA . SER B 1 191 ? -1.951 -24.734 -22.766 1 98.62 191 SER B CA 1
ATOM 4130 C C . SER B 1 191 ? -2.254 -26.219 -22.922 1 98.62 191 SER B C 1
ATOM 4132 O O . SER B 1 191 ? -3.119 -26.609 -23.703 1 98.62 191 SER B O 1
ATOM 4134 N N . HIS B 1 192 ? -1.571 -27.062 -22.172 1 98.75 192 HIS B N 1
ATOM 4135 C CA . HIS B 1 192 ? -1.711 -28.5 -22.188 1 98.75 192 HIS B CA 1
ATOM 4136 C C . HIS B 1 192 ? -2.408 -29 -20.922 1 98.75 192 HIS B C 1
ATOM 4138 O O . HIS B 1 192 ? -3.107 -30.016 -20.953 1 98.75 192 HIS B O 1
ATOM 4144 N N . VAL B 1 193 ? -2.156 -28.375 -19.844 1 98.69 193 VAL B N 1
ATOM 4145 C CA . VAL B 1 193 ? -2.74 -28.688 -18.531 1 98.69 193 VAL B CA 1
ATOM 4146 C C . VAL B 1 193 ? -3.441 -27.438 -17.984 1 98.69 193 VAL B C 1
ATOM 4148 O O . VAL B 1 193 ? -2.822 -26.391 -17.828 1 98.69 193 VAL B O 1
ATOM 4151 N N . ILE B 1 194 ? -4.738 -27.516 -17.656 1 98.69 194 ILE B N 1
ATOM 4152 C CA . ILE B 1 194 ? -5.387 -26.312 -17.141 1 98.69 194 ILE B CA 1
ATOM 4153 C C . ILE B 1 194 ? -6.152 -26.656 -15.867 1 98.69 194 ILE B C 1
ATOM 4155 O O . ILE B 1 194 ? -6.637 -27.781 -15.703 1 98.69 194 ILE B O 1
ATOM 4159 N N . VAL B 1 195 ? -6.152 -25.766 -14.961 1 98.12 195 VAL B N 1
ATOM 4160 C CA . VAL B 1 195 ? -7.07 -25.75 -13.828 1 98.12 195 VAL B CA 1
ATOM 4161 C C . VAL B 1 195 ? -8.32 -24.938 -14.18 1 98.12 195 VAL B C 1
ATOM 4163 O O . VAL B 1 195 ? -8.219 -23.75 -14.5 1 98.12 195 VAL B O 1
ATOM 4166 N N . ALA B 1 196 ? -9.469 -25.578 -14.125 1 97.75 196 ALA B N 1
ATOM 4167 C CA . ALA B 1 196 ? -10.68 -24.859 -14.516 1 97.75 196 ALA B CA 1
ATOM 4168 C C . ALA B 1 196 ? -11.906 -25.438 -13.805 1 97.75 196 ALA B C 1
ATOM 4170 O O . ALA B 1 196 ? -12.109 -26.641 -13.789 1 97.75 196 ALA B O 1
ATOM 4171 N N . GLY B 1 197 ? -12.602 -24.562 -13.164 1 95.44 197 GLY B N 1
ATOM 4172 C CA . GLY B 1 197 ? -13.938 -24.875 -12.664 1 95.44 197 GLY B CA 1
ATOM 4173 C C . GLY B 1 197 ? -15.047 -24.359 -13.562 1 95.44 197 GLY B C 1
ATOM 4174 O O . GLY B 1 197 ? -14.789 -23.922 -14.688 1 95.44 197 GLY B O 1
ATOM 4175 N N . SER B 1 198 ? -16.234 -24.422 -13.094 1 94.31 198 SER B N 1
ATOM 4176 C CA . SER B 1 198 ? -17.406 -24.031 -13.875 1 94.31 198 SER B CA 1
ATOM 4177 C C . SER B 1 198 ? -17.328 -22.578 -14.305 1 94.31 198 SER B C 1
ATOM 4179 O O . SER B 1 198 ? -17.625 -22.234 -15.453 1 94.31 198 SER B O 1
ATOM 4181 N N . SER B 1 199 ? -16.953 -21.734 -13.375 1 95.06 199 SER B N 1
ATOM 4182 C CA . SER B 1 199 ? -16.859 -20.297 -13.664 1 95.06 199 SER B CA 1
ATOM 4183 C C . SER B 1 199 ? -15.805 -20.016 -14.719 1 95.06 199 SER B C 1
ATOM 4185 O O . SER B 1 199 ? -15.961 -19.125 -15.547 1 95.06 199 SER B O 1
ATOM 4187 N N . ASP B 1 200 ? -14.75 -20.781 -14.656 1 97.25 200 ASP B N 1
ATOM 4188 C CA . ASP B 1 200 ? -13.68 -20.609 -15.633 1 97.25 200 ASP B CA 1
ATOM 4189 C C . ASP B 1 200 ? -14.148 -21 -17.031 1 97.25 200 ASP B C 1
ATOM 4191 O O . ASP B 1 200 ? -13.93 -20.266 -18 1 97.25 200 ASP B O 1
ATOM 4195 N N . PHE B 1 201 ? -14.828 -22.125 -17.109 1 97.56 201 PHE B N 1
ATOM 4196 C CA . PHE B 1 201 ? -15.344 -22.594 -18.391 1 97.56 201 PHE B CA 1
ATOM 4197 C C . PHE B 1 201 ? -16.281 -21.562 -19 1 97.56 201 PHE B C 1
ATOM 4199 O O . PHE B 1 201 ? -16.156 -21.219 -20.188 1 97.56 201 PHE B O 1
ATOM 4206 N N . GLU B 1 202 ? -17.109 -21.047 -18.188 1 96.75 202 GLU B N 1
ATOM 4207 C CA . GLU B 1 202 ? -18.141 -20.141 -18.672 1 96.75 202 GLU B CA 1
ATOM 4208 C C . GLU B 1 202 ? -17.547 -18.797 -19.062 1 96.75 202 GLU B C 1
ATOM 4210 O O . GLU B 1 202 ? -17.797 -18.297 -20.156 1 96.75 202 GLU B O 1
ATOM 4215 N N . ASN B 1 203 ? -16.672 -18.25 -18.234 1 96.75 203 ASN B N 1
ATOM 4216 C CA . ASN B 1 203 ? -16.297 -16.844 -18.375 1 96.75 203 ASN B CA 1
ATOM 4217 C C . ASN B 1 203 ? -15.023 -16.703 -19.219 1 96.75 203 ASN B C 1
ATOM 4219 O O . ASN B 1 203 ? -14.766 -15.625 -19.75 1 96.75 203 ASN B O 1
ATOM 4223 N N . CYS B 1 204 ? -14.258 -17.797 -19.344 1 97.81 204 CYS B N 1
ATOM 4224 C CA . CYS B 1 204 ? -12.984 -17.641 -20.016 1 97.81 204 CYS B CA 1
ATOM 4225 C C . CYS B 1 204 ? -12.93 -18.484 -21.281 1 97.81 204 CYS B C 1
ATOM 4227 O O . CYS B 1 204 ? -12.078 -18.266 -22.156 1 97.81 204 CYS B O 1
ATOM 4229 N N . MET B 1 205 ? -13.906 -19.453 -21.438 1 97.31 205 MET B N 1
ATOM 4230 C CA . MET B 1 205 ? -13.867 -20.359 -22.594 1 97.31 205 MET B CA 1
ATOM 4231 C C . MET B 1 205 ? -15.219 -20.406 -23.297 1 97.31 205 MET B C 1
ATOM 4233 O O . MET B 1 205 ? -15.367 -21.062 -24.312 1 97.31 205 MET B O 1
ATOM 4237 N N . ASP B 1 206 ? -16.172 -19.703 -22.75 1 96.69 206 ASP B N 1
ATOM 4238 C CA . ASP B 1 206 ? -17.516 -19.641 -23.297 1 96.69 206 ASP B CA 1
ATOM 4239 C C . ASP B 1 206 ? -18.141 -21.031 -23.375 1 96.69 206 ASP B C 1
ATOM 4241 O O . ASP B 1 206 ? -18.781 -21.391 -24.375 1 96.69 206 ASP B O 1
ATOM 4245 N N . ILE B 1 207 ? -17.844 -21.797 -22.328 1 95.19 207 ILE B N 1
ATOM 4246 C CA . ILE B 1 207 ? -18.406 -23.125 -22.203 1 95.19 207 ILE B CA 1
ATOM 4247 C C . ILE B 1 207 ? -19.453 -23.141 -21.094 1 95.19 207 ILE B C 1
ATOM 4249 O O . ILE B 1 207 ? -19.125 -22.922 -19.922 1 95.19 207 ILE B O 1
ATOM 4253 N N . LYS B 1 208 ? -20.781 -23.312 -21.391 1 90.81 208 LYS B N 1
ATOM 4254 C CA . LYS B 1 208 ? -21.891 -23.281 -20.453 1 90.81 208 LYS B CA 1
ATOM 4255 C C . LYS B 1 208 ? -22.484 -24.672 -20.234 1 90.81 208 LYS B C 1
ATOM 4257 O O . LYS B 1 208 ? -23.609 -24.953 -20.641 1 90.81 208 LYS B O 1
ATOM 4262 N N . VAL B 1 209 ? -21.672 -25.547 -19.859 1 86.12 209 VAL B N 1
ATOM 4263 C CA . VAL B 1 209 ? -22.094 -26.922 -19.594 1 86.12 209 VAL B CA 1
ATOM 4264 C C . VAL B 1 209 ? -22.125 -27.172 -18.094 1 86.12 209 VAL B C 1
ATOM 4266 O O . VAL B 1 209 ? -21.234 -26.719 -17.359 1 86.12 209 VAL B O 1
ATOM 4269 N N . ASN B 1 210 ? -23.156 -27.875 -17.609 1 86.75 210 ASN B N 1
ATOM 4270 C CA . ASN B 1 210 ? -23.391 -28.062 -16.172 1 86.75 210 ASN B CA 1
ATOM 4271 C C . ASN B 1 210 ? -22.453 -29.109 -15.586 1 86.75 210 ASN B C 1
ATOM 4273 O O . ASN B 1 210 ? -21.906 -28.922 -14.5 1 86.75 210 ASN B O 1
ATOM 4277 N N . ASP B 1 211 ? -22.328 -30.172 -16.359 1 93.12 211 ASP B N 1
ATOM 4278 C CA . ASP B 1 211 ? -21.469 -31.25 -15.867 1 93.12 211 ASP B CA 1
ATOM 4279 C C . ASP B 1 211 ? -20 -30.953 -16.156 1 93.12 211 ASP B C 1
ATOM 4281 O O . ASP B 1 211 ? -19.641 -30.656 -17.281 1 93.12 211 ASP B O 1
ATOM 4285 N N . TRP B 1 212 ? -19.156 -31.062 -15.148 1 95.75 212 TRP B N 1
ATOM 4286 C CA . TRP B 1 212 ? -17.75 -30.719 -15.273 1 95.75 212 TRP B CA 1
ATOM 4287 C C . TRP B 1 212 ? -17.047 -31.609 -16.281 1 95.75 212 TRP B C 1
ATOM 4289 O O . TRP B 1 212 ? -16.234 -31.141 -17.094 1 95.75 212 TRP B O 1
ATOM 4299 N N . ALA B 1 213 ? -17.344 -32.906 -16.297 1 95.25 213 ALA B N 1
ATOM 4300 C CA . ALA B 1 213 ? -16.703 -33.812 -17.25 1 95.25 213 ALA B CA 1
ATOM 4301 C C . ALA B 1 213 ? -17.062 -33.469 -18.688 1 95.25 213 ALA B C 1
ATOM 4303 O O . ALA B 1 213 ? -16.203 -33.5 -19.562 1 95.25 213 ALA B O 1
ATOM 4304 N N . ASP B 1 214 ? -18.312 -33.125 -18.875 1 95.19 214 ASP B N 1
ATOM 4305 C CA . ASP B 1 214 ? -18.75 -32.688 -20.203 1 95.19 214 ASP B CA 1
ATOM 4306 C C . ASP B 1 214 ? -18.047 -31.422 -20.641 1 95.19 214 ASP B C 1
ATOM 4308 O O . ASP B 1 214 ? -17.703 -31.25 -21.812 1 95.19 214 ASP B O 1
ATOM 4312 N N . ALA B 1 215 ? -17.922 -30.547 -19.688 1 96.75 215 ALA B N 1
ATOM 4313 C CA . ALA B 1 215 ? -17.203 -29.312 -19.969 1 96.75 215 ALA B CA 1
ATOM 4314 C C . ALA B 1 215 ? -15.758 -29.594 -20.391 1 96.75 215 ALA B C 1
ATOM 4316 O O . ALA B 1 215 ? -15.211 -28.922 -21.266 1 96.75 215 ALA B O 1
ATOM 4317 N N . CYS B 1 216 ? -15.125 -30.594 -19.75 1 97.25 216 CYS B N 1
ATOM 4318 C CA . CYS B 1 216 ? -13.766 -30.984 -20.094 1 97.25 216 CYS B CA 1
ATOM 4319 C C . CYS B 1 216 ? -13.672 -31.453 -21.547 1 97.25 216 CYS B C 1
ATOM 4321 O O . CYS B 1 216 ? -12.758 -31.062 -22.266 1 97.25 216 CYS B O 1
ATOM 4323 N N . PHE B 1 217 ? -14.609 -32.219 -21.906 1 95.56 217 PHE B N 1
ATOM 4324 C CA . PHE B 1 217 ? -14.609 -32.75 -23.266 1 95.56 217 PHE B CA 1
ATOM 4325 C C . PHE B 1 217 ? -14.805 -31.625 -24.281 1 95.56 217 PHE B C 1
ATOM 4327 O O . PHE B 1 217 ? -14.141 -31.594 -25.312 1 95.56 217 PHE B O 1
ATOM 4334 N N . GLN B 1 218 ? -15.734 -30.781 -23.969 1 96.44 218 GLN B N 1
ATOM 4335 C CA . GLN B 1 218 ? -15.953 -29.641 -24.844 1 96.44 218 GLN B CA 1
ATOM 4336 C C . GLN B 1 218 ? -14.703 -28.766 -24.938 1 96.44 218 GLN B C 1
ATOM 4338 O O . GLN B 1 218 ? -14.344 -28.297 -26.016 1 96.44 218 GLN B O 1
ATOM 4343 N N . ALA B 1 219 ? -14.055 -28.516 -23.812 1 97.69 219 ALA B N 1
ATOM 4344 C CA . ALA B 1 219 ? -12.836 -27.719 -23.781 1 97.69 219 ALA B CA 1
ATOM 4345 C C . ALA B 1 219 ? -11.758 -28.328 -24.672 1 97.69 219 ALA B C 1
ATOM 4347 O O . ALA B 1 219 ? -11.07 -27.625 -25.422 1 97.69 219 ALA B O 1
ATOM 4348 N N . LYS B 1 220 ? -11.609 -29.641 -24.578 1 97.06 220 LYS B N 1
ATOM 4349 C CA . LYS B 1 220 ? -10.641 -30.344 -25.406 1 97.06 220 LYS B CA 1
ATOM 4350 C C . LYS B 1 220 ? -10.961 -30.172 -26.891 1 97.06 220 LYS B C 1
ATOM 4352 O O . LYS B 1 220 ? -10.055 -30.047 -27.719 1 97.06 220 LYS B O 1
ATOM 4357 N N . SER B 1 221 ? -12.188 -30.234 -27.219 1 96.44 221 SER B N 1
ATOM 4358 C CA . SER B 1 221 ? -12.609 -30.047 -28.609 1 96.44 221 SER B CA 1
ATOM 4359 C C . SER B 1 221 ? -12.266 -28.641 -29.094 1 96.44 221 SER B C 1
ATOM 4361 O O . SER B 1 221 ? -11.773 -28.484 -30.219 1 96.44 221 SER B O 1
ATOM 4363 N N . ASP B 1 222 ? -12.523 -27.656 -28.281 1 96.94 222 ASP B N 1
ATOM 4364 C CA . ASP B 1 222 ? -12.312 -26.266 -28.641 1 96.94 222 ASP B CA 1
ATOM 4365 C C . ASP B 1 222 ? -10.828 -25.906 -28.609 1 96.94 222 ASP B C 1
ATOM 4367 O O . ASP B 1 222 ? -10.383 -25.047 -29.375 1 96.94 222 ASP B O 1
ATOM 4371 N N . PHE B 1 223 ? -10.102 -26.484 -27.703 1 97.81 223 PHE B N 1
ATOM 4372 C CA . PHE B 1 223 ? -8.68 -26.266 -27.516 1 97.81 223 PHE B CA 1
ATOM 4373 C C . PHE B 1 223 ? -7.91 -27.578 -27.578 1 97.81 223 PHE B C 1
ATOM 4375 O O . PHE B 1 223 ? -7.531 -28.141 -26.547 1 97.81 223 PHE B O 1
ATOM 4382 N N . PRO B 1 224 ? -7.5 -28 -28.703 1 97.56 224 PRO B N 1
ATOM 4383 C CA . PRO B 1 224 ? -7.043 -29.375 -28.938 1 97.56 224 PRO B CA 1
ATOM 4384 C C . PRO B 1 224 ? -5.73 -29.688 -28.234 1 97.56 224 PRO B C 1
ATOM 4386 O O . PRO B 1 224 ? -5.379 -30.859 -28.062 1 97.56 224 PRO B O 1
ATOM 4389 N N . ASN B 1 225 ? -5.008 -28.672 -27.828 1 97.75 225 ASN B N 1
ATOM 4390 C CA . ASN B 1 225 ? -3.734 -28.922 -27.172 1 97.75 225 ASN B CA 1
ATOM 4391 C C . ASN B 1 225 ? -3.932 -29.422 -25.734 1 97.75 225 ASN B C 1
ATOM 4393 O O . ASN B 1 225 ? -3.004 -29.953 -25.125 1 97.75 225 ASN B O 1
ATOM 4397 N N . ILE B 1 226 ? -5.109 -29.266 -25.219 1 98.44 226 ILE B N 1
ATOM 4398 C CA . ILE B 1 226 ? -5.363 -29.625 -23.828 1 98.44 226 ILE B CA 1
ATOM 4399 C C . ILE B 1 226 ? -5.277 -31.141 -23.656 1 98.44 226 ILE B C 1
ATOM 4401 O O . ILE B 1 226 ? -5.871 -31.891 -24.438 1 98.44 226 ILE B O 1
ATOM 4405 N N . ARG B 1 227 ? -4.562 -31.516 -22.641 1 98.31 227 ARG B N 1
ATOM 4406 C CA . ARG B 1 227 ? -4.395 -32.938 -22.344 1 98.31 227 ARG B CA 1
ATOM 4407 C C . ARG B 1 227 ? -4.973 -33.281 -20.969 1 98.31 227 ARG B C 1
ATOM 4409 O O . ARG B 1 227 ? -5.43 -34.406 -20.734 1 98.31 227 ARG B O 1
ATOM 4416 N N . TYR B 1 228 ? -4.844 -32.344 -20.047 1 98.5 228 TYR B N 1
ATOM 4417 C CA . TYR B 1 228 ? -5.328 -32.5 -18.688 1 98.5 228 TYR B CA 1
ATOM 4418 C C . TYR B 1 228 ? -6.176 -31.328 -18.234 1 98.5 228 TYR B C 1
ATOM 4420 O O . TYR B 1 228 ? -5.855 -30.172 -18.562 1 98.5 228 TYR B O 1
ATOM 4428 N N . ILE B 1 229 ? -7.254 -31.547 -17.547 1 98.69 229 ILE B N 1
ATOM 4429 C CA . ILE B 1 229 ? -8.031 -30.531 -16.844 1 98.69 229 ILE B CA 1
ATOM 4430 C C . ILE B 1 229 ? -8.25 -30.953 -15.398 1 98.69 229 ILE B C 1
ATOM 4432 O O . ILE B 1 229 ? -8.602 -32.125 -15.125 1 98.69 229 ILE B O 1
ATOM 4436 N N . THR B 1 230 ? -7.957 -30.047 -14.523 1 98.56 230 THR B N 1
ATOM 4437 C CA . THR B 1 230 ? -8.047 -30.406 -13.117 1 98.56 230 THR B CA 1
ATOM 4438 C C . THR B 1 230 ? -8.797 -29.344 -12.328 1 98.56 230 THR B C 1
ATOM 4440 O O . THR B 1 230 ? -9.008 -28.234 -12.828 1 98.56 230 THR B O 1
ATOM 4443 N N . LYS B 1 231 ? -9.281 -29.656 -11.195 1 97.56 231 LYS B N 1
ATOM 4444 C CA . LYS B 1 231 ? -9.859 -28.766 -10.203 1 97.56 231 LYS B CA 1
ATOM 4445 C C . LYS B 1 231 ? -9.812 -29.375 -8.805 1 97.56 231 LYS B C 1
ATOM 4447 O O . LYS B 1 231 ? -9.523 -30.562 -8.648 1 97.56 231 LYS B O 1
ATOM 4452 N N . THR B 1 232 ? -9.953 -28.531 -7.859 1 96.44 232 THR B N 1
ATOM 4453 C CA . THR B 1 232 ? -10.164 -29 -6.496 1 96.44 232 THR B CA 1
ATOM 4454 C C . THR B 1 232 ? -11.617 -28.812 -6.07 1 96.44 232 THR B C 1
ATOM 4456 O O . THR B 1 232 ? -12.32 -27.953 -6.609 1 96.44 232 THR B O 1
ATOM 4459 N N . LYS B 1 233 ? -12.094 -29.656 -5.305 1 94.81 233 LYS B N 1
ATOM 4460 C CA . LYS B 1 233 ? -13.375 -29.5 -4.629 1 94.81 233 LYS B CA 1
ATOM 4461 C C . LYS B 1 233 ? -13.188 -29.297 -3.127 1 94.81 233 LYS B C 1
ATOM 4463 O O . LYS B 1 233 ? -12.648 -30.156 -2.438 1 94.81 233 LYS B O 1
ATOM 4468 N N . ARG B 1 234 ? -13.57 -28.141 -2.727 1 92.25 234 ARG B N 1
ATOM 4469 C CA . ARG B 1 234 ? -13.461 -27.766 -1.319 1 92.25 234 ARG B CA 1
ATOM 4470 C C . ARG B 1 234 ? -14.836 -27.656 -0.669 1 92.25 234 ARG B C 1
ATOM 4472 O O . ARG B 1 234 ? -15.734 -27.031 -1.217 1 92.25 234 ARG B O 1
ATOM 4479 N N . GLU B 1 235 ? -15.016 -28.391 0.396 1 89.31 235 GLU B N 1
ATOM 4480 C CA . GLU B 1 235 ? -16.172 -28.203 1.268 1 89.31 235 GLU B CA 1
ATOM 4481 C C . GLU B 1 235 ? -15.805 -27.422 2.525 1 89.31 235 GLU B C 1
ATOM 4483 O O . GLU B 1 235 ? -15.047 -27.922 3.369 1 89.31 235 GLU B O 1
ATOM 4488 N N . SER B 1 236 ? -16.312 -26.219 2.559 1 84.44 236 SER B N 1
ATOM 4489 C CA . SER B 1 236 ? -16 -25.375 3.699 1 84.44 236 SER B CA 1
ATOM 4490 C C . SER B 1 236 ? -16.953 -25.625 4.859 1 84.44 236 SER B C 1
ATOM 4492 O O . SER B 1 236 ? -18.156 -25.328 4.762 1 84.44 236 SER B O 1
ATOM 4494 N N . ILE B 1 237 ? -16.391 -26.188 5.898 1 81.12 237 ILE B N 1
ATOM 4495 C CA . ILE B 1 237 ? -17.156 -26.406 7.121 1 81.12 237 ILE B CA 1
ATOM 4496 C C . ILE B 1 237 ? -17.062 -25.156 8.008 1 81.12 237 ILE B C 1
ATOM 4498 O O . ILE B 1 237 ? -18.062 -24.688 8.539 1 81.12 237 ILE B O 1
ATOM 4502 N N . SER B 1 238 ? -15.922 -24.641 8.141 1 77.19 238 SER B N 1
ATOM 4503 C CA . SER B 1 238 ? -15.633 -23.359 8.781 1 77.19 238 SER B CA 1
ATOM 4504 C C . SER B 1 238 ? -14.375 -22.734 8.203 1 77.19 238 SER B C 1
ATOM 4506 O O . SER B 1 238 ? -13.766 -23.281 7.289 1 77.19 238 SER B O 1
ATOM 4508 N N . ALA B 1 239 ? -14.07 -21.547 8.734 1 76 239 ALA B N 1
ATOM 4509 C CA . ALA B 1 239 ? -12.867 -20.859 8.266 1 76 239 ALA B CA 1
ATOM 4510 C C . ALA B 1 239 ? -11.617 -21.688 8.539 1 76 239 ALA B C 1
ATOM 4512 O O . ALA B 1 239 ? -10.609 -21.562 7.84 1 76 239 ALA B O 1
ATOM 4513 N N . SER B 1 240 ? -11.742 -22.547 9.461 1 79.06 240 SER B N 1
ATOM 4514 C CA . SER B 1 240 ? -10.547 -23.281 9.875 1 79.06 240 SER B CA 1
ATOM 4515 C C . SER B 1 240 ? -10.727 -24.781 9.664 1 79.06 240 SER B C 1
ATOM 4517 O O . SER B 1 240 ? -9.844 -25.562 10.016 1 79.06 240 SER B O 1
ATOM 4519 N N . HIS B 1 241 ? -11.844 -25.156 9.078 1 83.5 241 HIS B N 1
ATOM 4520 C CA . HIS B 1 241 ? -12.148 -26.578 8.883 1 83.5 241 HIS B CA 1
ATOM 4521 C C . HIS B 1 241 ? -12.742 -26.828 7.5 1 83.5 241 HIS B C 1
ATOM 4523 O O . HIS B 1 241 ? -13.852 -26.359 7.203 1 83.5 241 HIS B O 1
ATOM 4529 N N . ASN B 1 242 ? -11.922 -27.531 6.645 1 90.69 242 ASN B N 1
ATOM 4530 C CA . ASN B 1 242 ? -12.344 -27.828 5.277 1 90.69 242 ASN B CA 1
ATOM 4531 C C . ASN B 1 242 ? -12.109 -29.281 4.918 1 90.69 242 ASN B C 1
ATOM 4533 O O . ASN B 1 242 ? -11.367 -29.984 5.605 1 90.69 242 ASN B O 1
ATOM 4537 N N . ARG B 1 243 ? -12.828 -29.703 4.008 1 93.44 243 ARG B N 1
ATOM 4538 C CA . ARG B 1 243 ? -12.5 -30.938 3.289 1 93.44 243 ARG B CA 1
ATOM 4539 C C . ARG B 1 243 ? -12.031 -30.625 1.869 1 93.44 243 ARG B C 1
ATOM 4541 O O . ARG B 1 243 ? -12.555 -29.719 1.219 1 93.44 243 ARG B O 1
ATOM 4548 N N . LEU B 1 244 ? -11.039 -31.297 1.46 1 95.31 244 LEU B N 1
ATOM 4549 C CA . LEU B 1 244 ? -10.445 -31 0.162 1 95.31 244 LEU B CA 1
ATOM 4550 C C . LEU B 1 244 ? -10.195 -32.281 -0.625 1 95.31 244 LEU B C 1
ATOM 4552 O O . LEU B 1 244 ? -9.727 -33.281 -0.068 1 95.31 244 LEU B O 1
ATOM 4556 N N . LYS B 1 245 ? -10.57 -32.344 -1.847 1 96.88 245 LYS B N 1
ATOM 4557 C CA . LYS B 1 245 ? -10.227 -33.438 -2.781 1 96.88 245 LYS B CA 1
ATOM 4558 C C . LYS B 1 245 ? -9.852 -32.844 -4.148 1 96.88 245 LYS B C 1
ATOM 4560 O O . LYS B 1 245 ? -10.289 -31.766 -4.52 1 96.88 245 LYS B O 1
ATOM 4565 N N . GLY B 1 246 ? -8.984 -33.594 -4.871 1 97.88 246 GLY B N 1
ATOM 4566 C CA . GLY B 1 246 ? -8.617 -33.219 -6.234 1 97.88 246 GLY B CA 1
ATOM 4567 C C . GLY B 1 246 ? -9.328 -34.062 -7.281 1 97.88 246 GLY B C 1
ATOM 4568 O O . GLY B 1 246 ? -9.688 -35.219 -7.035 1 97.88 246 GLY B O 1
ATOM 4569 N N . ILE B 1 247 ? -9.586 -33.438 -8.367 1 98.25 247 ILE B N 1
ATOM 4570 C CA . ILE B 1 247 ? -10.18 -34.094 -9.523 1 98.25 247 ILE B CA 1
ATOM 4571 C C . ILE B 1 247 ? -9.328 -33.844 -10.766 1 98.25 247 ILE B C 1
ATOM 4573 O O . ILE B 1 247 ? -8.852 -32.719 -10.977 1 98.25 247 ILE B O 1
ATOM 4577 N N . LEU B 1 248 ? -9.094 -34.906 -11.594 1 98.56 248 LEU B N 1
ATOM 4578 C CA . LEU B 1 248 ? -8.25 -34.781 -12.773 1 98.56 248 LEU B CA 1
ATOM 4579 C C . LEU B 1 248 ? -8.875 -35.5 -13.961 1 98.56 248 LEU B C 1
ATOM 4581 O O . LEU B 1 248 ? -9.156 -36.688 -13.883 1 98.56 248 LEU B O 1
ATOM 4585 N N . TRP B 1 249 ? -9.234 -34.75 -14.961 1 98.44 249 TRP B N 1
ATOM 4586 C CA . TRP B 1 249 ? -9.562 -35.344 -16.266 1 98.44 249 TRP B CA 1
ATOM 4587 C C . TRP B 1 249 ? -8.32 -35.5 -17.125 1 98.44 249 TRP B C 1
ATOM 4589 O O . TRP B 1 249 ? -7.617 -34.5 -17.391 1 98.44 249 TRP B O 1
ATOM 4599 N N . ASN B 1 250 ? -8 -36.719 -17.562 1 97.62 250 ASN B N 1
ATOM 4600 C CA . ASN B 1 250 ? -6.738 -36.969 -18.266 1 97.62 250 ASN B CA 1
ATOM 4601 C C . ASN B 1 250 ? -6.957 -37.281 -19.734 1 97.62 250 ASN B C 1
ATOM 4603 O O . ASN B 1 250 ? -6.137 -37.969 -20.359 1 97.62 250 ASN B O 1
ATOM 4607 N N . GLY B 1 251 ? -8.094 -36.781 -20.312 1 94.38 251 GLY B N 1
ATOM 4608 C CA . GLY B 1 251 ? -8.406 -37 -21.703 1 94.38 251 GLY B CA 1
ATOM 4609 C C . GLY B 1 251 ? -9.203 -38.281 -21.922 1 94.38 251 GLY B C 1
ATOM 4610 O O . GLY B 1 251 ? -9.867 -38.438 -22.953 1 94.38 251 GLY B O 1
ATOM 4611 N N . LYS B 1 252 ? -9.203 -39.156 -20.938 1 93.06 252 LYS B N 1
ATOM 4612 C CA . LYS B 1 252 ? -9.875 -40.438 -21.062 1 93.06 252 LYS B CA 1
ATOM 4613 C C . LYS B 1 252 ? -10.891 -40.656 -19.938 1 93.06 252 LYS B C 1
ATOM 4615 O O . LYS B 1 252 ? -12 -41.125 -20.188 1 93.06 252 LYS B O 1
ATOM 4620 N N . GLU B 1 253 ? -10.484 -40.375 -18.844 1 95.38 253 GLU B N 1
ATOM 4621 C CA . GLU B 1 253 ? -11.344 -40.594 -17.688 1 95.38 253 GLU B CA 1
ATOM 4622 C C . GLU B 1 253 ? -11.148 -39.5 -16.641 1 95.38 253 GLU B C 1
ATOM 4624 O O . GLU B 1 253 ? -10.219 -38.688 -16.75 1 95.38 253 GLU B O 1
ATOM 4629 N N . VAL B 1 254 ? -12.031 -39.5 -15.695 1 97.31 254 VAL B N 1
ATOM 4630 C CA . VAL B 1 254 ? -11.961 -38.594 -14.562 1 97.31 254 VAL B CA 1
ATOM 4631 C C . VAL B 1 254 ? -11.445 -39.312 -13.328 1 97.31 254 VAL B C 1
ATOM 4633 O O . VAL B 1 254 ? -12.031 -40.312 -12.914 1 97.31 254 VAL B O 1
ATOM 4636 N N . LEU B 1 255 ? -10.352 -38.875 -12.812 1 98.19 255 LEU B N 1
ATOM 4637 C CA . LEU B 1 255 ? -9.75 -39.438 -11.602 1 98.19 255 LEU B CA 1
ATOM 4638 C C . LEU B 1 255 ? -10.078 -38.562 -10.398 1 98.19 255 LEU B C 1
ATOM 4640 O O . LEU B 1 255 ? -10.266 -37.344 -10.531 1 98.19 255 LEU B O 1
ATOM 4644 N N . LYS B 1 256 ? -10.125 -39.188 -9.211 1 98.06 256 LYS B N 1
ATOM 4645 C CA . LYS B 1 256 ? -10.359 -38.5 -7.957 1 98.06 256 LYS B CA 1
ATOM 4646 C C . LYS B 1 256 ? -9.328 -38.875 -6.906 1 98.06 256 LYS B C 1
ATOM 4648 O O . LYS B 1 256 ? -8.914 -40.031 -6.832 1 98.06 256 LYS B O 1
ATOM 4653 N N . SER B 1 257 ? -8.961 -37.938 -6.191 1 97.06 257 SER B N 1
ATOM 4654 C CA . SER B 1 257 ? -8.07 -38.219 -5.074 1 97.06 257 SER B CA 1
ATOM 4655 C C . SER B 1 257 ? -8.852 -38.625 -3.828 1 97.06 257 SER B C 1
ATOM 4657 O O . SER B 1 257 ? -10.078 -38.531 -3.807 1 97.06 257 SER B O 1
ATOM 4659 N N . LYS B 1 258 ? -8.016 -39 -2.822 1 94.56 258 LYS B N 1
ATOM 4660 C CA . LYS B 1 258 ? -8.578 -39.094 -1.479 1 94.56 258 LYS B CA 1
ATOM 4661 C C . LYS B 1 258 ? -9.078 -37.75 -0.995 1 94.56 258 LYS B C 1
ATOM 4663 O O . LYS B 1 258 ? -8.578 -36.688 -1.429 1 94.56 258 LYS B O 1
ATOM 4668 N N . THR B 1 259 ? -10.078 -37.812 -0.136 1 95.06 259 THR B N 1
ATOM 4669 C CA . THR B 1 259 ? -10.562 -36.625 0.509 1 95.06 259 THR B CA 1
ATOM 4670 C C . THR B 1 259 ? -9.859 -36.406 1.849 1 95.06 259 THR B C 1
ATOM 4672 O O . THR B 1 259 ? -9.805 -37.312 2.678 1 95.06 259 THR B O 1
ATOM 4675 N N . TYR B 1 260 ? -9.32 -35.219 2.031 1 92.62 260 TYR B N 1
ATOM 4676 C CA . TYR B 1 260 ? -8.656 -34.875 3.289 1 92.62 260 TYR B CA 1
ATOM 4677 C C . TYR B 1 260 ? -9.516 -33.938 4.129 1 92.62 260 TYR B C 1
ATOM 4679 O O . TYR B 1 260 ? -10.133 -33.031 3.602 1 92.62 260 TYR B O 1
ATOM 4687 N N . GLU B 1 261 ? -9.516 -34.188 5.371 1 91.06 261 GLU B N 1
ATOM 4688 C CA . GLU B 1 261 ? -10.086 -33.25 6.332 1 91.06 261 GLU B CA 1
ATOM 4689 C C . GLU B 1 261 ? -9.023 -32.312 6.898 1 91.06 261 GLU B C 1
ATOM 4691 O O . GLU B 1 261 ? -8.047 -32.75 7.504 1 91.06 261 GLU B O 1
ATOM 4696 N N . ILE B 1 262 ? -9.227 -31.047 6.691 1 89.38 262 ILE B N 1
ATOM 4697 C CA . ILE B 1 262 ? -8.289 -30.047 7.176 1 89.38 262 ILE B CA 1
ATOM 4698 C C . ILE B 1 262 ? -8.922 -29.266 8.328 1 89.38 262 ILE B C 1
ATOM 4700 O O . ILE B 1 262 ? -9.781 -28.406 8.117 1 89.38 262 ILE B O 1
ATOM 4704 N N . THR B 1 263 ? -8.547 -29.422 9.602 1 85.88 263 THR B N 1
ATOM 4705 C CA . THR B 1 263 ? -9.305 -28.953 10.758 1 85.88 263 THR B CA 1
ATOM 4706 C C . THR B 1 263 ? -8.617 -27.734 11.391 1 85.88 263 THR B C 1
ATOM 4708 O O . THR B 1 263 ? -9.25 -26.984 12.141 1 85.88 263 THR B O 1
ATOM 4711 N N . HIS B 1 264 ? -7.469 -27.469 11.227 1 84.12 264 HIS B N 1
ATOM 4712 C CA . HIS B 1 264 ? -6.738 -26.375 11.852 1 84.12 264 HIS B CA 1
ATOM 4713 C C . HIS B 1 264 ? -5.922 -25.594 10.82 1 84.12 264 HIS B C 1
ATOM 4715 O O . HIS B 1 264 ? -4.699 -25.5 10.938 1 84.12 264 HIS B O 1
ATOM 4721 N N . ILE B 1 265 ? -6.711 -24.984 10.008 1 86.44 265 ILE B N 1
ATOM 4722 C CA . ILE B 1 265 ? -6.059 -24.266 8.922 1 86.44 265 ILE B CA 1
ATOM 4723 C C . ILE B 1 265 ? -5.27 -23.078 9.484 1 86.44 265 ILE B C 1
ATOM 4725 O O . ILE B 1 265 ? -5.82 -22.25 10.211 1 86.44 265 ILE B O 1
ATOM 4729 N N . VAL B 1 266 ? -4.031 -23 9.18 1 85.69 266 VAL B N 1
ATOM 4730 C CA . VAL B 1 266 ? -3.143 -21.906 9.578 1 85.69 266 VAL B CA 1
ATOM 4731 C C . VAL B 1 266 ? -3.213 -20.781 8.555 1 85.69 266 VAL B C 1
ATOM 4733 O O . VAL B 1 266 ? -3.342 -19.609 8.922 1 85.69 266 VAL B O 1
ATOM 4736 N N . ASP B 1 267 ? -3.168 -21.078 7.328 1 89.12 267 ASP B N 1
ATOM 4737 C CA . ASP B 1 267 ? -3.252 -20.125 6.23 1 89.12 267 ASP B CA 1
ATOM 4738 C C . ASP B 1 267 ? -3.768 -20.781 4.957 1 89.12 267 ASP B C 1
ATOM 4740 O O . ASP B 1 267 ? -3.115 -21.672 4.406 1 89.12 267 ASP B O 1
ATOM 4744 N N . ARG B 1 268 ? -4.797 -20.266 4.43 1 89 268 ARG B N 1
ATOM 4745 C CA . ARG B 1 268 ? -5.43 -20.906 3.277 1 89 268 ARG B CA 1
ATOM 4746 C C . ARG B 1 268 ? -4.859 -20.359 1.972 1 89 268 ARG B C 1
ATOM 4748 O O . ARG B 1 268 ? -5.02 -20.984 0.915 1 89 268 ARG B O 1
ATOM 4755 N N . VAL B 1 269 ? -4.309 -19.234 2.016 1 92.5 269 VAL B N 1
ATOM 4756 C CA . VAL B 1 269 ? -3.783 -18.609 0.808 1 92.5 269 VAL B CA 1
ATOM 4757 C C . VAL B 1 269 ? -2.646 -19.453 0.238 1 92.5 269 VAL B C 1
ATOM 4759 O O . VAL B 1 269 ? -1.783 -19.922 0.98 1 92.5 269 VAL B O 1
ATOM 4762 N N . GLY B 1 270 ? -2.693 -19.734 -1.055 1 95 270 GLY B N 1
ATOM 4763 C CA . GLY B 1 270 ? -1.632 -20.469 -1.72 1 95 270 GLY B CA 1
ATOM 4764 C C . GLY B 1 270 ? -1.925 -21.953 -1.844 1 95 270 GLY B C 1
ATOM 4765 O O . GLY B 1 270 ? -1.152 -22.688 -2.455 1 95 270 GLY B O 1
ATOM 4766 N N . GLY B 1 271 ? -3.055 -22.406 -1.265 1 95.31 271 GLY B N 1
ATOM 4767 C CA . GLY B 1 271 ? -3.412 -23.812 -1.358 1 95.31 271 GLY B CA 1
ATOM 4768 C C . GLY B 1 271 ? -3.58 -24.297 -2.789 1 95.31 271 GLY B C 1
ATOM 4769 O O . GLY B 1 271 ? -3.141 -25.391 -3.137 1 95.31 271 GLY B O 1
ATOM 4770 N N . GLY B 1 272 ? -4.258 -23.453 -3.588 1 97.31 272 GLY B N 1
ATOM 4771 C CA . GLY B 1 272 ? -4.406 -23.781 -4.996 1 97.31 272 GLY B CA 1
ATOM 4772 C C . GLY B 1 272 ? -3.084 -23.812 -5.742 1 97.31 272 GLY B C 1
ATOM 4773 O O . GLY B 1 272 ? -2.871 -24.672 -6.598 1 97.31 272 GLY B O 1
ATOM 4774 N N . ASP B 1 273 ? -2.238 -22.891 -5.422 1 98.44 273 ASP B N 1
ATOM 4775 C CA . ASP B 1 273 ? -0.916 -22.859 -6.039 1 98.44 273 ASP B CA 1
ATOM 4776 C C . ASP B 1 273 ? -0.114 -24.109 -5.688 1 98.44 273 ASP B C 1
ATOM 4778 O O . ASP B 1 273 ? 0.583 -24.672 -6.539 1 98.44 273 ASP B O 1
ATOM 4782 N N . ALA B 1 274 ? -0.225 -24.5 -4.457 1 98.19 274 ALA B N 1
ATOM 4783 C CA . ALA B 1 274 ? 0.452 -25.719 -4.016 1 98.19 274 ALA B CA 1
ATOM 4784 C C . ALA B 1 274 ? -0.086 -26.938 -4.754 1 98.19 274 ALA B C 1
ATOM 4786 O O . ALA B 1 274 ? 0.676 -27.844 -5.113 1 98.19 274 ALA B O 1
ATOM 4787 N N . PHE B 1 275 ? -1.347 -27 -4.953 1 98.44 275 PHE B N 1
ATOM 4788 C CA . PHE B 1 275 ? -1.983 -28.078 -5.695 1 98.44 275 PHE B CA 1
ATOM 4789 C C . PHE B 1 275 ? -1.414 -28.172 -7.105 1 98.44 275 PHE B C 1
ATOM 4791 O O . PHE B 1 275 ? -1.034 -29.25 -7.555 1 98.44 275 PHE B O 1
ATOM 4798 N N . ILE B 1 276 ? -1.333 -27.047 -7.758 1 98.5 276 ILE B N 1
ATOM 4799 C CA . ILE B 1 276 ? -0.855 -27.016 -9.141 1 98.5 276 ILE B CA 1
ATOM 4800 C C . ILE B 1 276 ? 0.614 -27.422 -9.188 1 98.5 276 ILE B C 1
ATOM 4802 O O . ILE B 1 276 ? 1.022 -28.188 -10.062 1 98.5 276 ILE B O 1
ATOM 4806 N N . ALA B 1 277 ? 1.395 -26.891 -8.281 1 98.69 277 ALA B N 1
ATOM 4807 C CA . ALA B 1 277 ? 2.799 -27.281 -8.203 1 98.69 277 ALA B CA 1
ATOM 4808 C C . ALA B 1 277 ? 2.938 -28.781 -8.008 1 98.69 277 ALA B C 1
ATOM 4810 O O . ALA B 1 277 ? 3.762 -29.422 -8.664 1 98.69 277 ALA B O 1
ATOM 4811 N N . GLY B 1 278 ? 2.131 -29.312 -7.082 1 98.62 278 GLY B N 1
ATOM 4812 C CA . GLY B 1 278 ? 2.137 -30.75 -6.855 1 98.62 278 GLY B CA 1
ATOM 4813 C C . GLY B 1 278 ? 1.765 -31.547 -8.094 1 98.62 278 GLY B C 1
ATOM 4814 O O . GLY B 1 278 ? 2.355 -32.594 -8.359 1 98.62 278 GLY B O 1
ATOM 4815 N N . LEU B 1 279 ? 0.815 -31.078 -8.781 1 98.62 279 LEU B N 1
ATOM 4816 C CA . LEU B 1 279 ? 0.391 -31.781 -9.992 1 98.62 279 LEU B CA 1
ATOM 4817 C C . LEU B 1 279 ? 1.494 -31.781 -11.039 1 98.62 279 LEU B C 1
ATOM 4819 O O . LEU B 1 279 ? 1.757 -32.781 -11.68 1 98.62 279 LEU B O 1
ATOM 4823 N N . ILE B 1 280 ? 2.109 -30.594 -11.258 1 98.44 280 ILE B N 1
ATOM 4824 C CA . ILE B 1 280 ? 3.211 -30.5 -12.211 1 98.44 280 ILE B CA 1
ATOM 4825 C C . ILE B 1 280 ? 4.309 -31.484 -11.836 1 98.44 280 ILE B C 1
ATOM 4827 O O . ILE B 1 280 ? 4.758 -32.281 -12.68 1 98.44 280 ILE B O 1
ATOM 4831 N N . TYR B 1 281 ? 4.68 -31.484 -10.586 1 98 281 TYR B N 1
ATOM 4832 C CA . TYR B 1 281 ? 5.699 -32.406 -10.117 1 98 281 TYR B CA 1
ATOM 4833 C C . TYR B 1 281 ? 5.273 -33.844 -10.367 1 98 281 TYR B C 1
ATOM 4835 O O . TYR B 1 281 ? 6.047 -34.656 -10.883 1 98 281 TYR B O 1
ATOM 4843 N N . GLY B 1 282 ? 4.074 -34.188 -9.93 1 97.62 282 GLY B N 1
ATOM 4844 C CA . GLY B 1 282 ? 3.557 -35.531 -10.094 1 97.62 282 GLY B CA 1
ATOM 4845 C C . GLY B 1 282 ? 3.539 -36 -11.539 1 97.62 282 GLY B C 1
ATOM 4846 O O . GLY B 1 282 ? 3.955 -37.125 -11.844 1 97.62 282 GLY B O 1
ATOM 4847 N N . LEU B 1 283 ? 3.072 -35.125 -12.438 1 97.31 283 LEU B N 1
ATOM 4848 C CA . LEU B 1 283 ? 2.969 -35.5 -13.844 1 97.31 283 LEU B CA 1
ATOM 4849 C C . LEU B 1 283 ? 4.348 -35.719 -14.453 1 97.31 283 LEU B C 1
ATOM 4851 O O . LEU B 1 283 ? 4.496 -36.5 -15.391 1 97.31 283 LEU B O 1
ATOM 4855 N N . LEU B 1 284 ? 5.328 -35.062 -13.906 1 96.56 284 LEU B N 1
ATOM 4856 C CA . LEU B 1 284 ? 6.699 -35.219 -14.383 1 96.56 284 LEU B CA 1
ATOM 4857 C C . LEU B 1 284 ? 7.301 -36.531 -13.891 1 96.56 284 LEU B C 1
ATOM 4859 O O . LEU B 1 284 ? 8.211 -37.062 -14.523 1 96.56 284 LEU B O 1
ATOM 4863 N N . HIS B 1 285 ? 6.75 -37.125 -12.766 1 96.12 285 HIS B N 1
ATOM 4864 C CA . HIS B 1 285 ? 7.539 -38.156 -12.109 1 96.12 285 HIS B CA 1
ATOM 4865 C C . HIS B 1 285 ? 6.723 -39.438 -11.891 1 96.12 285 HIS B C 1
ATOM 4867 O O . HIS B 1 285 ? 7.277 -40.5 -11.602 1 96.12 285 HIS B O 1
ATOM 4873 N N . THR B 1 286 ? 5.414 -39.281 -12.023 1 96.88 286 THR B N 1
ATOM 4874 C CA . THR B 1 286 ? 4.566 -40.406 -11.656 1 96.88 286 THR B CA 1
ATOM 4875 C C . THR B 1 286 ? 3.412 -40.562 -12.641 1 96.88 286 THR B C 1
ATOM 4877 O O . THR B 1 286 ? 3.348 -39.875 -13.648 1 96.88 286 THR B O 1
ATOM 4880 N N . ASP B 1 287 ? 2.551 -41.625 -12.391 1 97.31 287 ASP B N 1
ATOM 4881 C CA . ASP B 1 287 ? 1.35 -41.781 -13.203 1 97.31 287 ASP B CA 1
ATOM 4882 C C . ASP B 1 287 ? 0.25 -40.812 -12.742 1 97.31 287 ASP B C 1
ATOM 4884 O O . ASP B 1 287 ? 0.388 -40.156 -11.719 1 97.31 287 ASP B O 1
ATOM 4888 N N . ASP B 1 288 ? -0.834 -40.75 -13.477 1 98.31 288 ASP B N 1
ATOM 4889 C CA . ASP B 1 288 ? -1.874 -39.75 -13.312 1 98.31 288 ASP B CA 1
ATOM 4890 C C . ASP B 1 288 ? -2.488 -39.812 -11.914 1 98.31 288 ASP B C 1
ATOM 4892 O O . ASP B 1 288 ? -2.684 -38.781 -11.266 1 98.31 288 ASP B O 1
ATOM 4896 N N . GLN B 1 289 ? -2.777 -41 -11.461 1 98.12 289 GLN B N 1
ATOM 4897 C CA . GLN B 1 289 ? -3.439 -41.156 -10.164 1 98.12 289 GLN B CA 1
ATOM 4898 C C . GLN B 1 289 ? -2.523 -40.688 -9.031 1 98.12 289 GLN B C 1
ATOM 4900 O O . GLN B 1 289 ? -2.945 -39.938 -8.141 1 98.12 289 GLN B O 1
ATOM 4905 N N . VAL B 1 290 ? -1.313 -41.156 -9.07 1 98 290 VAL B N 1
ATOM 4906 C CA . VAL B 1 290 ? -0.354 -40.781 -8.039 1 98 290 VAL B CA 1
ATOM 4907 C C . VAL B 1 290 ? -0.076 -39.281 -8.109 1 98 290 VAL B C 1
ATOM 4909 O O . VAL B 1 290 ? 0.083 -38.625 -7.074 1 98 290 VAL B O 1
ATOM 4912 N N . ALA B 1 291 ? 0.021 -38.75 -9.32 1 98.31 291 ALA B N 1
ATOM 4913 C CA . ALA B 1 291 ? 0.202 -37.312 -9.508 1 98.31 291 ALA B CA 1
ATOM 4914 C C . ALA B 1 291 ? -0.917 -36.531 -8.828 1 98.31 291 ALA B C 1
ATOM 4916 O O . ALA B 1 291 ? -0.66 -35.531 -8.141 1 98.31 291 ALA B O 1
ATOM 4917 N N . LEU B 1 292 ? -2.129 -37 -9.008 1 98.62 292 LEU B N 1
ATOM 4918 C CA . LEU B 1 292 ? -3.293 -36.344 -8.422 1 98.62 292 LEU B CA 1
ATOM 4919 C C . LEU B 1 292 ? -3.252 -36.438 -6.898 1 98.62 292 LEU B C 1
ATOM 4921 O O . LEU B 1 292 ? -3.551 -35.438 -6.211 1 98.62 292 LEU B O 1
ATOM 4925 N N . GLU B 1 293 ? -2.877 -37.562 -6.391 1 98 293 GLU B N 1
ATOM 4926 C CA . GLU B 1 293 ? -2.746 -37.719 -4.945 1 98 293 GLU B CA 1
ATOM 4927 C C . GLU B 1 293 ? -1.675 -36.812 -4.383 1 98 293 GLU B C 1
ATOM 4929 O O . GLU B 1 293 ? -1.876 -36.156 -3.344 1 98 293 GLU B O 1
ATOM 4934 N N . PHE B 1 294 ? -0.568 -36.719 -5.031 1 97.94 294 PHE B N 1
ATOM 4935 C CA . PHE B 1 294 ? 0.526 -35.844 -4.629 1 97.94 294 PHE B CA 1
ATOM 4936 C C . PHE B 1 294 ? 0.073 -34.406 -4.602 1 97.94 294 PHE B C 1
ATOM 4938 O O . PHE B 1 294 ? 0.355 -33.656 -3.646 1 97.94 294 PHE B O 1
ATOM 4945 N N . ALA B 1 295 ? -0.608 -33.969 -5.66 1 98.62 295 ALA B N 1
ATOM 4946 C CA . ALA B 1 295 ? -1.109 -32.625 -5.777 1 98.62 295 ALA B CA 1
ATOM 4947 C C . ALA B 1 295 ? -2.021 -32.25 -4.609 1 98.62 295 ALA B C 1
ATOM 4949 O O . ALA B 1 295 ? -1.858 -31.203 -3.979 1 98.62 295 ALA B O 1
ATOM 4950 N N . THR B 1 296 ? -2.953 -33.125 -4.285 1 97.81 296 THR B N 1
ATOM 4951 C CA . THR B 1 296 ? -3.924 -32.875 -3.225 1 97.81 296 THR B CA 1
ATOM 4952 C C . THR B 1 296 ? -3.234 -32.812 -1.864 1 97.81 296 THR B C 1
ATOM 4954 O O . THR B 1 296 ? -3.508 -31.922 -1.06 1 97.81 296 THR B O 1
ATOM 4957 N N . ALA B 1 297 ? -2.338 -33.688 -1.673 1 96.31 297 ALA B N 1
ATOM 4958 C CA . ALA B 1 297 ? -1.604 -33.75 -0.411 1 96.31 297 ALA B CA 1
ATOM 4959 C C . ALA B 1 297 ? -0.748 -32.5 -0.231 1 96.31 297 ALA B C 1
ATOM 4961 O O . ALA B 1 297 ? -0.661 -31.953 0.87 1 96.31 297 ALA B O 1
ATOM 4962 N N . ALA B 1 298 ? -0.104 -32.062 -1.287 1 97.06 298 ALA B N 1
ATOM 4963 C CA . ALA B 1 298 ? 0.688 -30.828 -1.233 1 97.06 298 ALA B CA 1
ATOM 4964 C C . ALA B 1 298 ? -0.176 -29.641 -0.838 1 97.06 298 ALA B C 1
ATOM 4966 O O . ALA B 1 298 ? 0.23 -28.812 -0.013 1 97.06 298 ALA B O 1
ATOM 4967 N N . SER B 1 299 ? -1.329 -29.547 -1.416 1 97.62 299 SER B N 1
ATOM 4968 C CA . SER B 1 299 ? -2.27 -28.469 -1.087 1 97.62 299 SER B CA 1
ATOM 4969 C C . SER B 1 299 ? -2.668 -28.516 0.384 1 97.62 299 SER B C 1
ATOM 4971 O O . SER B 1 299 ? -2.701 -27.484 1.058 1 97.62 299 SER B O 1
ATOM 4973 N N . VAL B 1 300 ? -2.969 -29.688 0.859 1 95 300 VAL B N 1
ATOM 4974 C CA . VAL B 1 300 ? -3.381 -29.875 2.246 1 95 300 VAL B CA 1
ATOM 4975 C C . VAL B 1 300 ? -2.277 -29.391 3.186 1 95 300 VAL B C 1
ATOM 4977 O O . VAL B 1 300 ? -2.535 -28.625 4.113 1 95 300 VAL B O 1
ATOM 4980 N N . LEU B 1 301 ? -1.1 -29.797 2.93 1 94.19 301 LEU B N 1
ATOM 4981 C CA . LEU B 1 301 ? 0.028 -29.438 3.787 1 94.19 301 LEU B CA 1
ATOM 4982 C C . LEU B 1 301 ? 0.278 -27.938 3.766 1 94.19 301 LEU B C 1
ATOM 4984 O O . LEU B 1 301 ? 0.643 -27.344 4.785 1 94.19 301 LEU B O 1
ATOM 4988 N N . LYS B 1 302 ? 0.087 -27.281 2.623 1 95.56 302 LYS B N 1
ATOM 4989 C CA . LYS B 1 302 ? 0.282 -25.844 2.521 1 95.56 302 LYS B CA 1
ATOM 4990 C C . LYS B 1 302 ? -0.596 -25.094 3.521 1 95.56 302 LYS B C 1
ATOM 4992 O O . LYS B 1 302 ? -0.199 -24.062 4.051 1 95.56 302 LYS B O 1
ATOM 4997 N N . HIS B 1 303 ? -1.789 -25.641 3.812 1 93.25 303 HIS B N 1
ATOM 4998 C CA . HIS B 1 303 ? -2.725 -25 4.719 1 93.25 303 HIS B CA 1
ATOM 4999 C C . HIS B 1 303 ? -2.15 -24.891 6.129 1 93.25 303 HIS B C 1
ATOM 5001 O O . HIS B 1 303 ? -2.668 -24.156 6.965 1 93.25 303 HIS B O 1
ATOM 5007 N N . SER B 1 304 ? -1.135 -25.656 6.422 1 90.56 304 SER B N 1
ATOM 5008 C CA . SER B 1 304 ? -0.547 -25.688 7.758 1 90.56 304 SER B CA 1
ATOM 5009 C C . SER B 1 304 ? 0.636 -24.719 7.855 1 90.56 304 SER B C 1
ATOM 5011 O O . SER B 1 304 ? 1.294 -24.656 8.898 1 90.56 304 SER B O 1
ATOM 5013 N N . ILE B 1 305 ? 1.009 -23.984 6.82 1 91 305 ILE B N 1
ATOM 5014 C CA . ILE B 1 305 ? 2.186 -23.125 6.754 1 91 305 ILE B CA 1
ATOM 5015 C C . ILE B 1 305 ? 1.755 -21.688 6.543 1 91 305 ILE B C 1
ATOM 5017 O O . ILE B 1 305 ? 1.031 -21.375 5.594 1 91 305 ILE B O 1
ATOM 5021 N N . PRO B 1 306 ? 2.176 -20.75 7.426 1 90.56 306 PRO B N 1
ATOM 5022 C CA . PRO B 1 306 ? 1.854 -19.328 7.203 1 90.56 306 PRO B CA 1
ATOM 5023 C C . PRO B 1 306 ? 2.473 -18.781 5.918 1 90.56 306 PRO B C 1
ATOM 5025 O O . PRO B 1 306 ? 3.564 -19.203 5.527 1 90.56 306 PRO B O 1
ATOM 5028 N N . GLY B 1 307 ? 1.8 -17.781 5.312 1 91.56 307 GLY B N 1
ATOM 5029 C CA . GLY B 1 307 ? 2.291 -17.156 4.094 1 91.56 307 GLY B CA 1
ATOM 5030 C C . GLY B 1 307 ? 1.675 -17.734 2.836 1 91.56 307 GLY B C 1
ATOM 5031 O O . GLY B 1 307 ? 0.858 -18.656 2.908 1 91.56 307 GLY B O 1
ATOM 5032 N N . ASP B 1 308 ? 2.074 -17.359 1.727 1 94.19 308 ASP B N 1
ATOM 5033 C CA . ASP B 1 308 ? 1.448 -17.734 0.46 1 94.19 308 ASP B CA 1
ATOM 5034 C C . ASP B 1 308 ? 2.115 -18.969 -0.147 1 94.19 308 ASP B C 1
ATOM 5036 O O . ASP B 1 308 ? 1.496 -19.688 -0.926 1 94.19 308 ASP B O 1
ATOM 5040 N N . ALA B 1 309 ? 3.328 -19.203 0.171 1 94.88 309 ALA B N 1
ATOM 5041 C CA . ALA B 1 309 ? 4.105 -20.219 -0.537 1 94.88 309 ALA B CA 1
ATOM 5042 C C . ALA B 1 309 ? 4.078 -21.547 0.207 1 94.88 309 ALA B C 1
ATOM 5044 O O . ALA B 1 309 ? 4.051 -21.578 1.439 1 94.88 309 ALA B O 1
ATOM 5045 N N . ASN B 1 310 ? 4.02 -22.609 -0.524 1 95.69 310 ASN B N 1
ATOM 5046 C CA . ASN B 1 310 ? 4.215 -23.953 0.006 1 95.69 310 ASN B CA 1
ATOM 5047 C C . ASN B 1 310 ? 5.695 -24.266 0.203 1 95.69 310 ASN B C 1
ATOM 5049 O O . ASN B 1 310 ? 6.496 -24.109 -0.719 1 95.69 310 ASN B O 1
ATOM 5053 N N . LEU B 1 311 ? 6.047 -24.688 1.46 1 95.56 311 LEU B N 1
ATOM 5054 C CA . LEU B 1 311 ? 7.457 -24.891 1.781 1 95.56 311 LEU B CA 1
ATOM 5055 C C . LEU B 1 311 ? 7.719 -26.344 2.186 1 95.56 311 LEU B C 1
ATOM 5057 O O . LEU B 1 311 ? 8.711 -26.641 2.859 1 95.56 311 LEU B O 1
ATOM 5061 N N . VAL B 1 312 ? 6.848 -27.25 1.771 1 94.38 312 VAL B N 1
ATOM 5062 C CA . VAL B 1 312 ? 7.004 -28.641 2.158 1 94.38 312 VAL B CA 1
ATOM 5063 C C . VAL B 1 312 ? 7.902 -29.359 1.153 1 94.38 312 VAL B C 1
ATOM 5065 O O . VAL B 1 312 ? 8.031 -28.922 0.008 1 94.38 312 VAL B O 1
ATOM 5068 N N . LYS B 1 313 ? 8.461 -30.5 1.597 1 94.62 313 LYS B N 1
ATOM 5069 C CA . LYS B 1 313 ? 9.328 -31.312 0.752 1 94.62 313 LYS B CA 1
ATOM 5070 C C . LYS B 1 313 ? 8.578 -32.5 0.19 1 94.62 313 LYS B C 1
ATOM 5072 O O . LYS B 1 313 ? 7.508 -32.875 0.686 1 94.62 313 LYS B O 1
ATOM 5077 N N . VAL B 1 314 ? 9.211 -33.156 -0.812 1 96.06 314 VAL B N 1
ATOM 5078 C CA . VAL B 1 314 ? 8.617 -34.281 -1.509 1 96.06 314 VAL B CA 1
ATOM 5079 C C . VAL B 1 314 ? 8.312 -35.406 -0.51 1 96.06 314 VAL B C 1
ATOM 5081 O O . VAL B 1 314 ? 7.223 -35.969 -0.53 1 96.06 314 VAL B O 1
ATOM 5084 N N . GLU B 1 315 ? 9.195 -35.594 0.367 1 93.5 315 GLU B N 1
ATOM 5085 C CA . GLU B 1 315 ? 9.039 -36.688 1.327 1 93.5 315 GLU B CA 1
ATOM 5086 C C . GLU B 1 315 ? 7.84 -36.469 2.242 1 93.5 315 GLU B C 1
ATOM 5088 O O . GLU B 1 315 ? 7.117 -37.406 2.58 1 93.5 315 GLU B O 1
ATOM 5093 N N . GLU B 1 316 ? 7.621 -35.219 2.623 1 93.31 316 GLU B N 1
ATOM 5094 C CA . GLU B 1 316 ? 6.484 -34.875 3.473 1 93.31 316 GLU B CA 1
ATOM 5095 C C . GLU B 1 316 ? 5.164 -35.125 2.75 1 93.31 316 GLU B C 1
ATOM 5097 O O . GLU B 1 316 ? 4.199 -35.594 3.354 1 93.31 316 GLU B O 1
ATOM 5102 N N . VAL B 1 317 ? 5.145 -34.844 1.475 1 95.81 317 VAL B N 1
ATOM 5103 C CA . VAL B 1 317 ? 3.928 -35 0.688 1 95.81 317 VAL B CA 1
ATOM 5104 C C . VAL B 1 317 ? 3.605 -36.5 0.542 1 95.81 317 VAL B C 1
ATOM 5106 O O . VAL B 1 317 ? 2.475 -36.906 0.797 1 95.81 317 VAL B O 1
ATOM 5109 N N . PHE B 1 318 ? 4.586 -37.281 0.236 1 94.44 318 PHE B N 1
ATOM 5110 C CA . PHE B 1 318 ? 4.352 -38.719 0.073 1 94.44 318 PHE B CA 1
ATOM 5111 C C . PHE B 1 318 ? 3.998 -39.344 1.407 1 94.44 318 PHE B C 1
ATOM 5113 O O . PHE B 1 318 ? 3.205 -40.281 1.456 1 94.44 318 PHE B O 1
ATOM 5120 N N . ASP B 1 319 ? 4.609 -38.844 2.477 1 91.69 319 ASP B N 1
ATOM 5121 C CA . ASP B 1 319 ? 4.23 -39.344 3.795 1 91.69 319 ASP B CA 1
ATOM 5122 C C . ASP B 1 319 ? 2.73 -39.156 4.035 1 91.69 319 ASP B C 1
ATOM 5124 O O . ASP B 1 319 ? 2.08 -40.062 4.574 1 91.69 319 ASP B O 1
ATOM 5128 N N . LEU B 1 320 ? 2.221 -38.062 3.66 1 90.56 320 LEU B N 1
ATOM 5129 C CA . LEU B 1 320 ? 0.791 -37.844 3.83 1 90.56 320 LEU B CA 1
ATOM 5130 C C . LEU B 1 320 ? -0.021 -38.719 2.887 1 90.56 320 LEU B C 1
ATOM 5132 O O . LEU B 1 320 ? -1.038 -39.281 3.285 1 90.56 320 LEU B O 1
ATOM 5136 N N . VAL B 1 321 ? 0.45 -38.875 1.631 1 91.81 321 VAL B N 1
ATOM 5137 C CA . VAL B 1 321 ? -0.239 -39.688 0.64 1 91.81 321 VAL B CA 1
ATOM 5138 C C . VAL B 1 321 ? -0.366 -41.125 1.151 1 91.81 321 VAL B C 1
ATOM 5140 O O . VAL B 1 321 ? -1.414 -41.781 0.996 1 91.81 321 VAL B O 1
ATOM 5143 N N . HIS B 1 322 ? 0.651 -41.594 1.838 1 90.19 322 HIS B N 1
ATOM 5144 C CA . HIS B 1 322 ? 0.711 -42.969 2.266 1 90.19 322 HIS B CA 1
ATOM 5145 C C . HIS B 1 322 ? 0.298 -43.125 3.727 1 90.19 322 HIS B C 1
ATOM 5147 O O . HIS B 1 322 ? 0.475 -44.188 4.324 1 90.19 322 HIS B O 1
ATOM 5153 N N . ASP B 1 323 ? -0.154 -42.062 4.27 1 85.12 323 ASP B N 1
ATOM 5154 C CA . ASP B 1 323 ? -0.615 -42.031 5.656 1 85.12 323 ASP B CA 1
ATOM 5155 C C . ASP B 1 323 ? 0.514 -42.375 6.617 1 85.12 323 ASP B C 1
ATOM 5157 O O . ASP B 1 323 ? 0.317 -43.188 7.547 1 85.12 323 ASP B O 1
ATOM 5161 N N . LYS B 1 324 ? 1.587 -41.969 6.258 1 79.06 324 LYS B N 1
ATOM 5162 C CA . LYS B 1 324 ? 2.754 -42.156 7.113 1 79.06 324 LYS B CA 1
ATOM 5163 C C . LYS B 1 324 ? 3.131 -40.875 7.852 1 79.06 324 LYS B C 1
ATOM 5165 O O . LYS B 1 324 ? 3.029 -39.781 7.297 1 79.06 324 LYS B O 1
ATOM 5170 N N . ASN B 1 325 ? 3.416 -40.938 9.141 1 67.12 325 ASN B N 1
ATOM 5171 C CA . ASN B 1 325 ? 4.027 -39.906 9.961 1 67.12 325 ASN B CA 1
ATOM 5172 C C . ASN B 1 325 ? 3.119 -38.688 10.086 1 67.12 325 ASN B C 1
ATOM 5174 O O . ASN B 1 325 ? 3.602 -37.531 10.211 1 67.12 325 ASN B O 1
ATOM 5178 N N . VAL B 1 326 ? 1.91 -39 9.898 1 66.31 326 VAL B N 1
ATOM 5179 C CA . VAL B 1 326 ? 0.973 -37.875 9.969 1 66.31 326 VAL B CA 1
ATOM 5180 C C . VAL B 1 326 ? 0.857 -37.406 11.414 1 66.31 326 VAL B C 1
ATOM 5182 O O . VAL B 1 326 ? 0.494 -38.188 12.305 1 66.31 326 VAL B O 1
ATOM 5185 N N . GLY B 1 327 ? 1.282 -36.188 11.688 1 57.25 327 GLY B N 1
ATOM 5186 C CA . GLY B 1 327 ? 1.146 -35.594 13.008 1 57.25 327 GLY B CA 1
ATOM 5187 C C . GLY B 1 327 ? 2.26 -35.969 13.961 1 57.25 327 GLY B C 1
ATOM 5188 O O . GLY B 1 327 ? 2.199 -35.688 15.156 1 57.25 327 GLY B O 1
ATOM 5189 N N . LYS B 1 328 ? 3.346 -36.781 13.414 1 56.38 328 LYS B N 1
ATOM 5190 C CA . LYS B 1 328 ? 4.379 -37.25 14.328 1 56.38 328 LYS B CA 1
ATOM 5191 C C . LYS B 1 328 ? 5.562 -36.281 14.375 1 56.38 328 LYS B C 1
ATOM 5193 O O . LYS B 1 328 ? 5.77 -35.5 13.453 1 56.38 328 LYS B O 1
ATOM 5198 N N . LEU B 1 329 ? 6.125 -36.188 15.625 1 52.53 329 LEU B N 1
ATOM 5199 C CA . LEU B 1 329 ? 7.387 -35.469 15.742 1 52.53 329 LEU B CA 1
ATOM 5200 C C . LEU B 1 329 ? 8.516 -36.219 15.055 1 52.53 329 LEU B C 1
ATOM 5202 O O . LEU B 1 329 ? 8.812 -37.344 15.422 1 52.53 329 LEU B O 1
ATOM 5206 N N . LEU B 1 330 ? 8.969 -35.812 14.016 1 56.53 330 LEU B N 1
ATOM 5207 C CA . LEU B 1 330 ? 10.023 -36.5 13.281 1 56.53 330 LEU B CA 1
ATOM 5208 C C . LEU B 1 330 ? 11.391 -35.906 13.609 1 56.53 330 LEU B C 1
ATOM 5210 O O . LEU B 1 330 ? 11.531 -34.656 13.68 1 56.53 330 LEU B O 1
ATOM 5214 N N . ARG B 1 331 ? 12.453 -36.719 14.289 1 48.09 331 ARG B N 1
ATOM 5215 C CA . ARG B 1 331 ? 13.836 -36.312 14.555 1 48.09 331 ARG B CA 1
ATOM 5216 C C . ARG B 1 331 ? 14.781 -36.906 13.508 1 48.09 331 ARG B C 1
ATOM 5218 O O . ARG B 1 331 ? 14.594 -38.031 13.062 1 48.09 331 ARG B O 1
#

Nearest PDB structures (foldseek):
  4gm6-assembly1_F  TM=9.562E-01  e=4.578E-40  Listeria grayi DSM 20601
  1v19-assembly1_A  TM=8.908E-01  e=1.078E-25  Thermus thermophilus HB8
  2v78-assembly1_A  TM=8.666E-01  e=1.553E-25  Saccharolobus solfataricus
  2dcn-assembly1_E  TM=8.669E-01  e=1.786E-23  Sulfurisphaera tokodaii str. 7
  3ewm-assembly1_B  TM=7.791E-01  e=8.473E-19  Pyrococcus horikoshii

Radius of gyration: 29.2 Å; Cα contacts (8 Å, |Δi|>4): 1543; chains: 2; bounding box: 48×88×70 Å

Organism: Indibacter alkaliphilus (strain CCUG 57479 / KCTC 22604 / LW1) (NCBI:txid1189612)

Solvent-accessible surface area (backbone atoms only — not comparable to full-atom values): 33155 Å² total; per-residue (Å²): 128,79,56,23,34,39,25,42,41,61,62,27,43,35,37,26,28,58,74,62,32,47,68,73,68,45,51,43,27,40,50,48,67,40,22,64,33,52,22,20,40,31,23,33,22,44,59,71,35,48,22,35,43,38,35,44,29,15,70,48,61,68,29,51,35,50,51,49,50,43,43,74,47,54,33,44,61,84,48,53,41,70,35,82,62,36,71,22,31,32,38,36,28,41,41,55,54,91,38,68,58,44,75,48,79,52,48,79,78,14,16,33,38,70,37,59,62,83,83,62,56,61,68,67,72,49,56,78,40,48,33,39,38,37,42,37,56,40,47,29,61,18,67,39,23,30,52,38,48,48,54,51,49,53,54,42,51,74,69,64,35,47,25,34,31,39,45,58,75,55,85,87,40,47,75,74,88,50,52,51,64,77,50,38,47,72,56,51,48,66,26,27,32,36,35,52,53,68,68,28,31,37,52,34,63,70,40,89,52,88,49,66,69,58,38,49,54,51,46,32,70,76,27,69,54,41,45,33,42,27,42,72,50,72,48,78,76,40,63,27,26,35,34,42,28,28,39,38,34,61,82,80,52,78,46,71,34,72,73,45,79,42,70,70,52,62,21,67,55,37,25,68,28,22,23,52,24,24,31,54,53,18,60,75,74,46,56,70,67,59,6,39,34,38,6,39,34,32,16,57,54,23,18,65,33,75,56,35,46,25,82,60,41,59,67,59,27,51,26,52,66,69,68,37,71,73,92,54,90,80,133,127,80,57,22,36,40,23,43,41,61,64,25,43,35,38,26,30,57,75,64,33,48,68,74,69,45,51,42,29,39,51,48,65,42,22,65,32,52,20,20,39,32,24,32,21,45,59,72,35,48,22,34,44,37,37,44,29,14,71,49,60,68,30,51,34,51,52,48,52,42,42,75,46,54,33,44,61,86,49,53,42,70,36,80,63,37,72,20,32,33,36,36,27,43,41,57,52,91,38,68,60,45,76,49,79,52,47,80,78,15,16,31,40,68,36,59,63,83,83,62,55,62,68,67,71,50,58,78,40,47,33,39,39,38,41,37,56,41,49,30,62,18,67,39,24,30,52,38,49,45,53,51,48,54,52,40,51,75,69,67,35,48,24,34,31,37,44,58,74,55,84,86,40,48,76,75,88,49,52,51,64,77,50,38,48,73,56,52,49,65,25,27,32,36,36,54,54,68,67,26,33,37,54,34,63,72,40,90,53,88,49,66,70,59,39,50,54,52,46,33,70,77,28,70,54,40,46,34,42,27,41,73,51,71,47,76,76,39,65,27,25,35,34,41,30,28,38,38,34,61,81,79,54,76,46,73,38,71,74,42,80,43,70,70,51,62,20,69,54,36,24,68,28,21,23,52,26,23,32,55,52,19,60,75,74,44,54,72,68,60,7,41,33,37,6,41,33,32,16,57,55,23,19,66,33,73,56,35,47,28,82,59,41,59,68,60,28,50,25,52,65,69,68,37,73,73,92,54,89,83,132

Secondary structure (DSSP, 8-state):
-PPEEEEE---EEEEE-STT--TTT-SEEEEEEE-HHHHHHHHHHHTT-EEEEEEEEESSHHHHHHHHHHHHTT-B-TTEEEESSB--EEEEEPPBTTBPPEEEEE-TTBTTTT---TT--HHHHTTTEEEEEEETHHHHH-HHHHHHHHHHHHHHHHTT-EEEEE----GGG--SS--HHHHHHHHHTT-SEEE--HHHHHHHH----SSHHHHHHHHHHHSTT--EEEEEEEEEEETTEEEEEEEEE-SS-EEE---EEE-S-S--TTHHHHHHHHHHHHHHHS-HHHHHHHHHHHHHHHTTSSSSS----HHHHHHHHTT-STT----/---EEEEE---EEEEE-STT--TTT-SEEEEEEE-HHHHHHHHHHHTT-EEEEEEEEESSHHHHHHHHHHHHTT-B-TTEEEESSB--EEEEEPPBTTBPPEEEEE-TTBTTTT---TT--HHHHTTTEEEEEEETHHHHH-HHHHHHHHHHHHHHHHTT-EEEEE----GGG--SS--HHHHHHHHHTT-SEEE--HHHHHHHH----SSHHHHHHHHHHHSTT--EEEEEEEEEEETTEEEEEEEEE-SS-EEE---EEE-S-S--TTHHHHHHHHHHHHHHHS-HHHHHHHHHHHHHHHTTSSSSS----HHHHHHHHTT-STT----

Foldseek 3Di:
DFAEEEEEAAKAKEWEAPDQDDPVGGPGTDIDIDDLRLLLQLLLVLQVGAYEYAFEAAPDPVRVVNLVRSVVSRHDDPRYHHDHFHGWYKYWRAADWAGHIDMGTRGAGGRRQPDLCPVDDLCVSCVRHQEYEYELLQVLQHVSSLNNLLVNLVVCLVVPHAYEYEPPDDQPRNDHPDFLCRRQLSNCLSHAEYEDDQCSLCRNVVQNDDDPVVSVVVCCVSRVNYQKYKYKDWDDPTSQWIKIKIWMDRVPDIEIEDIDIGHGFPAQAQLQSQLVSQLVVCVVPHDNRVSRQLSRLSSSQQRNDPDRHRNDYSVNSVCVSVVHCVPHDDD/DFAEEEEEAAKAKEWEAPDQDDPVGGPGTDIDIDDLRLLLQLLLVLQVGAYEYAFEAAPDPVRVVNLVRSVVSRHDDPRYHHDHFHGWYKYWRAADWAGHIDMGTRGAGGRRQPDLCPVDDLCVSCVRHQEYEYELLQVLQHVSSLNNLLVNLVVCLVVPHAYEYEPPDDQVRNDHPDFLCRRQLSNCLSHAEYEDDQCSLCRNVVQNDDDPVVSVVVSCVSRVNYQKYKYKDWDDPTSQWIKIKIWMDRVPDIAIEDIDIGHGFPAQAQLQSQLVSQLVVCVVPHDNRVSRQLSRLSSSQQRNDPDRHRNDYSVNSVCVSVVHCVPHDDD

pLDDT: mean 94.04, std 7.95, range [41.91, 98.88]